Protein 4C41 (pdb70)

Foldseek 3Di:
DDQLQQLQFLVLLLVLLVCVVPVQDKDKFFSLQVLLQLLLLLLLFDDPLNVLSCVLSRDDCVVPPSVRNLQRQQVVQVLQVVFDPLKDKFKAKEKEAEPVDDFDPSSVVSCCRRGVYHYHYDHLVCQQVVQQVVQVVQCVRQVNPRGCLDDSPPDGFRMKMKIKMWMWWWWPQFFDPVQWDWDWFDLDDPDIDIFTKTKDFDFWFWDCDPVFQWIWTWIATPRQKIKIKIGHDPPCVSVVSVPDHPVVVVVSVVGTDTAGETEIDTWFKDKDKDFCQVSSVVSRNHLLCALNTGSPNGHVVFGKGWPTKIKMKIWTQHRTGIIIMMMIMIGMHTSCHYDHNRAWIKMFMARNVSRRGRMIITPSDRD

GO terms:
  GO:0005496 steroid binding (F, IDA)
  GO:0004867 serine-type endopeptidase inhibitor activity (F, TAS)
  GO:0140104 molecular carrier activity (F, EXP)
  GO:0005576 extracellular region (C, TAS)
  GO:0006704 glucocorticoid biosynthetic process (P, TAS)
  GO:0070062 extracellular exosome (C, HDA)
  GO:0005576 extracellular region (C, HDA)

CATH classification: 3.30.497.10 (+1 more: 2.30.39.10)

Organism: Homo sapiens (NCBI:txid9606)

InterPro domains:
  IPR000215 Serpin family [PTHR11461] (39-404)
  IPR023795 Serpin, conserved site [PS00284] (377-387)
  IPR023796 Serpin domain [PF00079] (42-404)
  IPR023796 Serpin domain [SM00093] (48-404)
  IPR036186 Serpin superfamily [SSF56574] (1-404)
  IPR042178 Serpin superfamily, domain 1 [G3DSA:3.30.497.10] (43-355)
  IPR042185 Serpin superfamily, domain 2 [G3DSA:2.30.39.10] (207-404)

Solvent-accessible surface area: 14699 Å² total; per-residue (Å²): 244,46,39,46,16,9,11,8,72,3,0,4,37,0,0,62,55,10,11,75,90,32,90,168,136,37,1,0,0,0,2,5,0,0,1,0,0,0,0,0,4,0,5,0,0,49,40,117,2,58,50,43,1,0,136,16,0,33,21,96,56,107,91,34,50,22,67,100,7,4,74,14,0,27,102,13,24,86,98,6,74,78,34,71,148,61,13,82,30,43,11,4,3,0,0,0,28,8,74,90,17,142,22,76,83,77,5,26,56,36,0,116,111,31,0,61,5,73,58,43,90,12,85,11,168,61,19,69,81,1,5,55,62,0,22,70,31,0,104,107,52,0,101,36,54,1,57,98,14,8,65,54,177,16,62,73,0,29,1,0,1,0,0,14,0,8,0,106,2,72,11,78,57,71,9,93,112,106,36,37,96,85,31,83,0,86,23,68,116,102,53,78,38,146,0,44,0,0,26,16,82,28,73,0,37,21,30,108,7,105,129,24,37,0,38,0,0,32,1,57,4,42,11,84,2,5,0,0,0,0,18,7,54,160,82,92,27,105,71,0,5,68,41,1,43,101,98,8,8,73,67,0,46,90,28,23,84,86,25,99,1,31,0,26,0,0,52,0,66,12,68,7,108,30,86,0,13,114,3,0,81,100,31,37,0,29,21,2,32,57,117,64,1,51,4,39,75,2,4,135,138,21,90,0,59,0,43,65,0,12,1,47,0,28,4,31,0,44,19,85,2,0,45,0,0,0,0,0,0,0,2,0,28,105,122,126,65,108,2,76,0,25,33,23,0,0,0,0,0,0,20,92,76,21,67,5,4,2,0,0,0,4,0,26,44,0,106

B-factor: mean 21.94, std 9.97, range [7.77, 73.12]

Secondary structure (DSSP, 8-state):
--HHHHHHHHHHHHHHHHHHH-TTS-EEE-HHHHHHHHHHHHTT--HHHHHHHHHHTT--TTTS-HHHHHHHHHHHHHHHHT--TTSEEEEEEEEEEETT----HHHHHHHHHHH--EEEEE-TTSHHHHHHHHHHHHHHHTTTSS--SS-TTSPP-SEEEEEEEEEEEEBSSPPPGGG-EEEEEEEETTEEEEEEEEEEEEEEEEEE-SSSSEEEEEEEETTTEEEEEEEEPTT-HHHHHHH--HHHHHHHHHH-EEEEEEEEEE-EEEEEEEETHHHHHHTT--GGGSTT---TTT-SSS-EEEEEEEEEEEEEE-SSEEEEEEEEEEEEEE--EEEE--S-EEEEEEETTTTEEEEEEEES---

Radius of gyration: 20.8 Å; Cα contacts (8 Å, |Δi|>4): 870; chains: 1; bounding box: 50×38×59 Å

Structure (mmCIF, N/CA/C/O backbone):
data_4C41
#
_entry.id   4C41
#
_cell.length_a   42.130
_cell.length_b   73.390
_cell.length_c   126.690
_cell.angle_alpha   90.00
_cell.angle_beta   90.00
_cell.angle_gamma   90.00
#
_symmetry.space_group_name_H-M   'P 21 21 21'
#
loop_
_entity.id
_entity.type
_entity.pdbx_description
1 polymer 'CORTICOSTEROID-BINDING GLOBULIN'
2 water water
#
loop_
_atom_site.group_PDB
_atom_site.id
_atom_site.type_symbol
_atom_site.label_atom_id
_atom_site.label_alt_id
_atom_site.label_comp_id
_atom_site.label_asym_id
_atom_site.label_entity_id
_atom_site.label_seq_id
_atom_site.pdbx_PDB_ins_code
_atom_site.Cartn_x
_atom_site.Cartn_y
_atom_site.Cartn_z
_atom_site.occupancy
_atom_site.B_iso_or_equiv
_atom_site.auth_seq_id
_atom_site.auth_comp_id
_atom_site.auth_asym_id
_atom_site.auth_atom_id
_atom_site.pdbx_PDB_model_num
ATOM 1 N N . ARG A 1 5 ? 32.947 -10.047 -19.822 1.00 47.63 15 ARG A N 1
ATOM 2 C CA . ARG A 1 5 ? 32.036 -9.763 -18.721 1.00 43.64 15 ARG A CA 1
ATOM 3 C C . ARG A 1 5 ? 31.774 -8.264 -18.614 1.00 38.06 15 ARG A C 1
ATOM 4 O O . ARG A 1 5 ? 32.328 -7.471 -19.376 1.00 38.61 15 ARG A O 1
ATOM 24 N N . GLY A 1 6 ? 30.933 -7.887 -17.654 1.00 24.75 16 GLY A N 1
ATOM 25 C CA . GLY A 1 6 ? 30.553 -6.500 -17.455 1.00 25.02 16 GLY A CA 1
ATOM 26 C C . GLY A 1 6 ? 29.183 -6.205 -18.037 1.00 22.47 16 GLY A C 1
ATOM 27 O O . GLY A 1 6 ? 28.670 -6.977 -18.850 1.00 20.72 16 GLY A O 1
ATOM 31 N N . LEU A 1 7 ? 28.594 -5.087 -17.621 1.00 16.56 17 LEU A N 1
ATOM 32 C CA . LEU A 1 7 ? 27.245 -4.719 -18.040 1.00 16.17 17 LEU A CA 1
ATOM 33 C C . LEU A 1 7 ? 27.108 -4.612 -19.555 1.00 14.96 17 LEU A C 1
ATOM 34 O O . LEU A 1 7 ? 26.144 -5.115 -20.131 1.00 14.03 17 LEU A O 1
ATOM 50 N N . ALA A 1 8 ? 28.063 -3.937 -20.189 1.00 16.62 18 ALA A N 1
ATOM 51 C CA . ALA A 1 8 ? 27.993 -3.668 -21.622 1.00 16.97 18 ALA A CA 1
ATOM 52 C C . ALA A 1 8 ? 27.847 -4.958 -22.427 1.00 14.02 18 ALA A C 1
ATOM 53 O O . ALA A 1 8 ? 26.973 -5.069 -23.287 1.00 13.95 18 ALA A O 1
ATOM 60 N N . SER A 1 9 ? 28.703 -5.931 -22.133 1.00 15.80 19 SER A N 1
ATOM 61 C CA . SER A 1 9 ? 28.693 -7.206 -22.837 1.00 17.12 19 SER A CA 1
ATOM 62 C C . SER A 1 9 ? 27.401 -7.978 -22.591 1.00 16.23 19 SER A C 1
ATOM 63 O O . SER A 1 9 ? 26.853 -8.599 -23.506 1.00 15.80 19 SER A O 1
ATOM 71 N N . ALA A 1 10 ? 26.926 -7.945 -21.350 1.00 12.14 20 ALA A N 1
ATOM 72 C CA . ALA A 1 10 ? 25.695 -8.638 -20.983 1.00 11.72 20 ALA A CA 1
ATOM 73 C C . ALA A 1 10 ? 24.504 -8.065 -21.744 1.00 11.20 20 ALA A C 1
ATOM 74 O O . ALA A 1 10 ? 23.674 -8.809 -22.260 1.00 10.92 20 ALA A O 1
ATOM 81 N N . ASN A 1 11 ? 24.422 -6.739 -21.812 1.00 11.78 21 ASN A N 1
ATOM 82 C CA . ASN A 1 11 ? 23.319 -6.084 -22.506 1.00 11.84 21 ASN A CA 1
ATOM 83 C C . ASN A 1 11 ? 23.342 -6.339 -24.011 1.00 10.93 21 ASN A C 1
ATOM 84 O O . ASN A 1 11 ? 22.290 -6.441 -24.642 1.00 10.56 21 ASN A O 1
ATOM 95 N N . VAL A 1 12 ? 24.539 -6.435 -24.580 1.00 10.69 22 VAL A N 1
ATOM 96 C CA . VAL A 1 12 ? 24.691 -6.780 -25.988 1.00 12.95 22 VAL A CA 1
ATOM 97 C C . VAL A 1 12 ? 24.243 -8.222 -26.225 1.00 12.36 22 VAL A C 1
ATOM 98 O O . VAL A 1 12 ? 23.570 -8.505 -27.213 1.00 11.03 22 VAL A O 1
ATOM 111 N N . ASP A 1 13 ? 24.621 -9.124 -25.321 1.00 13.67 23 ASP A N 1
ATOM 112 C CA . ASP A 1 13 ? 24.202 -10.524 -25.406 1.00 13.19 23 ASP A CA 1
ATOM 113 C C . ASP A 1 13 ? 22.680 -10.616 -25.464 1.00 12.98 23 ASP A C 1
ATOM 114 O O . ASP A 1 13 ? 22.121 -11.339 -26.289 1.00 14.26 23 ASP A O 1
ATOM 123 N N . PHE A 1 14 ? 22.015 -9.876 -24.585 1.00 10.83 24 PHE A N 1
ATOM 124 C CA . PHE A 1 14 ? 20.557 -9.903 -24.519 1.00 11.71 24 PHE A CA 1
ATOM 125 C C . PHE A 1 14 ? 19.940 -9.301 -25.777 1.00 12.40 24 PHE A C 1
ATOM 126 O O . PHE A 1 14 ? 18.980 -9.841 -26.329 1.00 14.10 24 PHE A O 1
ATOM 143 N N . ALA A 1 15 ? 20.507 -8.186 -26.225 1.00 9.04 25 ALA A N 1
ATOM 144 C CA . ALA A 1 15 ? 20.008 -7.480 -27.401 1.00 8.78 25 ALA A CA 1
ATOM 145 C C . ALA A 1 15 ? 19.985 -8.389 -28.628 1.00 9.05 25 ALA A C 1
ATOM 146 O O . ALA A 1 15 ? 18.978 -8.479 -29.331 1.00 8.98 25 ALA A O 1
ATOM 153 N N . PHE A 1 16 ? 21.102 -9.060 -28.879 1.00 9.77 26 PHE A N 1
ATOM 154 C CA . PHE A 1 16 ? 21.220 -9.932 -30.041 1.00 10.13 26 PHE A CA 1
ATOM 155 C C . PHE A 1 16 ? 20.361 -11.188 -29.891 1.00 10.61 26 PHE A C 1
ATOM 156 O O . PHE A 1 16 ? 19.801 -11.675 -30.870 1.00 10.73 26 PHE A O 1
ATOM 173 N N . SER A 1 17 ? 20.247 -11.711 -28.674 1.00 10.83 27 SER A N 1
ATOM 174 C CA . SER A 1 17 ? 19.395 -12.873 -28.444 1.00 13.26 27 SER A CA 1
ATOM 175 C C . SER A 1 17 ? 17.934 -12.536 -28.742 1.00 11.80 27 SER A C 1
ATOM 176 O O . SER A 1 17 ? 17.242 -13.278 -29.436 1.00 12.08 27 SER A O 1
ATOM 184 N N . LEU A 1 18 ? 17.475 -11.410 -28.210 1.00 12.31 28 LEU A N 1
ATOM 185 C CA . LEU A 1 18 ? 16.104 -10.964 -28.430 1.00 13.30 28 LEU A CA 1
ATOM 186 C C . LEU A 1 18 ? 15.842 -10.747 -29.915 1.00 13.33 28 LEU A C 1
ATOM 187 O O . LEU A 1 18 ? 14.819 -11.174 -30.451 1.00 13.05 28 LEU A O 1
ATOM 203 N N . TYR A 1 19 ? 16.785 -10.073 -30.562 1.00 9.79 29 TYR A N 1
ATOM 204 C CA . TYR A 1 19 ? 16.723 -9.786 -31.990 1.00 9.68 29 TYR A CA 1
ATOM 205 C C . TYR A 1 19 ? 16.582 -11.071 -32.810 1.00 10.34 29 TYR A C 1
ATOM 206 O O . TYR A 1 19 ? 15.686 -11.183 -33.647 1.00 10.99 29 TYR A O 1
ATOM 224 N N . LYS A 1 20 ? 17.456 -12.041 -32.545 1.00 10.73 30 LYS A N 1
ATOM 225 C CA . LYS A 1 20 ? 17.428 -13.327 -33.237 1.00 11.56 30 LYS A CA 1
ATOM 226 C C . LYS A 1 20 ? 16.085 -14.034 -33.079 1.00 12.27 30 LYS A C 1
ATOM 227 O O . LYS A 1 20 ? 15.565 -14.617 -34.031 1.00 13.04 30 LYS A O 1
ATOM 246 N N . HIS A 1 21 ? 15.534 -13.989 -31.871 1.00 12.15 31 HIS A N 1
ATOM 247 C CA . HIS A 1 21 ? 14.265 -14.647 -31.589 1.00 13.41 31 HIS A CA 1
ATOM 248 C C . HIS A 1 21 ? 13.108 -13.975 -32.320 1.00 13.86 31 HIS A C 1
ATOM 249 O O . HIS A 1 21 ? 12.242 -14.653 -32.872 1.00 12.99 31 HIS A O 1
ATOM 263 N N . LEU A 1 22 ? 13.095 -12.645 -32.319 1.00 13.21 32 LEU A N 1
ATOM 264 C CA . LEU A 1 22 ? 12.025 -11.891 -32.967 1.00 13.52 32 LEU A CA 1
ATOM 265 C C . LEU A 1 22 ? 12.062 -12.063 -34.479 1.00 13.77 32 LEU A C 1
ATOM 266 O O . LEU A 1 22 ? 11.018 -12.149 -35.128 1.00 14.36 32 LEU A O 1
ATOM 282 N N . VAL A 1 23 ? 13.266 -12.106 -35.039 1.00 11.64 33 VAL A N 1
ATOM 283 C CA . VAL A 1 23 ? 13.430 -12.335 -36.469 1.00 12.31 33 VAL A CA 1
ATOM 284 C C . VAL A 1 23 ? 12.875 -13.708 -36.842 1.00 12.99 33 VAL A C 1
ATOM 285 O O . VAL A 1 23 ? 12.225 -13.868 -37.877 1.00 13.68 33 VAL A O 1
ATOM 298 N N . ALA A 1 24 ? 13.120 -14.693 -35.984 1.00 17.93 34 ALA A N 1
ATOM 299 C CA . ALA A 1 24 ? 12.681 -16.058 -36.247 1.00 20.51 34 ALA A CA 1
ATOM 300 C C . ALA A 1 24 ? 11.155 -16.163 -36.229 1.00 19.93 34 ALA A C 1
ATOM 301 O O . ALA A 1 24 ? 10.575 -16.974 -36.948 1.00 20.56 34 ALA A O 1
ATOM 308 N N . LEU A 1 25 ? 10.513 -15.330 -35.413 1.00 16.98 35 LEU A N 1
ATOM 309 C CA . LEU A 1 25 ? 9.060 -15.361 -35.261 1.00 19.53 35 LEU A CA 1
ATOM 310 C C . LEU A 1 25 ? 8.321 -14.656 -36.399 1.00 20.25 35 LEU A C 1
ATOM 311 O O . LEU A 1 25 ? 7.180 -15.001 -36.703 1.00 20.30 35 LEU A O 1
ATOM 327 N N . SER A 1 26 ? 8.970 -13.672 -37.018 1.00 19.88 36 SER A N 1
ATOM 328 C CA . SER A 1 26 ? 8.356 -12.882 -38.087 1.00 21.90 36 SER A CA 1
ATOM 329 C C . SER A 1 26 ? 9.282 -12.773 -39.300 1.00 20.92 36 SER A C 1
ATOM 330 O O . SER A 1 26 ? 9.873 -11.721 -39.540 1.00 19.09 36 SER A O 1
ATOM 338 N N . PRO A 1 27 ? 9.402 -13.863 -40.076 1.00 30.43 37 PRO A N 1
ATOM 339 C CA . PRO A 1 27 ? 10.429 -13.976 -41.123 1.00 33.73 37 PRO A CA 1
ATOM 340 C C . PRO A 1 27 ? 10.356 -12.943 -42.254 1.00 31.52 37 PRO A C 1
ATOM 341 O O . PRO A 1 27 ? 11.362 -12.757 -42.941 1.00 30.58 37 PRO A O 1
ATOM 352 N N . LYS A 1 28 ? 9.210 -12.294 -42.445 1.00 24.83 38 LYS A N 1
ATOM 353 C CA . LYS A 1 28 ? 9.024 -11.392 -43.583 1.00 26.67 38 LYS A CA 1
ATOM 354 C C . LYS A 1 28 ? 8.782 -9.938 -43.182 1.00 25.64 38 LYS A C 1
ATOM 355 O O . LYS A 1 28 ? 8.685 -9.068 -44.046 1.00 25.35 38 LYS A O 1
ATOM 374 N N . LYS A 1 29 ? 8.692 -9.672 -41.882 1.00 19.38 39 LYS A N 1
ATOM 375 C CA . LYS A 1 29 ? 8.399 -8.325 -41.398 1.00 21.05 39 LYS A CA 1
ATOM 376 C C . LYS A 1 29 ? 9.655 -7.525 -41.073 1.00 19.30 39 LYS A C 1
ATOM 377 O O . LYS A 1 29 ? 10.690 -8.088 -40.715 1.00 15.97 39 LYS A O 1
ATOM 396 N N . ASN A 1 30 ? 9.553 -6.204 -41.195 1.00 15.38 40 ASN A N 1
ATOM 397 C CA . ASN A 1 30 ? 10.548 -5.323 -40.600 1.00 15.45 40 ASN A CA 1
ATOM 398 C C . ASN A 1 30 ? 10.575 -5.569 -39.101 1.00 14.73 40 ASN A C 1
ATOM 399 O O . ASN A 1 30 ? 9.524 -5.720 -38.475 1.00 14.98 40 ASN A O 1
ATOM 410 N N . ILE A 1 31 ? 11.777 -5.623 -38.539 1.00 13.48 41 ILE A N 1
ATOM 411 C CA . ILE A 1 31 ? 11.960 -5.675 -37.098 1.00 11.96 41 ILE A CA 1
ATOM 412 C C . ILE A 1 31 ? 12.592 -4.365 -36.668 1.00 11.69 41 ILE A C 1
ATOM 413 O O . ILE A 1 31 ? 13.547 -3.905 -37.290 1.00 12.60 41 ILE A O 1
ATOM 429 N N . PHE A 1 32 ? 12.045 -3.747 -35.627 1.00 12.04 42 PHE A N 1
ATOM 430 C CA . PHE A 1 32 ? 12.709 -2.607 -35.014 1.00 11.42 42 PHE A CA 1
ATOM 431 C C . PHE A 1 32 ? 12.417 -2.545 -33.525 1.00 10.39 42 PHE A C 1
ATOM 432 O O . PHE A 1 32 ? 11.264 -2.436 -33.106 1.00 10.95 42 PHE A O 1
ATOM 449 N N . ILE A 1 33 ? 13.484 -2.608 -32.734 1.00 10.37 43 ILE A N 1
ATOM 450 C CA . ILE A 1 33 ? 13.383 -2.632 -31.284 1.00 10.67 43 ILE A CA 1
ATOM 451 C C . ILE A 1 33 ? 14.439 -1.735 -30.653 1.00 10.51 43 ILE A C 1
ATOM 452 O O . ILE A 1 33 ? 15.419 -1.362 -31.300 1.00 10.24 43 ILE A O 1
ATOM 468 N N . SER A 1 34 ? 14.216 -1.386 -29.392 1.00 10.91 44 SER A N 1
ATOM 469 C CA . SER A 1 34 ? 15.208 -0.707 -28.573 1.00 9.79 44 SER A CA 1
ATOM 470 C C . SER A 1 34 ? 15.637 -1.640 -27.447 1.00 8.93 44 SER A C 1
ATOM 471 O O . SER A 1 34 ? 14.955 -1.730 -26.428 1.00 8.92 44 SER A O 1
ATOM 479 N N . PRO A 1 35 ? 16.753 -2.360 -27.636 1.00 9.41 45 PRO A N 1
ATOM 480 C CA . PRO A 1 35 ? 17.178 -3.307 -26.599 1.00 9.39 45 PRO A CA 1
ATOM 481 C C . PRO A 1 35 ? 17.426 -2.642 -25.245 1.00 8.97 45 PRO A C 1
ATOM 482 O O . PRO A 1 35 ? 17.033 -3.197 -24.223 1.00 9.94 45 PRO A O 1
ATOM 493 N N . VAL A 1 36 ? 18.060 -1.473 -25.238 1.00 9.28 46 VAL A N 1
ATOM 494 C CA . VAL A 1 36 ? 18.403 -0.818 -23.979 1.00 9.80 46 VAL A CA 1
ATOM 495 C C . VAL A 1 36 ? 17.141 -0.439 -23.200 1.00 10.27 46 VAL A C 1
ATOM 496 O O . VAL A 1 36 ? 17.122 -0.496 -21.971 1.00 9.96 46 VAL A O 1
ATOM 509 N N . SER A 1 37 ? 16.089 -0.061 -23.919 1.00 9.47 47 SER A N 1
ATOM 510 C CA . SER A 1 37 ? 14.803 0.247 -23.295 1.00 8.96 47 SER A CA 1
ATOM 511 C C . SER A 1 37 ? 14.221 -0.979 -22.591 1.00 8.85 47 SER A C 1
ATOM 512 O O . SER A 1 37 ? 13.751 -0.904 -21.455 1.00 8.29 47 SER A O 1
ATOM 520 N N . ILE A 1 38 ? 14.251 -2.107 -23.286 1.00 9.54 48 ILE A N 1
ATOM 521 C CA . ILE A 1 38 ? 13.715 -3.353 -22.752 1.00 9.70 48 ILE A CA 1
ATOM 522 C C . ILE A 1 38 ? 14.552 -3.833 -21.570 1.00 9.50 48 ILE A C 1
ATOM 523 O O . ILE A 1 38 ? 14.009 -4.219 -20.536 1.00 10.47 48 ILE A O 1
ATOM 539 N N . SER A 1 39 ? 15.872 -3.798 -21.722 1.00 8.02 49 SER A N 1
ATOM 540 C CA . SER A 1 39 ? 16.772 -4.197 -20.645 1.00 8.65 49 SER A CA 1
ATOM 541 C C . SER A 1 39 ? 16.592 -3.325 -19.404 1.00 8.91 49 SER A C 1
ATOM 542 O O . SER A 1 39 ? 16.545 -3.833 -18.285 1.00 8.88 49 SER A O 1
ATOM 550 N N . MET A 1 40 ? 16.494 -2.015 -19.599 1.00 11.34 50 MET A N 1
ATOM 551 C CA . MET A 1 40 ? 16.381 -1.104 -18.466 1.00 11.87 50 MET A CA 1
ATOM 552 C C . MET A 1 40 ? 15.049 -1.285 -17.747 1.00 10.96 50 MET A C 1
ATOM 553 O O . MET A 1 40 ? 14.995 -1.260 -16.521 1.00 11.78 50 MET A O 1
ATOM 567 N N . ALA A 1 41 ? 13.976 -1.467 -18.510 1.00 10.14 51 ALA A N 1
ATOM 568 C CA . ALA A 1 41 ? 12.659 -1.657 -17.919 1.00 11.59 51 ALA A CA 1
ATOM 569 C C . ALA A 1 41 ? 12.610 -2.927 -17.066 1.00 11.91 51 ALA A C 1
ATOM 570 O O . ALA A 1 41 ? 12.106 -2.912 -15.942 1.00 12.15 51 ALA A O 1
ATOM 577 N N . LEU A 1 42 ? 13.136 -4.023 -17.603 1.00 10.12 52 LEU A N 1
ATOM 578 C CA . LEU A 1 42 ? 13.091 -5.308 -16.911 1.00 10.87 52 LEU A CA 1
ATOM 579 C C . LEU A 1 42 ? 14.079 -5.361 -15.747 1.00 11.71 52 LEU A C 1
ATOM 580 O O . LEU A 1 42 ? 13.828 -6.032 -14.745 1.00 11.22 52 LEU A O 1
ATOM 596 N N . ALA A 1 43 ? 15.199 -4.658 -15.882 1.00 10.33 53 ALA A N 1
ATOM 597 C CA . ALA A 1 43 ? 16.162 -4.545 -14.791 1.00 10.58 53 ALA A CA 1
ATOM 598 C C . ALA A 1 43 ? 15.533 -3.816 -13.607 1.00 10.35 53 ALA A C 1
ATOM 599 O O . ALA A 1 43 ? 15.680 -4.226 -12.455 1.00 10.91 53 ALA A O 1
ATOM 606 N N . MET A 1 44 ? 14.831 -2.729 -13.902 1.00 13.69 54 MET A N 1
ATOM 607 C CA . MET A 1 44 ? 14.106 -1.986 -12.884 1.00 13.95 54 MET A CA 1
ATOM 608 C C . MET A 1 44 ? 13.034 -2.866 -12.251 1.00 13.33 54 MET A C 1
ATOM 609 O O . MET A 1 44 ? 12.852 -2.864 -11.036 1.00 13.06 54 MET A O 1
ATOM 623 N N . LEU A 1 45 ? 12.333 -3.624 -13.088 1.00 11.27 55 LEU A N 1
ATOM 624 C CA . LEU A 1 45 ? 11.307 -4.548 -12.614 1.00 12.80 55 LEU A CA 1
ATOM 625 C C . LEU A 1 45 ? 11.884 -5.560 -11.627 1.00 12.59 55 LEU A C 1
ATOM 626 O O . LEU A 1 45 ? 11.235 -5.918 -10.643 1.00 11.71 55 LEU A O 1
ATOM 642 N N . SER A 1 46 ? 13.109 -6.007 -11.887 1.00 11.14 56 SER A N 1
ATOM 643 C CA . SER A 1 46 ? 13.724 -7.050 -11.071 1.00 11.56 56 SER A CA 1
ATOM 644 C C . SER A 1 46 ? 13.938 -6.593 -9.630 1.00 12.70 56 SER A C 1
ATOM 645 O O . SER A 1 46 ? 14.056 -7.423 -8.730 1.00 14.08 56 SER A O 1
ATOM 653 N N . LEU A 1 47 ? 13.987 -5.279 -9.413 1.00 11.95 57 LEU A N 1
ATOM 654 C CA . LEU A 1 47 ? 14.125 -4.731 -8.062 1.00 12.53 57 LEU A CA 1
ATOM 655 C C . LEU A 1 47 ? 12.982 -5.160 -7.148 1.00 12.64 57 LEU A C 1
ATOM 656 O O . LEU A 1 47 ? 13.127 -5.184 -5.923 1.00 13.20 57 LEU A O 1
ATOM 672 N N . GLY A 1 48 ? 11.840 -5.478 -7.748 1.00 12.09 58 GLY A N 1
ATOM 673 C CA . GLY A 1 48 ? 10.661 -5.859 -6.994 1.00 13.30 58 GLY A CA 1
ATOM 674 C C . GLY A 1 48 ? 10.521 -7.358 -6.822 1.00 14.29 58 GLY A C 1
ATOM 675 O O . GLY A 1 48 ? 9.660 -7.819 -6.073 1.00 13.67 58 GLY A O 1
ATOM 679 N N . THR A 1 49 ? 11.371 -8.119 -7.508 1.00 13.24 59 THR A N 1
ATOM 680 C CA . THR A 1 49 ? 11.265 -9.575 -7.508 1.00 14.47 59 THR A CA 1
ATOM 681 C C . THR A 1 49 ? 12.163 -10.232 -6.463 1.00 15.23 59 THR A C 1
ATOM 682 O O . THR A 1 49 ? 13.125 -9.630 -5.985 1.00 15.31 59 THR A O 1
ATOM 693 N N A CYS A 1 50 ? 11.848 -11.480 -6.126 0.53 19.99 60 CYS A N 1
ATOM 694 N N B CYS A 1 50 ? 11.824 -11.468 -6.108 0.47 19.94 60 CYS A N 1
ATOM 695 C CA A CYS A 1 50 ? 12.654 -12.262 -5.198 0.53 21.58 60 CYS A CA 1
ATOM 696 C CA B CYS A 1 50 ? 12.649 -12.282 -5.221 0.47 21.15 60 CYS A CA 1
ATOM 697 C C A CYS A 1 50 ? 12.641 -13.728 -5.608 0.53 20.49 60 CYS A C 1
ATOM 698 C C B CYS A 1 50 ? 12.737 -13.708 -5.718 0.47 20.20 60 CYS A C 1
ATOM 699 O O A CYS A 1 50 ? 11.829 -14.142 -6.435 0.53 19.27 60 CYS A O 1
ATOM 700 O O B CYS A 1 50 ? 12.080 -14.079 -6.691 0.47 19.40 60 CYS A O 1
ATOM 715 N N . GLY A 1 51 ? 13.553 -14.501 -5.030 1.00 19.16 61 GLY A N 1
ATOM 716 C CA . GLY A 1 51 ? 13.642 -15.926 -5.283 1.00 20.49 61 GLY A CA 1
ATOM 717 C C . GLY A 1 51 ? 13.864 -16.318 -6.730 1.00 19.56 61 GLY A C 1
ATOM 718 O O . GLY A 1 51 ? 14.652 -15.701 -7.446 1.00 19.16 61 GLY A O 1
ATOM 723 N N . HIS A 1 52 ? 13.151 -17.357 -7.151 1.00 23.33 62 HIS A N 1
ATOM 724 C CA . HIS A 1 52 ? 13.281 -17.909 -8.494 1.00 22.55 62 HIS A CA 1
ATOM 725 C C . HIS A 1 52 ? 12.885 -16.905 -9.577 1.00 20.98 62 HIS A C 1
ATOM 726 O O . HIS A 1 52 ? 13.508 -16.850 -10.637 1.00 20.87 62 HIS A O 1
ATOM 740 N N . THR A 1 53 ? 11.848 -16.116 -9.312 1.00 15.70 63 THR A N 1
ATOM 741 C CA . THR A 1 53 ? 11.407 -15.094 -10.256 1.00 16.78 63 THR A CA 1
ATOM 742 C C . THR A 1 53 ? 12.561 -14.149 -10.568 1.00 16.38 63 THR A C 1
ATOM 743 O O . THR A 1 53 ? 12.841 -13.844 -11.728 1.00 14.07 63 THR A O 1
ATOM 754 N N . ARG A 1 54 ? 13.231 -13.706 -9.511 1.00 15.32 64 ARG A N 1
ATOM 755 C CA . ARG A 1 54 ? 14.352 -12.782 -9.619 1.00 14.87 64 ARG A CA 1
ATOM 756 C C . ARG A 1 54 ? 15.552 -13.421 -10.312 1.00 15.15 64 ARG A C 1
ATOM 757 O O . ARG A 1 54 ? 16.154 -12.826 -11.205 1.00 15.43 64 ARG A O 1
ATOM 778 N N . ALA A 1 55 ? 15.899 -14.632 -9.887 1.00 14.58 65 ALA A N 1
ATOM 779 C CA . ALA A 1 55 ? 17.051 -15.336 -10.436 1.00 14.90 65 ALA A CA 1
ATOM 780 C C . ALA A 1 55 ? 16.877 -15.567 -11.930 1.00 14.41 65 ALA A C 1
ATOM 781 O O . ALA A 1 55 ? 17.795 -15.339 -12.716 1.00 14.12 65 ALA A O 1
ATOM 788 N N . GLN A 1 56 ? 15.686 -16.010 -12.313 1.00 17.86 66 GLN A N 1
ATOM 789 C CA . GLN A 1 56 ? 15.391 -16.315 -13.704 1.00 19.01 66 GLN A CA 1
ATOM 790 C C . GLN A 1 56 ? 15.433 -15.056 -14.569 1.00 17.90 66 GLN A C 1
ATOM 791 O O . GLN A 1 56 ? 15.990 -15.062 -15.665 1.00 17.62 66 GLN A O 1
ATOM 805 N N . LEU A 1 57 ? 14.845 -13.976 -14.064 1.00 14.54 67 LEU A N 1
ATOM 806 C CA . LEU A 1 57 ? 14.779 -12.720 -14.802 1.00 13.70 67 LEU A CA 1
ATOM 807 C C . LEU A 1 57 ? 16.168 -12.145 -15.079 1.00 14.10 67 LEU A C 1
ATOM 808 O O . LEU A 1 57 ? 16.471 -11.752 -16.206 1.00 13.65 67 LEU A O 1
ATOM 824 N N . LEU A 1 58 ? 17.006 -12.100 -14.049 1.00 12.54 68 LEU A N 1
ATOM 825 C CA . LEU A 1 58 ? 18.344 -11.534 -14.182 1.00 12.37 68 LEU A CA 1
ATOM 826 C C . LEU A 1 58 ? 19.234 -12.400 -15.075 1.00 12.35 68 LEU A C 1
ATOM 827 O O . LEU A 1 58 ? 20.046 -11.884 -15.845 1.00 12.33 68 LEU A O 1
ATOM 843 N N . GLN A 1 59 ? 19.090 -13.717 -14.964 1.00 12.72 69 GLN A N 1
ATOM 844 C CA . GLN A 1 59 ? 19.806 -14.626 -15.850 1.00 13.10 69 GLN A CA 1
ATOM 845 C C . GLN A 1 59 ? 19.369 -14.410 -17.296 1.00 12.48 69 GLN A C 1
ATOM 846 O O . GLN A 1 59 ? 20.191 -14.434 -18.212 1.00 12.46 69 GLN A O 1
ATOM 860 N N . GLY A 1 60 ? 18.069 -14.210 -17.492 1.00 13.19 70 GLY A N 1
ATOM 861 C CA . GLY A 1 60 ? 17.520 -14.003 -18.819 1.00 13.69 70 GLY A CA 1
ATOM 862 C C . GLY A 1 60 ? 18.023 -12.723 -19.457 1.00 13.70 70 GLY A C 1
ATOM 863 O O . GLY A 1 60 ? 18.218 -12.656 -20.672 1.00 14.38 70 GLY A O 1
ATOM 867 N N . LEU A 1 61 ? 18.235 -11.701 -18.635 1.00 11.14 71 LEU A N 1
ATOM 868 C CA . LEU A 1 61 ? 18.737 -10.419 -19.116 1.00 10.86 71 LEU A CA 1
ATOM 869 C C . LEU A 1 61 ? 20.227 -10.478 -19.449 1.00 11.39 71 LEU A C 1
ATOM 870 O O . LEU A 1 61 ? 20.788 -9.513 -19.970 1.00 10.51 71 LEU A O 1
ATOM 886 N N . GLY A 1 62 ? 20.864 -11.605 -19.132 1.00 13.56 72 GLY A N 1
ATOM 887 C CA . GLY A 1 62 ? 22.239 -11.855 -19.532 1.00 14.04 72 GLY A CA 1
ATOM 888 C C . GLY A 1 62 ? 23.266 -11.724 -18.421 1.00 14.93 72 GLY A C 1
ATOM 889 O O . GLY A 1 62 ? 24.472 -11.718 -18.682 1.00 16.09 72 GLY A O 1
ATOM 893 N N . PHE A 1 63 ? 22.798 -11.642 -17.180 1.00 15.00 73 PHE A N 1
ATOM 894 C CA . PHE A 1 63 ? 23.689 -11.438 -16.042 1.00 17.25 73 PHE A CA 1
ATOM 895 C C . PHE A 1 63 ? 23.966 -12.730 -15.286 1.00 22.74 73 PHE A C 1
ATOM 896 O O . PHE A 1 63 ? 23.133 -13.635 -15.250 1.00 20.40 73 PHE A O 1
ATOM 913 N N . ASN A 1 64 ? 25.158 -12.804 -14.703 1.00 33.48 74 ASN A N 1
ATOM 914 C CA . ASN A 1 64 ? 25.547 -13.918 -13.848 1.00 37.21 74 ASN A CA 1
ATOM 915 C C . ASN A 1 64 ? 25.630 -13.434 -12.403 1.00 37.38 74 ASN A C 1
ATOM 916 O O . ASN A 1 64 ? 26.460 -12.585 -12.078 1.00 41.16 74 ASN A O 1
ATOM 927 N N . LEU A 1 65 ? 24.766 -13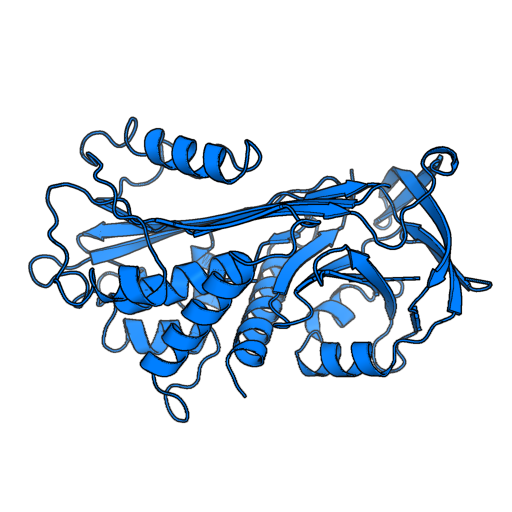.962 -11.540 1.00 32.29 75 LEU A N 1
ATOM 928 C CA . LEU A 1 65 ? 24.662 -13.450 -10.175 1.00 32.94 75 LEU A CA 1
ATOM 929 C C . LEU A 1 65 ? 25.739 -14.044 -9.272 1.00 40.20 75 LEU A C 1
ATOM 930 O O . LEU A 1 65 ? 26.075 -13.473 -8.234 1.00 44.15 75 LEU A O 1
ATOM 946 N N . THR A 1 66 ? 26.267 -15.198 -9.660 1.00 48.36 76 THR A N 1
ATOM 947 C CA . THR A 1 66 ? 27.612 -15.564 -9.249 1.00 50.82 76 THR A CA 1
ATOM 948 C C . THR A 1 66 ? 28.520 -14.718 -10.132 1.00 55.72 76 THR A C 1
ATOM 949 O O . THR A 1 66 ? 28.239 -14.566 -11.318 1.00 59.68 76 THR A O 1
ATOM 960 N N . GLU A 1 67 ? 29.574 -14.154 -9.542 1.00 52.07 77 GLU A N 1
ATOM 961 C CA . GLU A 1 67 ? 30.539 -13.282 -10.234 1.00 51.95 77 GLU A CA 1
ATOM 962 C C . GLU A 1 67 ? 30.171 -11.795 -10.144 1.00 50.23 77 GLU A C 1
ATOM 963 O O . GLU A 1 67 ? 31.059 -10.942 -10.118 1.00 54.05 77 GLU A O 1
ATOM 967 N N . ARG A 1 68 ? 28.877 -11.484 -10.099 1.00 47.22 78 ARG A N 1
ATOM 968 C CA . ARG A 1 68 ? 28.424 -10.097 -9.952 1.00 45.11 78 ARG A CA 1
ATOM 969 C C . ARG A 1 68 ? 27.178 -10.006 -9.070 1.00 41.31 78 ARG A C 1
ATOM 970 O O . ARG A 1 68 ? 26.303 -10.866 -9.130 1.00 43.44 78 ARG A O 1
ATOM 974 N N . SER A 1 69 ? 27.102 -8.955 -8.258 1.00 30.14 79 SER A N 1
ATOM 975 C CA . SER A 1 69 ? 25.975 -8.765 -7.350 1.00 31.18 79 SER A CA 1
ATOM 976 C C . SER A 1 69 ? 24.862 -7.984 -8.034 1.00 31.43 79 SER A C 1
ATOM 977 O O . SER A 1 69 ? 25.088 -7.316 -9.044 1.00 27.10 79 SER A O 1
ATOM 985 N N . GLU A 1 70 ? 23.659 -8.057 -7.474 1.00 26.44 80 GLU A N 1
ATOM 986 C CA . GLU A 1 70 ? 22.526 -7.336 -8.037 1.00 22.87 80 GLU A CA 1
ATOM 987 C C . GLU A 1 70 ? 22.760 -5.831 -7.946 1.00 17.93 80 GLU A C 1
ATOM 988 O O . GLU A 1 70 ? 22.394 -5.084 -8.850 1.00 16.24 80 GLU A O 1
ATOM 1000 N N . THR A 1 71 ? 23.373 -5.395 -6.849 1.00 21.38 81 THR A N 1
ATOM 1001 C CA . THR A 1 71 ? 23.691 -3.985 -6.654 1.00 23.98 81 THR A CA 1
ATOM 1002 C C . THR A 1 71 ? 24.533 -3.451 -7.811 1.00 21.24 81 THR A C 1
ATOM 1003 O O . THR A 1 71 ? 24.257 -2.375 -8.342 1.00 18.93 81 THR A O 1
ATOM 1014 N N . GLU A 1 72 ? 25.555 -4.208 -8.196 1.00 22.85 82 GLU A N 1
ATOM 1015 C CA . GLU A 1 72 ? 26.426 -3.815 -9.301 1.00 24.60 82 GLU A CA 1
ATOM 1016 C C . GLU A 1 72 ? 25.663 -3.700 -10.619 1.00 21.17 82 GLU A C 1
ATOM 1017 O O . GLU A 1 72 ? 25.974 -2.847 -11.452 1.00 19.83 82 GLU A O 1
ATOM 1029 N N . ILE A 1 73 ? 24.671 -4.563 -10.811 1.00 14.99 83 ILE A N 1
ATOM 1030 C CA . ILE A 1 73 ? 23.837 -4.505 -12.006 1.00 14.64 83 ILE A CA 1
ATOM 1031 C C . ILE A 1 73 ? 23.058 -3.190 -12.046 1.00 14.42 83 ILE A C 1
ATOM 1032 O O . ILE A 1 73 ? 23.009 -2.516 -13.076 1.00 13.43 83 ILE A O 1
ATOM 1048 N N . HIS A 1 74 ? 22.464 -2.821 -10.917 1.00 13.87 84 HIS A N 1
ATOM 1049 C CA . HIS A 1 74 ? 21.633 -1.624 -10.860 1.00 13.37 84 HIS A CA 1
ATOM 1050 C C . HIS A 1 74 ? 22.485 -0.361 -10.938 1.00 13.45 84 HIS A C 1
ATOM 1051 O O . HIS A 1 74 ? 22.077 0.626 -11.550 1.00 13.54 84 HIS A O 1
ATOM 1065 N N . GLN A 1 75 ? 23.669 -0.401 -10.334 1.00 16.77 85 GLN A N 1
ATOM 1066 C CA . GLN A 1 75 ? 24.633 0.688 -10.469 1.00 17.71 85 GLN A CA 1
ATOM 1067 C C . GLN A 1 75 ? 24.982 0.904 -11.936 1.00 17.69 85 GLN A C 1
ATOM 1068 O O . GLN A 1 75 ? 25.151 2.038 -12.390 1.00 18.01 85 GLN A O 1
ATOM 1082 N N . GLY A 1 76 ? 25.096 -0.198 -12.667 1.00 16.84 86 GLY A N 1
ATOM 1083 C CA . GLY A 1 76 ? 25.391 -0.151 -14.087 1.00 17.96 86 GLY A CA 1
ATOM 1084 C C . GLY A 1 76 ? 24.342 0.621 -14.866 1.00 16.49 86 GLY A C 1
ATOM 1085 O O . GLY A 1 76 ? 24.666 1.520 -15.642 1.00 15.58 86 GLY A O 1
ATOM 1089 N N . PHE A 1 77 ? 23.076 0.277 -14.653 1.00 14.02 87 PHE A N 1
ATOM 1090 C CA . PHE A 1 77 ? 21.986 0.935 -15.361 1.00 14.12 87 PHE A CA 1
ATOM 1091 C C . PHE A 1 77 ? 21.810 2.384 -14.909 1.00 13.62 87 PHE A C 1
ATOM 1092 O O . PHE A 1 77 ? 21.380 3.234 -15.691 1.00 13.14 87 PHE A O 1
ATOM 1109 N N . GLN A 1 78 ? 22.150 2.664 -13.656 1.00 14.80 88 GLN A N 1
ATOM 1110 C CA . GLN A 1 78 ? 22.130 4.032 -13.149 1.00 15.76 88 GLN A CA 1
ATOM 1111 C C . GLN A 1 78 ? 23.082 4.912 -13.952 1.00 16.03 88 GLN A C 1
ATOM 1112 O O . GLN A 1 78 ? 22.696 5.971 -14.452 1.00 15.07 88 GLN A O 1
ATOM 1126 N N . HIS A 1 79 ? 24.328 4.468 -14.071 1.00 16.68 89 HIS A N 1
ATOM 1127 C CA . HIS A 1 79 ? 25.348 5.234 -14.776 1.00 17.82 89 HIS A CA 1
ATOM 1128 C C . HIS A 1 79 ? 25.011 5.351 -16.254 1.00 17.72 89 HIS A C 1
ATOM 1129 O O . HIS A 1 79 ? 25.329 6.349 -16.897 1.00 17.81 89 HIS A O 1
ATOM 1143 N N . LEU A 1 80 ? 24.359 4.326 -16.786 1.00 15.27 90 LEU A N 1
ATOM 1144 C CA . LEU A 1 80 ? 23.923 4.341 -18.175 1.00 15.99 90 LEU A CA 1
ATOM 1145 C C . LEU A 1 80 ? 22.867 5.426 -18.371 1.00 14.94 90 LEU A C 1
ATOM 1146 O O . LEU A 1 80 ? 22.971 6.262 -19.273 1.00 16.87 90 LEU A O 1
ATOM 1162 N N . HIS A 1 81 ? 21.855 5.412 -17.513 1.00 15.28 91 HIS A N 1
ATOM 1163 C CA . HIS A 1 81 ? 20.796 6.412 -17.559 1.00 16.84 91 HIS A CA 1
ATOM 1164 C C . HIS A 1 81 ? 21.361 7.821 -17.379 1.00 16.96 91 HIS A C 1
ATOM 1165 O O . HIS A 1 81 ? 20.938 8.762 -18.051 1.00 17.29 91 HIS A O 1
ATOM 1179 N N . GLN A 1 82 ? 22.323 7.957 -16.472 1.00 18.80 92 GLN A N 1
ATOM 1180 C CA . GLN A 1 82 ? 22.924 9.255 -16.180 1.00 21.54 92 GLN A CA 1
ATOM 1181 C C . GLN A 1 82 ? 23.689 9.805 -17.381 1.00 21.59 92 GLN A C 1
ATOM 1182 O O . GLN A 1 82 ? 23.682 11.011 -17.631 1.00 18.49 92 GLN A O 1
ATOM 1196 N N . LEU A 1 83 ? 24.344 8.921 -18.125 1.00 18.65 93 LEU A N 1
ATOM 1197 C CA . LEU A 1 83 ? 25.127 9.343 -19.281 1.00 19.59 93 LEU A CA 1
ATOM 1198 C C . LEU A 1 83 ? 24.218 9.735 -20.447 1.00 16.82 93 LEU A C 1
ATOM 1199 O O . LEU A 1 83 ? 24.523 10.672 -21.185 1.00 16.79 93 LEU A O 1
ATOM 1215 N N . PHE A 1 84 ? 23.102 9.030 -20.606 1.00 17.75 94 PHE A N 1
ATOM 1216 C CA . PHE A 1 84 ? 22.122 9.383 -21.631 1.00 21.65 94 PHE A CA 1
ATOM 1217 C C . PHE A 1 84 ? 21.523 10.752 -21.324 1.00 30.51 94 PHE A C 1
ATOM 1218 O O . PHE A 1 84 ? 21.202 11.520 -22.232 1.00 33.88 94 PHE A O 1
ATOM 1235 N N . ALA A 1 85 ? 21.377 11.051 -20.038 1.00 35.93 95 ALA A N 1
ATOM 1236 C CA . ALA A 1 85 ? 20.841 12.336 -19.607 1.00 38.98 95 ALA A CA 1
ATOM 1237 C C . ALA A 1 85 ? 21.819 13.460 -19.930 1.00 42.32 95 ALA A C 1
ATOM 1238 O O . ALA A 1 85 ? 21.410 14.568 -20.277 1.00 49.98 95 ALA A O 1
ATOM 1245 N N . LYS A 1 86 ? 23.111 13.162 -19.824 1.00 31.73 96 LYS A N 1
ATOM 1246 C CA . LYS A 1 86 ? 24.160 14.150 -20.056 1.00 27.68 96 LYS A CA 1
ATOM 1247 C C . LYS A 1 86 ? 24.744 14.041 -21.460 1.00 21.34 96 LYS A C 1
ATOM 1248 O O . LYS A 1 86 ? 25.960 14.108 -21.641 1.00 28.78 96 LYS A O 1
ATOM 1252 N N A SER A 1 87 ? 23.876 13.870 -22.452 0.65 19.36 97 SER A N 1
ATOM 1253 N N B SER A 1 87 ? 23.874 13.878 -22.451 0.35 19.47 97 SER A N 1
ATOM 1254 C CA A SER A 1 87 ? 24.312 13.790 -23.842 0.65 19.78 97 SER A CA 1
ATOM 1255 C CA B SER A 1 87 ? 24.308 13.792 -23.840 0.35 19.76 97 SER A CA 1
ATOM 1256 C C A SER A 1 87 ? 24.837 15.138 -24.321 0.65 20.38 97 SER A C 1
ATOM 1257 C C B SER A 1 87 ? 24.846 15.138 -24.313 0.35 20.43 97 SER A C 1
ATOM 1258 O O A SER A 1 87 ? 24.437 16.185 -23.810 0.65 20.69 97 SER A O 1
ATOM 1259 O O B SER A 1 87 ? 24.462 16.185 -23.790 0.35 21.18 97 SER A O 1
ATOM 1274 N N . ASP A 1 88 ? 25.742 15.106 -25.295 1.00 18.41 98 ASP A N 1
ATOM 1275 C CA . ASP A 1 88 ? 26.267 16.331 -25.891 1.00 20.30 98 ASP A CA 1
ATOM 1276 C C . ASP A 1 88 ? 25.119 17.138 -26.491 1.00 18.77 98 ASP A C 1
ATOM 1277 O O . ASP A 1 88 ? 24.139 16.573 -26.978 1.00 18.21 98 ASP A O 1
ATOM 1287 N N . THR A 1 89 ? 25.243 18.459 -26.453 1.00 18.16 99 THR A N 1
ATOM 1288 C CA . THR A 1 89 ? 24.146 19.336 -26.842 1.00 18.51 99 THR A CA 1
ATOM 1289 C C . THR A 1 89 ? 23.817 19.247 -28.332 1.00 18.42 99 THR A C 1
ATOM 1290 O O . THR A 1 89 ? 22.752 19.691 -28.758 1.00 18.54 99 THR A O 1
ATOM 1301 N N . CYS A 1 90 ? 24.722 18.671 -29.119 1.00 20.77 100 CYS A N 1
ATOM 1302 C CA . CYS A 1 90 ? 24.470 18.458 -30.545 1.00 20.90 100 CYS A CA 1
ATOM 1303 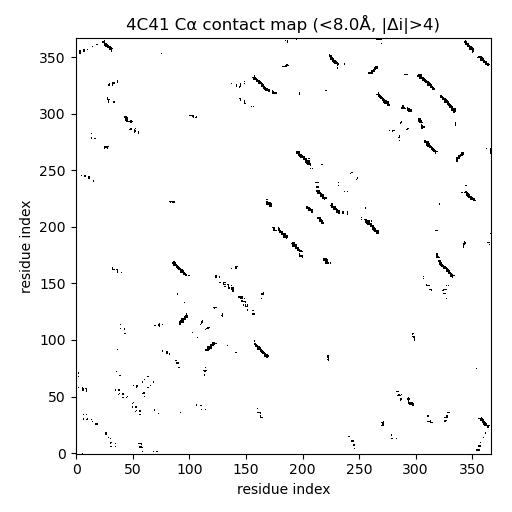C C . CYS A 1 90 ? 23.571 17.238 -30.767 1.00 19.95 100 CYS A C 1
ATOM 1304 O O . CYS A 1 90 ? 23.197 16.925 -31.898 1.00 19.86 100 CYS A O 1
ATOM 1311 N N . LEU A 1 91 ? 23.234 16.556 -29.676 1.00 17.86 101 LEU A N 1
ATOM 1312 C CA . LEU A 1 91 ? 22.312 15.427 -29.703 1.00 17.22 101 LEU A CA 1
ATOM 1313 C C . LEU A 1 91 ? 21.168 15.687 -28.733 1.00 17.80 101 LEU A C 1
ATOM 1314 O O . LEU A 1 91 ? 21.397 15.925 -27.547 1.00 17.08 101 LEU A O 1
ATOM 1330 N N . GLU A 1 92 ? 19.940 15.666 -29.243 1.00 20.44 102 GLU A N 1
ATOM 1331 C CA . GLU A 1 92 ? 18.760 15.793 -28.397 1.00 22.46 102 GLU A CA 1
ATOM 1332 C C . GLU A 1 92 ? 18.305 14.394 -28.020 1.00 21.74 102 GLU A C 1
ATOM 1333 O O . GLU A 1 92 ? 17.897 13.625 -28.885 1.00 18.06 102 GLU A O 1
ATOM 1345 N N . MET A 1 93 ? 18.390 14.064 -26.735 1.00 17.07 103 MET A N 1
ATOM 1346 C CA . MET A 1 93 ? 18.099 12.712 -26.281 1.00 16.16 103 MET A CA 1
ATOM 1347 C C . MET A 1 93 ? 17.357 12.715 -24.953 1.00 16.58 103 MET A C 1
ATOM 1348 O O . MET A 1 93 ? 17.686 13.471 -24.038 1.00 17.27 103 MET A O 1
ATOM 1362 N N . THR A 1 94 ? 16.345 11.862 -24.872 1.00 17.36 104 THR A N 1
ATOM 1363 C CA . THR A 1 94 ? 15.566 11.682 -23.660 1.00 18.64 104 THR A CA 1
ATOM 1364 C C . THR A 1 94 ? 15.543 10.194 -23.352 1.00 15.32 104 THR A C 1
ATOM 1365 O O . THR A 1 94 ? 15.379 9.373 -24.251 1.00 14.35 104 THR A O 1
ATOM 1376 N N . MET A 1 95 ? 15.734 9.852 -22.085 1.00 14.67 105 MET A N 1
ATOM 1377 C CA . MET A 1 95 ? 15.755 8.461 -21.663 1.00 14.69 105 MET A CA 1
ATOM 1378 C C . MET A 1 95 ? 15.428 8.411 -20.180 1.00 15.31 105 MET A C 1
ATOM 1379 O O . MET A 1 95 ? 16.176 8.931 -19.353 1.00 15.78 105 MET A O 1
ATOM 1393 N N . GLY A 1 96 ? 14.294 7.810 -19.843 1.00 12.43 106 GLY A N 1
ATOM 1394 C CA . GLY A 1 96 ? 13.852 7.797 -18.464 1.00 13.19 106 GLY A CA 1
ATOM 1395 C C . GLY A 1 96 ? 12.848 6.720 -18.134 1.00 10.65 106 GLY A C 1
ATOM 1396 O O . GLY A 1 96 ? 12.420 5.946 -18.993 1.00 9.99 106 GLY A O 1
ATOM 1400 N N . ASN A 1 97 ? 12.471 6.695 -16.863 1.00 12.83 107 ASN A N 1
ATOM 1401 C CA . ASN A 1 97 ? 11.613 5.663 -16.322 1.00 13.44 107 ASN A CA 1
ATOM 1402 C C . ASN A 1 97 ? 10.491 6.258 -15.486 1.00 13.64 107 ASN A C 1
ATOM 1403 O O . ASN A 1 97 ? 10.639 7.336 -14.906 1.00 13.93 107 ASN A O 1
ATOM 1414 N N . ALA A 1 98 ? 9.366 5.557 -15.437 1.00 10.73 108 ALA A N 1
ATOM 1415 C CA . ALA A 1 98 ? 8.239 5.984 -14.623 1.00 11.36 108 ALA A CA 1
ATOM 1416 C C . ALA A 1 98 ? 7.473 4.778 -14.106 1.00 11.39 108 ALA A C 1
ATOM 1417 O O . ALA A 1 98 ? 7.454 3.718 -14.737 1.00 11.02 108 ALA A O 1
ATOM 1424 N N A LEU A 1 99 ? 6.827 4.966 -12.960 0.43 13.90 109 LEU A N 1
ATOM 1425 N N B LEU A 1 99 ? 6.868 4.938 -12.935 0.57 13.88 109 LEU A N 1
ATOM 1426 C CA A LEU A 1 99 ? 6.033 3.927 -12.320 0.43 14.75 109 LEU A CA 1
ATOM 1427 C CA B LEU A 1 99 ? 6.020 3.911 -12.352 0.57 14.47 109 LEU A CA 1
ATOM 1428 C C A LEU A 1 99 ? 4.651 4.474 -11.982 0.43 15.09 109 LEU A C 1
ATOM 1429 C C B LEU A 1 99 ? 4.661 4.522 -12.058 0.57 15.08 109 LEU A C 1
ATOM 1430 O O A LEU A 1 99 ? 4.528 5.413 -11.196 0.43 15.69 109 LEU A O 1
ATOM 1431 O O B LEU A 1 99 ? 4.566 5.549 -11.386 0.57 15.42 109 LEU A O 1
ATOM 1462 N N . PHE A 1 100 ? 3.616 3.892 -12.583 1.00 14.09 110 PHE A N 1
ATOM 1463 C CA . PHE A 1 100 ? 2.247 4.323 -12.334 1.00 15.07 110 PHE A CA 1
ATOM 1464 C C . PHE A 1 100 ? 1.626 3.399 -11.294 1.00 15.50 110 PHE A C 1
ATOM 1465 O O . PHE A 1 100 ? 1.623 2.181 -11.461 1.00 15.35 110 PHE A O 1
ATOM 1483 N N . LEU A 1 101 ? 1.110 3.988 -10.223 1.00 18.59 111 LEU A N 1
ATOM 1484 C CA . LEU A 1 101 ? 0.691 3.230 -9.051 1.00 19.82 111 LEU A CA 1
ATOM 1485 C C . LEU A 1 101 ? -0.769 3.496 -8.705 1.00 20.95 111 LEU A C 1
ATOM 1486 O O . LEU A 1 101 ? -1.180 4.647 -8.563 1.00 21.95 111 LEU A O 1
ATOM 1502 N N . ASP A 1 102 ? -1.552 2.430 -8.579 1.00 22.89 112 ASP A N 1
ATOM 1503 C CA . ASP A 1 102 ? -2.920 2.555 -8.094 1.00 27.17 112 ASP A CA 1
ATOM 1504 C C . ASP A 1 102 ? -2.901 2.871 -6.603 1.00 24.20 112 ASP A C 1
ATOM 1505 O O . ASP A 1 102 ? -1.992 2.452 -5.885 1.00 23.75 112 ASP A O 1
ATOM 1514 N N . GLY A 1 103 ? -3.908 3.600 -6.137 1.00 19.95 113 GLY A N 1
ATOM 1515 C CA . GLY A 1 103 ? -3.966 4.014 -4.747 1.00 22.53 113 GLY A CA 1
ATOM 1516 C C . GLY A 1 103 ? -4.089 2.855 -3.776 1.00 24.18 113 GLY A C 1
ATOM 1517 O O . GLY A 1 103 ? -3.793 3.002 -2.590 1.00 22.62 113 GLY A O 1
ATOM 1521 N N . SER A 1 104 ? -4.518 1.699 -4.276 1.00 28.94 114 SER A N 1
ATOM 1522 C CA . SER A 1 104 ? -4.762 0.541 -3.419 1.00 30.01 114 SER A CA 1
ATOM 1523 C C . SER A 1 104 ? -3.465 -0.140 -2.979 1.00 24.42 114 SER A C 1
ATOM 1524 O O . SER A 1 104 ? -3.466 -0.936 -2.039 1.00 24.56 114 SER A O 1
ATOM 1532 N N . LEU A 1 105 ? -2.366 0.178 -3.659 1.00 21.52 115 LEU A N 1
ATOM 1533 C CA . LEU A 1 105 ? -1.059 -0.393 -3.341 1.00 23.37 115 LEU A CA 1
ATOM 1534 C C . LEU A 1 105 ? -0.187 0.591 -2.573 1.00 24.03 115 LEU A C 1
ATOM 1535 O O . LEU A 1 105 ? -0.276 1.802 -2.774 1.00 26.58 115 LEU A O 1
ATOM 1551 N N . GLU A 1 106 ? 0.656 0.059 -1.695 1.00 22.64 116 GLU A N 1
ATOM 1552 C CA . GLU A 1 106 ? 1.705 0.847 -1.065 1.00 23.98 116 GLU A CA 1
ATOM 1553 C C . GLU A 1 106 ? 3.043 0.158 -1.285 1.00 21.04 116 GLU A C 1
ATOM 1554 O O . GLU A 1 106 ? 3.239 -0.987 -0.877 1.00 21.36 116 GLU A O 1
ATOM 1566 N N . LEU A 1 107 ? 3.957 0.857 -1.946 1.00 16.44 117 LEU A N 1
ATOM 1567 C CA . LEU A 1 107 ? 5.287 0.327 -2.198 1.00 16.19 117 LEU A CA 1
ATOM 1568 C C . LEU A 1 107 ? 6.084 0.251 -0.901 1.00 16.29 117 LEU A C 1
ATOM 1569 O O . LEU A 1 107 ? 6.062 1.188 -0.100 1.00 16.64 117 LEU A O 1
ATOM 1585 N N . LEU A 1 108 ? 6.777 -0.863 -0.691 1.00 15.74 118 LEU A N 1
ATOM 1586 C CA . LEU A 1 108 ? 7.746 -0.952 0.396 1.00 16.13 118 LEU A CA 1
ATOM 1587 C C . LEU A 1 108 ? 8.814 0.117 0.176 1.00 15.81 118 LEU A C 1
ATOM 1588 O O . LEU A 1 108 ? 9.233 0.352 -0.958 1.00 15.31 118 LEU A O 1
ATOM 1604 N N . GLU A 1 109 ? 9.244 0.760 1.257 1.00 15.77 119 GLU A N 1
ATOM 1605 C CA . GLU A 1 109 ? 10.128 1.921 1.167 1.00 15.83 119 GLU A CA 1
ATOM 1606 C C . GLU A 1 109 ? 11.451 1.602 0.475 1.00 15.27 119 GLU A C 1
ATOM 1607 O O . GLU A 1 109 ? 12.027 2.456 -0.204 1.00 16.41 119 GLU A O 1
ATOM 1611 N N A SER A 1 110 ? 11.930 0.373 0.647 0.48 18.19 120 SER A N 1
ATOM 1612 N N B SER A 1 110 ? 11.928 0.374 0.652 0.52 18.19 120 SER A N 1
ATOM 1613 C CA A SER A 1 110 ? 13.191 -0.044 0.042 0.48 17.94 120 SER A CA 1
ATOM 1614 C CA B SER A 1 110 ? 13.183 -0.056 0.047 0.52 17.94 120 SER A CA 1
ATOM 1615 C C A SER A 1 110 ? 13.075 -0.077 -1.480 0.48 17.61 120 SER A C 1
ATOM 1616 C C B SER A 1 110 ? 13.077 -0.089 -1.475 0.52 17.61 120 SER A C 1
ATOM 1617 O O A SER A 1 110 ? 13.997 0.323 -2.191 0.48 17.91 120 SER A O 1
ATOM 1618 O O B SER A 1 110 ? 14.007 0.300 -2.181 0.52 17.91 120 SER A O 1
ATOM 1633 N N . PHE A 1 111 ? 11.936 -0.553 -1.973 1.00 13.38 121 PHE A N 1
ATOM 1634 C CA . PHE A 1 111 ? 11.695 -0.622 -3.411 1.00 14.70 121 PHE A CA 1
ATOM 1635 C C . PHE A 1 111 ? 11.554 0.770 -4.025 1.00 13.25 121 PHE A C 1
ATOM 1636 O O . PHE A 1 111 ? 12.125 1.049 -5.076 1.00 12.27 121 PHE A O 1
ATOM 1654 N N A SER A 1 112 ? 10.785 1.632 -3.366 0.52 17.57 122 SER A N 1
ATOM 1655 N N B SER A 1 112 ? 10.795 1.642 -3.368 0.48 17.57 122 SER A N 1
ATOM 1656 C CA A SER A 1 112 ? 10.608 3.003 -3.830 0.52 17.69 122 SER A CA 1
ATOM 1657 C CA B SER A 1 112 ? 10.613 3.002 -3.863 0.48 17.51 122 SER A CA 1
ATOM 1658 C C A SER A 1 112 ? 11.945 3.734 -3.839 0.52 16.22 122 SER A C 1
ATOM 1659 C C B SER A 1 112 ? 11.934 3.768 -3.823 0.48 16.24 122 SER A C 1
ATOM 1660 O O A SER A 1 112 ? 12.257 4.473 -4.772 0.52 15.01 122 SER A O 1
ATOM 1661 O O B SER A 1 112 ? 12.223 4.567 -4.714 0.48 15.60 122 SER A O 1
ATOM 1676 N N . ALA A 1 113 ? 12.733 3.518 -2.791 1.00 13.98 123 ALA A N 1
ATOM 1677 C CA . ALA A 1 113 ? 14.055 4.120 -2.691 1.00 14.21 123 ALA A CA 1
ATOM 1678 C C . ALA A 1 113 ? 14.963 3.640 -3.820 1.00 13.85 123 ALA A C 1
ATOM 1679 O O . ALA A 1 113 ? 15.676 4.433 -4.428 1.00 13.64 123 ALA A O 1
ATOM 1687 N N . ASP A 1 114 ? 14.931 2.339 -4.096 1.00 17.26 124 ASP A N 1
ATOM 1688 C CA . ASP A 1 114 ? 15.799 1.748 -5.113 1.00 16.96 124 ASP A CA 1
ATOM 1689 C C . ASP A 1 114 ? 15.476 2.237 -6.524 1.00 15.83 124 ASP A C 1
ATOM 1690 O O . ASP A 1 114 ? 16.379 2.579 -7.287 1.00 15.69 124 ASP A O 1
ATOM 1699 N N . ILE A 1 115 ? 14.197 2.269 -6.880 1.00 13.67 125 ILE A N 1
ATOM 1700 C CA . ILE A 1 115 ? 13.823 2.670 -8.232 1.00 13.82 125 ILE A CA 1
ATOM 1701 C C . ILE A 1 115 ? 14.116 4.151 -8.451 1.00 13.22 125 ILE A C 1
ATOM 1702 O O . ILE A 1 115 ? 14.388 4.578 -9.570 1.00 12.80 125 ILE A O 1
ATOM 1718 N N . LYS A 1 116 ? 14.069 4.932 -7.379 1.00 15.70 126 LYS A N 1
ATOM 1719 C CA . LYS A 1 116 ? 14.390 6.349 -7.472 1.00 17.13 126 LYS A CA 1
ATOM 1720 C C . LYS A 1 116 ? 15.896 6.551 -7.541 1.00 16.65 126 LYS A C 1
ATOM 1721 O O . LYS A 1 116 ? 16.386 7.368 -8.322 1.00 16.15 126 LYS A O 1
ATOM 1740 N N . HIS A 1 117 ? 16.632 5.790 -6.740 1.00 15.98 127 HIS A N 1
ATOM 1741 C CA . HIS A 1 117 ? 18.076 5.959 -6.666 1.00 16.81 127 HIS A CA 1
ATOM 1742 C C . HIS A 1 117 ? 18.770 5.480 -7.934 1.00 16.18 127 HIS A C 1
ATOM 1743 O O . HIS A 1 117 ? 19.635 6.168 -8.472 1.00 17.99 127 HIS A O 1
ATOM 1757 N N . TYR A 1 118 ? 18.386 4.301 -8.412 1.00 14.86 128 TYR A N 1
ATOM 1758 C CA . TYR A 1 118 ? 19.097 3.664 -9.514 1.00 14.74 128 TYR A CA 1
ATOM 1759 C C . TYR A 1 118 ? 18.531 4.025 -10.883 1.00 14.83 128 TYR A C 1
ATOM 1760 O O . TYR A 1 118 ? 19.279 4.113 -11.853 1.00 17.34 128 TYR A O 1
ATOM 1778 N N . TYR A 1 119 ? 17.222 4.239 -10.966 1.00 13.32 129 TYR A N 1
ATOM 1779 C CA . TYR A 1 119 ? 16.575 4.460 -12.258 1.00 13.41 129 TYR A CA 1
ATOM 1780 C C . TYR A 1 119 ? 15.910 5.828 -12.370 1.00 13.62 129 TYR A C 1
ATOM 1781 O O . TYR A 1 119 ? 15.323 6.147 -13.404 1.00 13.58 129 TYR A O 1
ATOM 1799 N N . GLU A 1 120 ? 16.026 6.641 -11.321 1.00 13.51 130 GLU A N 1
ATOM 1800 C CA . GLU A 1 120 ? 15.465 7.993 -11.324 1.00 13.97 130 GLU A CA 1
ATOM 1801 C C . GLU A 1 120 ? 14.001 7.972 -11.754 1.00 13.69 130 GLU A C 1
ATOM 1802 O O . GLU A 1 120 ? 13.511 8.901 -12.403 1.00 13.42 130 GLU A O 1
ATOM 1806 N N . SER A 1 121 ? 13.313 6.897 -11.393 1.00 16.67 131 SER A N 1
ATOM 1807 C CA . SER A 1 121 ? 11.945 6.683 -11.832 1.00 16.95 131 SER A CA 1
ATOM 1808 C C . SER A 1 121 ? 10.977 7.682 -11.207 1.00 17.70 131 SER A C 1
ATOM 1809 O O . SER A 1 121 ? 11.012 7.927 -9.999 1.00 16.87 131 SER A O 1
ATOM 1817 N N . GLU A 1 122 ? 10.123 8.268 -12.039 1.00 19.25 132 GLU A N 1
ATOM 1818 C CA . GLU A 1 122 ? 8.981 9.013 -11.537 1.00 22.69 132 GLU A CA 1
ATOM 1819 C C . GLU A 1 122 ? 8.003 8.025 -10.923 1.00 25.14 132 GLU A C 1
ATOM 1820 O O . GLU A 1 122 ? 7.898 6.885 -11.381 1.00 24.32 132 GLU A O 1
ATOM 1832 N N . VAL A 1 123 ? 7.294 8.459 -9.887 1.00 24.66 133 VAL A N 1
ATOM 1833 C CA . VAL A 1 123 ? 6.241 7.652 -9.288 1.00 28.83 133 VAL A CA 1
ATOM 1834 C C . VAL A 1 123 ? 4.941 8.446 -9.344 1.00 30.46 133 VAL A C 1
ATOM 1835 O O . VAL A 1 123 ? 4.747 9.402 -8.591 1.00 32.01 133 VAL A O 1
ATOM 1848 N N . LEU A 1 124 ? 4.062 8.040 -10.255 1.00 25.94 134 LEU A N 1
ATOM 1849 C CA . LEU A 1 124 ? 2.834 8.770 -10.534 1.00 24.56 134 LEU A CA 1
ATOM 1850 C C . LEU A 1 124 ? 1.615 7.980 -10.074 1.00 24.55 134 LEU A C 1
ATOM 1851 O O . LEU A 1 124 ? 1.580 6.753 -10.180 1.00 21.57 134 LEU A O 1
ATOM 1867 N N . ALA A 1 125 ? 0.617 8.693 -9.565 1.00 23.81 135 ALA A N 1
ATOM 1868 C CA . ALA A 1 125 ? -0.624 8.071 -9.128 1.00 25.08 135 ALA A CA 1
ATOM 1869 C C . ALA A 1 125 ? -1.600 7.915 -10.289 1.00 28.53 135 ALA A C 1
ATOM 1870 O O . ALA A 1 125 ? -1.721 8.802 -11.135 1.00 29.82 135 ALA A O 1
ATOM 1877 N N A MET A 1 126 ? -2.283 6.774 -10.315 0.44 33.15 136 MET A N 1
ATOM 1878 N N B MET A 1 126 ? -2.286 6.778 -10.328 0.56 33.08 136 MET A N 1
ATOM 1879 C CA A MET A 1 126 ? -3.329 6.505 -11.293 0.44 33.09 136 MET A CA 1
ATOM 1880 C CA B MET A 1 126 ? -3.350 6.552 -11.297 0.56 32.97 136 MET A CA 1
ATOM 1881 C C A MET A 1 126 ? -4.522 5.886 -10.572 0.44 33.67 136 MET A C 1
ATOM 1882 C C B MET A 1 126 ? -4.515 5.872 -10.590 0.56 33.65 136 MET A C 1
ATOM 1883 O O A MET A 1 126 ? -4.388 5.415 -9.442 0.44 34.07 136 MET A O 1
ATOM 1884 O O B MET A 1 126 ? -4.354 5.345 -9.490 0.56 33.75 136 MET A O 1
ATOM 1911 N N . ASN A 1 127 ? -5.686 5.899 -11.216 1.00 35.38 137 ASN A N 1
ATOM 1912 C CA . ASN A 1 127 ? -6.846 5.172 -10.706 1.00 37.76 137 ASN A CA 1
ATOM 1913 C C . ASN A 1 127 ? -7.172 4.008 -11.637 1.00 38.05 137 ASN A C 1
ATOM 1914 O O . ASN A 1 127 ? -7.849 4.176 -12.651 1.00 38.08 137 ASN A O 1
ATOM 1926 N N . PHE A 1 128 ? -6.678 2.827 -11.279 1.00 35.53 138 PHE A N 1
ATOM 1927 C CA . PHE A 1 128 ? -6.823 1.639 -12.112 1.00 34.89 138 PHE A CA 1
ATOM 1928 C C . PHE A 1 128 ? -8.275 1.181 -12.225 1.00 35.12 138 PHE A C 1
ATOM 1929 O O . PHE A 1 128 ? -8.608 0.381 -13.101 1.00 37.78 138 PHE A O 1
ATOM 1933 N N . GLN A 1 129 ? -9.134 1.680 -11.341 1.00 30.81 139 GLN A N 1
ATOM 1934 C CA . GLN A 1 129 ? -10.551 1.340 -11.386 1.00 31.55 139 GLN A CA 1
ATOM 1935 C C . GLN A 1 129 ? -11.173 1.887 -12.668 1.00 28.06 139 GLN A C 1
ATOM 1936 O O . GLN A 1 129 ? -12.200 1.395 -13.136 1.00 28.05 139 GLN A O 1
ATOM 1950 N N . ASP A 1 130 ? -10.534 2.914 -13.222 1.00 22.71 140 ASP A N 1
ATOM 1951 C CA . ASP A 1 130 ? -10.893 3.455 -14.525 1.00 22.89 140 ASP A CA 1
ATOM 1952 C C . ASP A 1 130 ? -9.737 3.197 -15.482 1.00 23.08 140 ASP A C 1
ATOM 1953 O O . ASP A 1 130 ? -8.870 4.052 -15.663 1.00 21.41 140 ASP A O 1
ATOM 1962 N N . TRP A 1 131 ? -9.715 2.012 -16.084 1.00 21.96 141 TRP A N 1
ATOM 1963 C CA . TRP A 1 131 ? -8.590 1.628 -16.927 1.00 20.59 141 TRP A CA 1
ATOM 1964 C C . TRP A 1 131 ? -8.528 2.474 -18.195 1.00 20.45 141 TRP A C 1
ATOM 1965 O O . TRP A 1 131 ? -7.445 2.745 -18.717 1.00 19.77 141 TRP A O 1
ATOM 1986 N N . ALA A 1 132 ? -9.692 2.884 -18.687 1.00 19.28 142 ALA A N 1
ATOM 1987 C CA . ALA A 1 132 ? -9.758 3.731 -19.870 1.00 19.29 142 ALA A CA 1
ATOM 1988 C C . ALA A 1 132 ? -8.963 5.015 -19.649 1.00 18.83 142 ALA A C 1
ATOM 1989 O O . ALA A 1 132 ? -8.118 5.381 -20.463 1.00 18.09 142 ALA A O 1
ATOM 1996 N N . THR A 1 133 ? -9.230 5.686 -18.535 1.00 19.38 143 THR A N 1
ATOM 1997 C CA . THR A 1 133 ? -8.553 6.938 -18.214 1.00 19.18 143 THR A CA 1
ATOM 1998 C C . THR A 1 133 ? -7.072 6.702 -17.895 1.00 17.95 143 THR A C 1
ATOM 1999 O O . THR A 1 133 ? -6.209 7.479 -18.303 1.00 17.45 143 THR A O 1
ATOM 2010 N N . ALA A 1 134 ? -6.781 5.618 -17.180 1.00 18.33 144 ALA A N 1
ATOM 2011 C CA . ALA A 1 134 ? -5.410 5.310 -16.782 1.00 19.70 144 ALA A CA 1
ATOM 2012 C C . ALA A 1 134 ? -4.535 4.968 -17.984 1.00 16.99 144 ALA A C 1
ATOM 2013 O O . ALA A 1 134 ? -3.394 5.419 -18.082 1.00 16.06 144 ALA A O 1
ATOM 2020 N N A SER A 1 135 ? -5.066 4.165 -18.899 0.68 16.87 145 SER A N 1
ATOM 2021 N N B SER A 1 135 ? -5.074 4.154 -18.886 0.32 16.91 145 SER A N 1
ATOM 2022 C CA A SER A 1 135 ? -4.313 3.786 -20.088 0.68 16.35 145 SER A CA 1
ATOM 2023 C CA B SER A 1 135 ? -4.366 3.777 -20.103 0.32 16.35 145 SER A CA 1
ATOM 2024 C C A SER A 1 135 ? -4.093 4.994 -20.999 0.68 16.57 145 SER A C 1
ATOM 2025 C C B SER A 1 135 ? -4.093 4.998 -20.975 0.32 16.58 145 SER A C 1
ATOM 2026 O O A SER A 1 135 ? -3.051 5.107 -21.644 0.68 16.48 145 SER A O 1
ATOM 2027 O O B SER A 1 135 ? -3.023 5.121 -21.570 0.32 16.07 145 SER A O 1
ATOM 2042 N N . ARG A 1 136 ? -5.067 5.900 -21.042 1.00 15.85 146 ARG A N 1
ATOM 2043 C CA . ARG A 1 136 ? -4.936 7.119 -21.835 1.00 16.02 146 ARG A CA 1
ATOM 2044 C C . ARG A 1 136 ? -3.866 8.021 -21.225 1.00 15.64 146 ARG A C 1
ATOM 2045 O O . ARG A 1 136 ? -3.077 8.647 -21.936 1.00 15.33 146 ARG A O 1
ATOM 2050 N N . GLN A 1 137 ? -3.856 8.065 -19.897 1.00 16.65 147 GLN A N 1
ATOM 2051 C CA . GLN A 1 137 ? -2.889 8.834 -19.122 1.00 16.45 147 GLN A CA 1
ATOM 2052 C C . GLN A 1 137 ? -1.456 8.366 -19.377 1.00 15.83 147 GLN A C 1
ATOM 2053 O O . GLN A 1 137 ? -0.570 9.175 -19.656 1.00 15.58 147 GLN A O 1
ATOM 2067 N N . ILE A 1 138 ? -1.232 7.061 -19.272 1.00 14.00 148 ILE A N 1
ATOM 2068 C CA . ILE A 1 138 ? 0.093 6.495 -19.496 1.00 13.14 148 ILE A CA 1
ATOM 2069 C C . ILE A 1 138 ? 0.520 6.723 -20.944 1.00 12.90 148 ILE A C 1
ATOM 2070 O O . ILE A 1 138 ? 1.663 7.098 -21.202 1.00 12.52 148 ILE A O 1
ATOM 2086 N N . ASN A 1 139 ? -0.402 6.517 -21.884 1.00 14.13 149 ASN A N 1
ATOM 2087 C CA . ASN A 1 139 ? -0.115 6.761 -23.298 1.00 14.05 149 ASN A CA 1
ATOM 2088 C C . ASN A 1 139 ? 0.305 8.203 -23.554 1.00 14.16 149 ASN A C 1
ATOM 2089 O O . ASN A 1 139 ? 1.256 8.454 -24.291 1.00 14.02 149 ASN A O 1
ATOM 2100 N N . SER A 1 140 ? -0.402 9.146 -22.936 1.00 16.28 150 SER A N 1
ATOM 2101 C CA . SER A 1 140 ? -0.100 10.566 -23.100 1.00 16.45 150 SER A CA 1
ATOM 2102 C C . SER A 1 140 ? 1.281 10.891 -22.555 1.00 16.01 150 SER A C 1
ATOM 2103 O O . SER A 1 140 ? 2.026 11.671 -23.147 1.00 16.02 150 SER A O 1
ATOM 2111 N N . TYR A 1 141 ? 1.610 10.290 -21.418 1.00 16.36 151 TYR A N 1
ATOM 2112 C CA . TYR A 1 141 ? 2.913 10.476 -20.795 1.00 15.98 151 TYR A CA 1
ATOM 2113 C C . TYR A 1 141 ? 4.036 10.053 -21.736 1.00 15.64 151 TYR A C 1
ATOM 2114 O O . TYR A 1 141 ? 5.004 10.786 -21.940 1.00 15.53 151 TYR A O 1
ATOM 2132 N N . VAL A 1 142 ? 3.890 8.867 -22.316 1.00 12.34 152 VAL A N 1
ATOM 2133 C CA . VAL A 1 142 ? 4.900 8.316 -23.216 1.00 12.39 152 VAL A CA 1
ATOM 2134 C C . VAL A 1 142 ? 4.957 9.104 -24.524 1.00 13.05 152 VAL A C 1
ATOM 2135 O O . VAL A 1 142 ? 6.038 9.357 -25.057 1.00 12.35 152 VAL A O 1
ATOM 2148 N N . LYS A 1 143 ? 3.793 9.495 -25.033 1.00 14.63 153 LYS A N 1
ATOM 2149 C CA . LYS A 1 143 ? 3.732 10.274 -26.260 1.00 14.95 153 LYS A CA 1
ATOM 2150 C C . LYS A 1 143 ? 4.493 11.585 -26.089 1.00 15.15 153 LYS A C 1
ATOM 2151 O O . LYS A 1 143 ? 5.237 12.001 -26.972 1.00 15.87 153 LYS A O 1
ATOM 2170 N N . ASN A 1 144 ? 4.308 12.229 -24.943 1.00 16.24 154 ASN A N 1
ATOM 2171 C CA . ASN A 1 144 ? 4.986 13.488 -24.670 1.00 16.62 154 ASN A CA 1
ATOM 2172 C C . ASN A 1 144 ? 6.502 13.325 -24.552 1.00 16.12 154 ASN A C 1
ATOM 2173 O O . ASN A 1 144 ? 7.264 14.148 -25.061 1.00 16.19 154 ASN A O 1
ATOM 2184 N N . LYS A 1 145 ? 6.936 12.264 -23.877 1.00 16.56 155 LYS A N 1
ATOM 2185 C CA . LYS A 1 145 ? 8.361 12.014 -23.683 1.00 18.53 155 LYS A CA 1
ATOM 2186 C C . LYS A 1 145 ? 9.064 11.674 -24.994 1.00 17.50 155 LYS A C 1
ATOM 2187 O O . LYS A 1 145 ? 10.256 11.946 -25.154 1.00 17.10 155 LYS A O 1
ATOM 2206 N N . THR A 1 146 ? 8.326 11.079 -25.926 1.00 14.33 156 THR A N 1
ATOM 2207 C CA . THR A 1 146 ? 8.882 10.690 -27.219 1.00 14.85 156 THR A CA 1
ATOM 2208 C C . THR A 1 146 ? 8.510 11.696 -28.305 1.00 15.52 156 THR A C 1
ATOM 2209 O O . THR A 1 146 ? 8.635 11.412 -29.497 1.00 14.41 156 THR A O 1
ATOM 2220 N N . GLN A 1 147 ? 8.055 12.871 -27.875 1.00 18.44 157 GLN A N 1
ATOM 2221 C CA . GLN A 1 147 ? 7.681 13.955 -28.779 1.00 21.03 157 GLN A CA 1
ATOM 2222 C C . GLN A 1 147 ? 6.756 13.476 -29.900 1.00 19.44 157 GLN A C 1
ATOM 2223 O 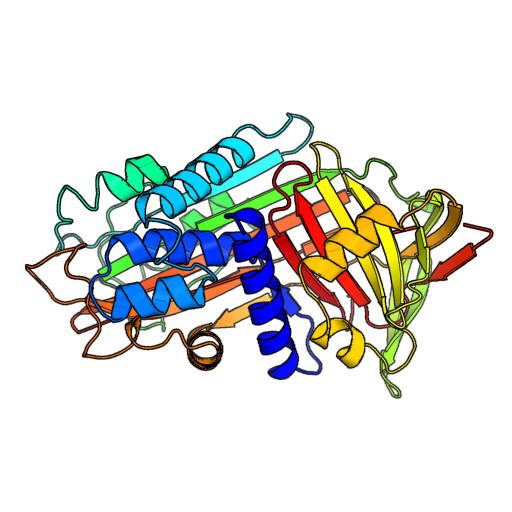O . GLN A 1 147 ? 6.961 13.787 -31.075 1.00 17.93 157 GLN A O 1
ATOM 2237 N N . GLY A 1 148 ? 5.744 12.702 -29.515 1.00 17.79 158 GLY A N 1
ATOM 2238 C CA . GLY A 1 148 ? 4.679 12.301 -30.418 1.00 19.07 158 GLY A CA 1
ATOM 2239 C C . GLY A 1 148 ? 4.933 11.048 -31.239 1.00 16.80 158 GLY A C 1
ATOM 2240 O O . GLY A 1 148 ? 4.059 10.607 -31.985 1.00 17.46 158 GLY A O 1
ATOM 2244 N N A LYS A 1 149 ? 6.124 10.478 -31.096 0.49 16.13 159 LYS A N 1
ATOM 2245 N N B LYS A 1 149 ? 6.116 10.460 -31.100 0.51 16.16 159 LYS A N 1
ATOM 2246 C CA A LYS A 1 149 ? 6.540 9.351 -31.924 0.49 16.43 159 LYS A CA 1
ATOM 2247 C CA B LYS A 1 149 ? 6.510 9.340 -31.955 0.51 16.43 159 LYS A CA 1
ATOM 2248 C C A LYS A 1 149 ? 5.910 8.030 -31.476 0.49 15.66 159 LYS A C 1
ATOM 2249 C C B LYS A 1 149 ? 5.967 7.990 -31.480 0.51 15.63 159 LYS A C 1
ATOM 2250 O O A LYS A 1 149 ? 5.478 7.231 -32.309 0.49 16.60 159 LYS A O 1
ATOM 2251 O O B LYS A 1 149 ? 5.650 7.127 -32.301 0.51 16.36 159 LYS A O 1
ATOM 2288 N N . ILE A 1 150 ? 5.861 7.805 -30.166 1.00 14.63 160 ILE A N 1
ATOM 2289 C CA . ILE A 1 150 ? 5.265 6.586 -29.613 1.00 14.55 160 ILE A CA 1
ATOM 2290 C C . ILE A 1 150 ? 3.853 6.868 -29.103 1.00 14.73 160 ILE A C 1
ATOM 2291 O O . ILE A 1 150 ? 3.674 7.494 -28.057 1.00 14.70 160 ILE A O 1
ATOM 2308 N N . VAL A 1 151 ? 2.856 6.398 -29.848 1.00 17.13 161 VAL A N 1
ATOM 2309 C CA . VAL A 1 151 ? 1.454 6.593 -29.486 1.00 18.75 161 VAL A CA 1
ATOM 2310 C C . VAL A 1 151 ? 0.764 5.261 -29.249 1.00 18.31 161 VAL A C 1
ATOM 2311 O O . VAL A 1 151 ? 1.158 4.238 -29.813 1.00 21.33 161 VAL A O 1
ATOM 2324 N N . ASP A 1 152 ? -0.273 5.288 -28.418 1.00 15.45 162 ASP A N 1
ATOM 2325 C CA . ASP A 1 152 ? -1.105 4.117 -28.176 1.00 16.90 162 ASP A CA 1
ATOM 2326 C C . ASP A 1 152 ? -0.286 2.918 -27.714 1.00 14.98 162 ASP A C 1
ATOM 2327 O O . ASP A 1 152 ? -0.468 1.814 -28.218 1.00 14.83 162 ASP A O 1
ATOM 2336 N N . LEU A 1 153 ? 0.621 3.137 -26.766 1.00 17.15 163 LEU A N 1
ATOM 2337 C CA . LEU A 1 153 ? 1.423 2.044 -26.225 1.00 16.05 163 LEU A CA 1
ATOM 2338 C C . LEU A 1 153 ? 0.509 0.986 -25.607 1.00 16.07 163 LEU A C 1
ATOM 2339 O O . LEU A 1 153 ? 0.726 -0.215 -25.782 1.00 15.83 163 LEU A O 1
ATOM 2355 N N . PHE A 1 154 ? -0.513 1.448 -24.892 1.00 15.83 164 PHE A N 1
ATOM 2356 C CA . PHE A 1 154 ? -1.526 0.568 -24.312 1.00 16.84 164 PHE A CA 1
ATOM 2357 C C . PHE A 1 154 ? -2.886 0.808 -24.955 1.00 19.17 164 PHE A C 1
ATOM 2358 O O . PHE A 1 154 ? -3.134 1.872 -25.524 1.00 17.95 164 PHE A O 1
ATOM 2375 N N . SER A 1 155 ? -3.763 -0.187 -24.853 1.00 26.52 165 SER A N 1
ATOM 2376 C CA . SER A 1 155 ? -5.132 -0.069 -25.342 1.00 32.59 165 SER A CA 1
ATOM 2377 C C . SER A 1 155 ? -6.108 -0.260 -24.189 1.00 25.64 165 SER A C 1
ATOM 2378 O O . SER A 1 155 ? -5.782 -0.890 -23.182 1.00 24.03 165 SER A O 1
ATOM 2386 N N . GLY A 1 156 ? -7.307 0.290 -24.341 1.00 25.59 166 GLY A N 1
ATOM 2387 C CA . GLY A 1 156 ? -8.344 0.145 -23.339 1.00 27.89 166 GLY A CA 1
ATOM 2388 C C . GLY A 1 156 ? -8.865 -1.275 -23.234 1.00 27.86 166 GLY A C 1
ATOM 2389 O O . GLY A 1 156 ? -9.644 -1.581 -22.332 1.00 28.59 166 GLY A O 1
ATOM 2393 N N . LEU A 1 157 ? -8.439 -2.141 -24.152 1.00 24.47 167 LEU A N 1
ATOM 2394 C CA . LEU A 1 157 ? -8.868 -3.537 -24.151 1.00 26.23 167 LEU A CA 1
ATOM 2395 C C . LEU A 1 157 ? -7.861 -4.446 -23.455 1.00 22.95 167 LEU A C 1
ATOM 2396 O O . LEU A 1 157 ? -8.126 -5.632 -23.245 1.00 26.15 167 LEU A O 1
ATOM 2412 N N . ASP A 1 158 ? -6.703 -3.899 -23.104 1.00 23.06 168 ASP A N 1
ATOM 2413 C CA . ASP A 1 158 ? -5.714 -4.662 -22.356 1.00 24.85 168 ASP A CA 1
ATOM 2414 C C . ASP A 1 158 ? -6.262 -4.986 -20.970 1.00 24.23 168 ASP A C 1
ATOM 2415 O O . ASP A 1 158 ? -7.135 -4.280 -20.463 1.00 23.60 168 ASP A O 1
ATOM 2419 N N . SER A 1 159 ? -5.762 -6.061 -20.367 1.00 22.71 169 SER A N 1
ATOM 2420 C CA . SER A 1 159 ? -6.142 -6.398 -19.002 1.00 27.03 169 SER A CA 1
ATOM 2421 C C . SER A 1 159 ? -5.718 -5.251 -18.083 1.00 23.23 169 SER A C 1
ATOM 2422 O O . SER A 1 159 ? -4.558 -4.836 -18.116 1.00 21.34 169 SER A O 1
ATOM 2430 N N . PRO A 1 160 ? -6.654 -4.714 -17.277 1.00 23.14 170 PRO A N 1
ATOM 2431 C CA . PRO A 1 160 ? -6.291 -3.584 -16.412 1.00 21.25 170 PRO A CA 1
ATOM 2432 C C . PRO A 1 160 ? -5.173 -3.912 -15.429 1.00 19.91 170 PRO A C 1
ATOM 2433 O O . PRO A 1 160 ? -5.115 -5.026 -14.913 1.00 21.79 170 PRO A O 1
ATOM 2444 N N . ALA A 1 161 ? -4.301 -2.941 -15.184 1.00 19.83 171 ALA A N 1
ATOM 2445 C CA . ALA A 1 161 ? -3.190 -3.102 -14.258 1.00 23.45 171 ALA A CA 1
ATOM 2446 C C . ALA A 1 161 ? -3.393 -2.226 -13.027 1.00 24.49 171 ALA A C 1
ATOM 2447 O O . ALA A 1 161 ? -4.071 -1.202 -13.097 1.00 23.27 171 ALA A O 1
ATOM 2454 N N . ILE A 1 162 ? -2.815 -2.633 -11.899 1.00 17.68 172 ILE A N 1
ATOM 2455 C CA . ILE A 1 162 ? -2.799 -1.789 -10.707 1.00 19.72 172 ILE A CA 1
ATOM 2456 C C . ILE A 1 162 ? -1.407 -1.180 -10.534 1.00 16.52 172 ILE A C 1
ATOM 2457 O O . ILE A 1 162 ? -1.201 -0.310 -9.688 1.00 16.56 172 ILE A O 1
ATOM 2473 N N . LEU A 1 163 ? -0.464 -1.631 -11.359 1.00 14.78 173 LEU A N 1
ATOM 2474 C CA . LEU A 1 163 ? 0.886 -1.077 -11.384 1.00 14.09 173 LEU A CA 1
ATOM 2475 C C . LEU A 1 163 ? 1.450 -1.183 -12.801 1.00 13.54 173 LEU A C 1
ATOM 2476 O O . LEU A 1 163 ? 1.414 -2.256 -13.408 1.00 13.18 173 LEU A O 1
ATOM 2492 N N . VAL A 1 164 ? 1.953 -0.066 -13.328 1.00 13.10 174 VAL A N 1
ATOM 2493 C CA . VAL A 1 164 ? 2.587 -0.053 -14.645 1.00 12.92 174 VAL A CA 1
ATOM 2494 C C . VAL A 1 164 ? 3.961 0.607 -14.602 1.00 11.88 174 VAL A C 1
ATOM 2495 O O . VAL A 1 164 ? 4.115 1.732 -14.132 1.00 11.60 174 VAL A O 1
ATOM 2508 N N . LEU A 1 165 ? 4.950 -0.117 -15.109 1.00 11.90 175 LEU A N 1
ATOM 2509 C CA . LEU A 1 165 ? 6.317 0.377 -15.233 1.00 12.10 175 LEU A CA 1
ATOM 2510 C C . LEU A 1 165 ? 6.589 0.699 -16.696 1.00 11.39 175 LEU A C 1
ATOM 2511 O O . LEU A 1 165 ? 6.271 -0.099 -17.577 1.00 11.08 175 LEU A O 1
ATOM 2527 N N A VAL A 1 166 ? 7.194 1.860 -16.938 0.84 11.23 176 VAL A N 1
ATOM 2528 N N B VAL A 1 166 ? 7.148 1.876 -16.961 0.16 11.19 176 VAL A N 1
ATOM 2529 C CA A VAL A 1 166 ? 7.478 2.326 -18.292 0.84 11.68 176 VAL A CA 1
ATOM 2530 C CA B VAL A 1 166 ? 7.493 2.250 -18.329 0.16 10.69 176 VAL A CA 1
ATOM 2531 C C A VAL A 1 166 ? 8.918 2.821 -18.430 0.84 9.87 176 VAL A C 1
ATOM 2532 C C B VAL A 1 166 ? 8.904 2.807 -18.437 0.16 9.95 176 VAL A C 1
ATOM 2533 O O A VAL A 1 166 ? 9.435 3.504 -17.547 0.84 9.26 176 VAL A O 1
ATOM 2534 O O B VAL A 1 166 ? 9.387 3.508 -17.547 0.16 9.59 176 VAL A O 1
ATOM 2559 N N . ASN A 1 167 ? 9.556 2.464 -19.542 1.00 11.77 177 ASN A N 1
ATOM 2560 C CA . ASN A 1 167 ? 10.798 3.096 -19.951 1.00 10.02 177 ASN A CA 1
ATOM 2561 C C . ASN A 1 167 ? 10.563 3.729 -21.307 1.00 9.65 177 ASN A C 1
ATOM 2562 O O . ASN A 1 167 ? 9.884 3.146 -22.151 1.00 10.49 177 ASN A O 1
ATOM 2574 N N . TYR A 1 168 ? 11.110 4.920 -21.509 1.00 10.42 178 TYR A N 1
ATOM 2575 C CA . TYR A 1 168 ? 11.036 5.580 -22.802 1.00 10.62 178 TYR A CA 1
ATOM 2576 C C . TYR A 1 168 ? 12.430 6.006 -23.239 1.00 10.49 178 TYR A C 1
ATOM 2577 O O . TYR A 1 168 ? 13.318 6.230 -22.414 1.00 10.45 178 TYR A O 1
ATOM 2595 N N . ILE A 1 169 ? 12.613 6.105 -24.547 1.00 10.04 179 ILE A N 1
ATOM 2596 C CA . ILE A 1 169 ? 13.857 6.586 -25.112 1.00 9.55 179 ILE A CA 1
ATOM 2597 C C . ILE A 1 169 ? 13.530 7.329 -26.401 1.00 10.59 179 ILE A C 1
ATOM 2598 O O . ILE A 1 169 ? 12.651 6.925 -27.161 1.00 11.14 179 ILE A O 1
ATOM 2614 N N . PHE A 1 170 ? 14.227 8.433 -26.623 1.00 10.06 180 PHE A N 1
ATOM 2615 C CA . PHE A 1 170 ? 14.022 9.253 -27.806 1.00 10.70 180 PHE A CA 1
ATOM 2616 C C . PHE A 1 170 ? 15.323 9.957 -28.131 1.00 11.02 180 PHE A C 1
ATOM 2617 O O . PHE A 1 170 ? 16.016 10.403 -27.225 1.00 11.53 180 PHE A O 1
ATOM 2634 N N . PHE A 1 171 ? 15.670 10.054 -29.409 1.00 10.49 181 PHE A N 1
ATOM 2635 C CA . PHE A 1 171 ? 16.700 11.010 -29.789 1.00 10.85 181 PHE A CA 1
ATOM 2636 C C . PHE A 1 171 ? 16.617 11.440 -31.246 1.00 11.69 181 PHE A C 1
ATOM 2637 O O . PHE A 1 171 ? 16.080 10.733 -32.103 1.00 11.75 181 PHE A O 1
ATOM 2654 N N . LYS A 1 172 ? 17.135 12.640 -31.489 1.00 13.99 182 LYS A N 1
ATOM 2655 C CA . LYS A 1 172 ? 17.290 13.188 -32.827 1.00 14.92 182 LYS A CA 1
ATOM 2656 C C . LYS A 1 172 ? 18.754 13.556 -33.017 1.00 16.03 182 LYS A C 1
ATOM 2657 O O . LYS A 1 172 ? 19.257 14.467 -32.359 1.00 17.85 182 LYS A O 1
ATOM 2676 N N . GLY A 1 173 ? 19.437 12.835 -33.902 1.00 12.72 183 GLY A N 1
ATOM 2677 C CA . GLY A 1 173 ?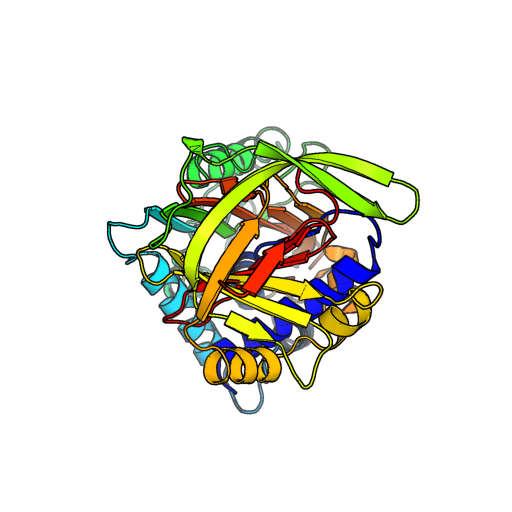 20.848 13.061 -34.155 1.00 12.90 183 GLY A CA 1
ATOM 2678 C C . GLY A 1 173 ? 21.108 13.401 -35.608 1.00 13.94 183 GLY A C 1
ATOM 2679 O O . GLY A 1 173 ? 20.294 13.090 -36.479 1.00 15.15 183 GLY A O 1
ATOM 2683 N N . THR A 1 174 ? 22.244 14.042 -35.867 1.00 14.62 184 THR A N 1
ATOM 2684 C CA . THR A 1 174 ? 22.632 14.419 -37.221 1.00 15.77 184 THR A CA 1
ATOM 2685 C C . THR A 1 174 ? 23.893 13.666 -37.628 1.00 15.43 184 THR A C 1
ATOM 2686 O O . THR A 1 174 ? 24.810 13.495 -36.822 1.00 14.88 184 THR A O 1
ATOM 2697 N N . TRP A 1 175 ? 23.929 13.206 -38.875 1.00 13.27 185 TRP A N 1
ATOM 2698 C CA . TRP A 1 175 ? 25.098 12.503 -39.392 1.00 11.88 185 TRP A CA 1
ATOM 2699 C C . TRP A 1 175 ? 26.310 13.415 -39.372 1.00 12.89 185 TRP A C 1
ATOM 2700 O O . TRP A 1 175 ? 26.206 14.597 -39.691 1.00 13.20 185 TRP A O 1
ATOM 2721 N N . THR A 1 176 ? 27.461 12.863 -39.011 1.00 15.88 186 THR A N 1
ATOM 2722 C CA . THR A 1 176 ? 28.715 13.582 -39.164 1.00 18.02 186 THR A CA 1
ATOM 2723 C C . THR A 1 176 ? 29.083 13.613 -40.651 1.00 14.88 186 THR A C 1
ATOM 2724 O O . THR A 1 176 ? 29.838 14.476 -41.095 1.00 15.81 186 THR A O 1
ATOM 2735 N N . GLN A 1 177 ? 28.530 12.665 -41.407 1.00 13.56 187 GLN A N 1
ATOM 2736 C CA . GLN A 1 177 ? 28.692 12.604 -42.858 1.00 12.98 187 GLN A CA 1
ATOM 2737 C C . GLN A 1 177 ? 27.329 12.502 -43.531 1.00 12.34 187 GLN A C 1
ATOM 2738 O O . GLN A 1 177 ? 26.928 11.418 -43.961 1.00 11.54 187 GLN A O 1
ATOM 2752 N N . PRO A 1 178 ? 26.602 13.624 -43.617 1.00 13.41 188 PRO A N 1
ATOM 2753 C CA . PRO A 1 178 ? 25.261 13.562 -44.209 1.00 14.12 188 PRO A CA 1
ATOM 2754 C C . PRO A 1 178 ? 25.263 13.295 -45.716 1.00 12.96 188 PRO A C 1
ATOM 2755 O O . PRO A 1 178 ? 26.259 13.527 -46.401 1.00 13.88 188 PRO A O 1
ATOM 2766 N N . PHE A 1 179 ? 24.134 12.804 -46.213 1.00 13.18 189 PHE A N 1
ATOM 2767 C CA . PHE A 1 179 ? 23.931 12.598 -47.644 1.00 13.79 189 PHE A CA 1
ATOM 2768 C C . PHE A 1 179 ? 23.444 13.886 -48.298 1.00 15.35 189 PHE A C 1
ATOM 2769 O O . PHE A 1 179 ? 22.733 14.670 -47.674 1.00 14.54 189 PHE A O 1
ATOM 2786 N N . ASP A 1 180 ? 23.824 14.106 -49.553 1.00 17.72 190 ASP A N 1
ATOM 2787 C CA . ASP A 1 180 ? 23.305 15.245 -50.307 1.00 20.29 190 ASP A CA 1
ATOM 2788 C C . ASP A 1 180 ? 21.848 15.012 -50.699 1.00 15.32 190 ASP A C 1
ATOM 2789 O O . ASP A 1 180 ? 21.534 14.048 -51.401 1.00 14.60 190 ASP A O 1
ATOM 2798 N N . LEU A 1 181 ? 20.964 15.896 -50.239 1.00 18.72 191 LEU A N 1
ATOM 2799 C CA . LEU A 1 181 ? 19.555 15.855 -50.626 1.00 20.55 191 LEU A CA 1
ATOM 2800 C C . LEU A 1 181 ? 19.410 15.804 -52.143 1.00 19.77 191 LEU A C 1
ATOM 2801 O O . LEU A 1 181 ? 18.592 15.057 -52.677 1.00 20.18 191 LEU A O 1
ATOM 2817 N N . ALA A 1 182 ? 20.225 16.597 -52.828 1.00 16.95 192 ALA A N 1
ATOM 2818 C CA . ALA A 1 182 ? 20.158 16.711 -54.283 1.00 17.75 192 ALA A CA 1
ATOM 2819 C C . ALA A 1 182 ? 20.519 15.410 -54.994 1.00 17.61 192 ALA A C 1
ATOM 2820 O O . ALA A 1 182 ? 20.195 15.235 -56.166 1.00 17.89 192 ALA A O 1
ATOM 2827 N N . SER A 1 183 ? 21.191 14.503 -54.290 1.00 19.51 193 SER A N 1
ATOM 2828 C CA . SER A 1 183 ? 21.678 13.271 -54.908 1.00 21.32 193 SER A CA 1
ATOM 2829 C C . SER A 1 183 ? 20.761 12.074 -54.662 1.00 22.56 193 SER A C 1
ATOM 2830 O O . SER A 1 183 ? 21.028 10.974 -55.149 1.00 21.58 193 SER A O 1
ATOM 2838 N N . THR A 1 184 ? 19.683 12.280 -53.913 1.00 12.59 194 THR A N 1
ATOM 2839 C CA . THR A 1 184 ? 18.734 11.201 -53.665 1.00 12.18 194 THR A CA 1
ATOM 2840 C C . THR A 1 184 ? 17.920 10.944 -54.927 1.00 13.27 194 THR A C 1
ATOM 2841 O O . THR A 1 184 ? 17.519 11.879 -55.617 1.00 14.31 194 THR A O 1
ATOM 2852 N N . ARG A 1 185 ? 17.693 9.670 -55.229 1.00 14.48 195 ARG A N 1
ATOM 2853 C CA . ARG A 1 185 ? 16.921 9.296 -56.405 1.00 15.59 195 ARG A CA 1
ATOM 2854 C C . ARG A 1 185 ? 16.217 7.968 -56.187 1.00 15.48 195 ARG A C 1
ATOM 2855 O O . ARG A 1 185 ? 16.613 7.175 -55.332 1.00 15.31 195 ARG A O 1
ATOM 2876 N N . GLU A 1 186 ? 15.175 7.726 -56.972 1.00 15.40 196 GLU A N 1
ATOM 2877 C CA . GLU A 1 186 ? 14.431 6.482 -56.875 1.00 15.60 196 GLU A CA 1
ATOM 2878 C C . GLU A 1 186 ? 15.227 5.330 -57.486 1.00 15.68 196 GLU A C 1
ATOM 2879 O O . GLU A 1 186 ? 15.782 5.456 -58.576 1.00 16.50 196 GLU A O 1
ATOM 2891 N N . GLU A 1 187 ? 15.290 4.217 -56.760 1.00 17.21 197 GLU A N 1
ATOM 2892 C CA . GLU A 1 187 ? 15.936 3.002 -57.249 1.00 17.06 197 GLU A CA 1
ATOM 2893 C C . GLU A 1 187 ? 15.096 1.784 -56.898 1.00 17.17 197 GLU A C 1
ATOM 2894 O O . GLU A 1 187 ? 14.176 1.863 -56.084 1.00 17.04 197 GLU A O 1
ATOM 2906 N N . ASN A 1 188 ? 15.421 0.657 -57.518 1.00 16.23 198 ASN A N 1
ATOM 2907 C CA . ASN A 1 188 ? 14.796 -0.612 -57.176 1.00 16.64 198 ASN A CA 1
ATOM 2908 C C . ASN A 1 188 ? 15.310 -1.145 -55.850 1.00 15.36 198 ASN A C 1
ATOM 2909 O O . ASN A 1 188 ? 16.509 -1.096 -55.574 1.00 14.51 198 ASN A O 1
ATOM 2920 N N . PHE A 1 189 ? 14.390 -1.648 -55.033 1.00 15.45 199 PHE A N 1
ATOM 2921 C CA . PHE A 1 189 ? 14.741 -2.360 -53.815 1.00 14.65 199 PHE A CA 1
ATOM 2922 C C . PHE A 1 189 ? 14.133 -3.750 -53.886 1.00 15.78 199 PHE A C 1
ATOM 2923 O O . PHE A 1 189 ? 12.927 -3.903 -54.076 1.00 16.86 199 PHE A O 1
ATOM 2940 N N . TYR A 1 190 ? 14.981 -4.760 -53.738 1.00 16.84 200 TYR A N 1
ATOM 2941 C CA . TYR A 1 190 ? 14.564 -6.141 -53.922 1.00 17.83 200 TYR A CA 1
ATOM 2942 C C . TYR A 1 190 ? 14.233 -6.791 -52.587 1.00 17.63 200 TYR A C 1
ATOM 2943 O O . TYR A 1 190 ? 15.108 -7.321 -51.907 1.00 17.17 200 TYR A O 1
ATOM 2961 N N . VAL A 1 191 ? 12.955 -6.733 -52.226 1.00 20.10 201 VAL A N 1
ATOM 2962 C CA . VAL A 1 191 ? 12.463 -7.293 -50.973 1.00 22.57 201 VAL A CA 1
ATOM 2963 C C . VAL A 1 191 ? 12.698 -8.800 -50.937 1.00 23.13 201 VAL A C 1
ATOM 2964 O O . VAL A 1 191 ? 13.240 -9.331 -49.969 1.00 21.11 201 VAL A O 1
ATOM 2977 N N . ASP A 1 192 ? 12.286 -9.482 -52.000 1.00 24.03 202 ASP A N 1
ATOM 2978 C CA . ASP A 1 192 ? 12.536 -10.910 -52.135 1.00 30.68 202 ASP A CA 1
ATOM 2979 C C . ASP A 1 192 ? 12.591 -11.278 -53.616 1.00 34.02 202 ASP A C 1
ATOM 2980 O O . ASP A 1 192 ? 12.765 -10.408 -54.471 1.00 28.37 202 ASP A O 1
ATOM 2989 N N . GLU A 1 193 ? 12.448 -12.564 -53.917 1.00 41.31 203 GLU A N 1
ATOM 2990 C CA . GLU A 1 193 ? 12.563 -13.049 -55.288 1.00 44.45 203 GLU A CA 1
ATOM 2991 C C . GLU A 1 193 ? 11.450 -12.519 -56.196 1.00 48.15 203 GLU A C 1
ATOM 2992 O O . GLU A 1 193 ? 11.674 -12.275 -57.383 1.00 54.60 203 GLU A O 1
ATOM 2996 N N . THR A 1 194 ? 10.261 -12.334 -55.628 1.00 45.77 204 THR A N 1
ATOM 2997 C CA . THR A 1 194 ? 9.073 -11.977 -56.404 1.00 47.26 204 THR A CA 1
ATOM 2998 C C . THR A 1 194 ? 8.581 -10.550 -56.156 1.00 45.10 204 THR A C 1
ATOM 2999 O O . THR A 1 194 ? 7.530 -10.159 -56.668 1.00 45.41 204 THR A O 1
ATOM 3003 N N . THR A 1 195 ? 9.339 -9.774 -55.383 1.00 35.05 205 THR A N 1
ATOM 3004 C CA . THR A 1 195 ? 8.888 -8.454 -54.950 1.00 31.05 205 THR A CA 1
ATOM 3005 C C . THR A 1 195 ? 9.981 -7.391 -55.074 1.00 25.01 205 THR A C 1
ATOM 3006 O O . THR A 1 195 ? 11.004 -7.444 -54.390 1.00 23.18 205 THR A O 1
ATOM 3017 N N . VAL A 1 196 ? 9.737 -6.426 -55.957 1.00 23.84 206 VAL A N 1
ATOM 3018 C CA . VAL A 1 196 ? 10.618 -5.278 -56.147 1.00 22.97 206 VAL A CA 1
ATOM 3019 C C . VAL A 1 196 ? 9.820 -4.001 -55.923 1.00 23.63 206 VAL A C 1
ATOM 3020 O O . VAL A 1 196 ? 8.736 -3.837 -56.483 1.00 25.09 206 VAL A O 1
ATOM 3033 N N . VAL A 1 197 ? 10.359 -3.103 -55.105 1.00 22.00 207 VAL A N 1
ATOM 3034 C CA . VAL A 1 197 ? 9.683 -1.849 -54.799 1.00 21.58 207 VAL A CA 1
ATOM 3035 C C . VAL A 1 197 ? 10.558 -0.640 -55.104 1.00 22.66 207 VAL A C 1
ATOM 3036 O O . VAL A 1 197 ? 11.788 -0.715 -55.108 1.00 21.88 207 VAL A O 1
ATOM 3049 N N . LYS A 1 198 ? 9.886 0.474 -55.359 1.00 24.92 208 LYS A N 1
ATOM 3050 C CA . LYS A 1 198 ? 10.525 1.743 -55.662 1.00 23.68 208 LYS A CA 1
ATOM 3051 C C . LYS A 1 198 ? 10.816 2.476 -54.353 1.00 20.57 208 LYS A C 1
ATOM 3052 O O . LYS A 1 198 ? 9.913 2.658 -53.536 1.00 21.08 208 LYS A O 1
ATOM 3071 N N . VAL A 1 199 ? 12.070 2.873 -54.143 1.00 15.26 209 VAL A N 1
ATOM 3072 C CA . VAL A 1 199 ? 12.460 3.532 -52.898 1.00 14.11 209 VAL A CA 1
ATOM 3073 C C . VAL A 1 199 ? 13.373 4.729 -53.148 1.00 14.42 209 VAL A C 1
ATOM 3074 O O . VAL A 1 199 ? 14.196 4.703 -54.062 1.00 13.97 209 VAL A O 1
ATOM 3087 N N . PRO A 1 200 ? 13.226 5.792 -52.337 1.00 17.99 210 PRO A N 1
ATOM 3088 C CA . PRO A 1 200 ? 14.208 6.880 -52.413 1.00 17.54 210 PRO A CA 1
ATOM 3089 C C . PRO A 1 200 ? 15.572 6.446 -51.890 1.00 16.35 210 PRO A C 1
ATOM 3090 O O . PRO A 1 200 ? 15.712 6.158 -50.699 1.00 15.59 210 PRO A O 1
ATOM 3101 N N . MET A 1 201 ? 16.559 6.401 -52.780 1.00 15.51 211 MET A N 1
ATOM 3102 C CA . MET A 1 201 ? 17.902 5.955 -52.430 1.00 14.33 211 MET A CA 1
ATOM 3103 C C . MET A 1 201 ? 18.841 7.140 -52.256 1.00 14.89 211 MET A C 1
ATOM 3104 O O . MET A 1 201 ? 19.066 7.901 -53.195 1.00 15.22 211 MET A O 1
ATOM 3118 N N . MET A 1 202 ? 19.386 7.290 -51.053 1.00 13.88 212 MET A N 1
ATOM 3119 C CA . MET A 1 202 ? 20.367 8.331 -50.779 1.00 13.19 212 MET A CA 1
ATOM 3120 C C . MET A 1 202 ? 21.722 7.902 -51.327 1.00 13.03 212 MET A C 1
ATOM 3121 O O . MET A 1 202 ? 22.008 6.707 -51.407 1.00 11.84 212 MET A O 1
ATOM 3135 N N . LEU A 1 203 ? 22.550 8.871 -51.704 1.00 18.05 213 LEU A N 1
ATOM 3136 C CA . LEU A 1 203 ? 23.898 8.585 -52.182 1.00 17.23 213 LEU A CA 1
ATOM 3137 C C . LEU A 1 203 ? 24.901 9.603 -51.658 1.00 16.65 213 LEU A C 1
ATOM 3138 O O . LEU A 1 203 ? 24.630 10.808 -51.633 1.00 17.27 213 LEU A O 1
ATOM 3154 N N . GLN A 1 204 ? 26.060 9.108 -51.239 1.00 12.60 214 GLN A N 1
ATOM 3155 C CA . GLN A 1 204 ? 27.224 9.961 -51.051 1.00 13.12 214 GLN A CA 1
ATOM 3156 C C . GLN A 1 204 ? 28.489 9.210 -51.458 1.00 14.82 214 GLN A C 1
ATOM 3157 O O . GLN A 1 204 ? 28.595 7.993 -51.278 1.00 13.00 214 GLN A O 1
ATOM 3171 N N . SER A 1 205 ? 29.430 9.948 -52.037 1.00 17.94 215 SER A N 1
ATOM 3172 C CA . SER A 1 205 ? 30.733 9.415 -52.402 1.00 17.66 215 SER A CA 1
ATOM 3173 C C . SER A 1 205 ? 31.759 10.021 -51.461 1.00 19.36 215 SER A C 1
ATOM 3174 O O . SER A 1 205 ? 32.176 11.164 -51.641 1.00 19.78 215 SER A O 1
ATOM 3182 N N . SER A 1 206 ? 32.153 9.254 -50.450 1.00 16.49 216 SER A N 1
ATOM 3183 C CA . SER A 1 206 ? 32.968 9.784 -49.365 1.00 19.31 216 SER A CA 1
ATOM 3184 C C . SER A 1 206 ? 34.000 8.786 -48.865 1.00 18.41 216 SER A C 1
ATOM 3185 O O . SER A 1 206 ? 34.014 7.622 -49.267 1.00 18.23 216 SER A O 1
ATOM 3193 N N . THR A 1 207 ? 34.870 9.270 -47.985 1.00 17.82 217 THR A N 1
ATOM 3194 C CA . THR A 1 207 ? 35.759 8.411 -47.223 1.00 19.33 217 THR A CA 1
ATOM 3195 C C . THR A 1 207 ? 34.956 7.796 -46.088 1.00 17.28 217 THR A C 1
ATOM 3196 O O . THR A 1 207 ? 34.653 8.463 -45.096 1.00 17.09 217 THR A O 1
ATOM 3207 N N . ILE A 1 208 ? 34.617 6.521 -46.249 1.00 14.30 218 ILE A N 1
ATOM 3208 C CA . ILE A 1 208 ? 33.692 5.838 -45.356 1.00 13.44 218 ILE A CA 1
ATOM 3209 C C . ILE A 1 208 ? 34.380 4.684 -44.637 1.00 14.24 218 ILE A C 1
ATOM 3210 O O . ILE A 1 208 ? 35.184 3.960 -45.225 1.00 15.16 218 ILE A O 1
ATOM 3226 N N A SER A 1 209 ? 34.066 4.527 -43.354 0.42 13.96 219 SER A N 1
ATOM 3227 N N B SER A 1 209 ? 34.056 4.520 -43.360 0.58 13.86 219 SER A N 1
ATOM 3228 C CA A SER A 1 209 ? 34.533 3.380 -42.590 0.42 15.50 219 SER A CA 1
ATOM 3229 C CA B SER A 1 209 ? 34.536 3.385 -42.589 0.58 15.51 219 SER A CA 1
ATOM 3230 C C A SER A 1 209 ? 33.845 2.133 -43.126 0.42 14.28 219 SER A C 1
ATOM 3231 C C B SER A 1 209 ? 33.851 2.120 -43.097 0.58 14.27 219 SER A C 1
ATOM 3232 O O A SER A 1 209 ? 32.631 1.987 -42.995 0.42 13.05 219 SER A O 1
ATOM 3233 O O B SER A 1 209 ? 32.646 1.951 -42.919 0.58 13.06 219 SER A O 1
ATOM 3248 N N . TYR A 1 210 ? 34.626 1.242 -43.728 1.00 14.04 220 TYR A N 1
ATOM 3249 C CA . TYR A 1 210 ? 34.080 0.101 -44.457 1.00 14.05 220 TYR A CA 1
ATOM 3250 C C . TYR A 1 210 ? 34.764 -1.209 -44.084 1.00 15.36 220 TYR A C 1
ATOM 3251 O O . TYR A 1 210 ? 35.931 -1.227 -43.697 1.00 15.62 220 TYR A O 1
ATOM 3270 N N . LEU A 1 211 ? 34.021 -2.305 -44.200 1.00 16.29 221 LEU A N 1
ATOM 3271 C CA . LEU A 1 211 ? 34.581 -3.631 -43.991 1.00 16.63 221 LEU A CA 1
ATOM 3272 C C . LEU A 1 211 ? 33.846 -4.688 -44.807 1.00 15.28 221 LEU A C 1
ATOM 3273 O O . LEU A 1 211 ? 32.621 -4.801 -44.742 1.00 14.33 221 LEU A O 1
ATOM 3289 N N . HIS A 1 212 ? 34.605 -5.448 -45.587 1.00 18.69 222 HIS A N 1
ATOM 3290 C CA . HIS A 1 212 ? 34.098 -6.673 -46.182 1.00 19.78 222 HIS A CA 1
ATOM 3291 C C . HIS A 1 212 ? 34.495 -7.813 -45.258 1.00 21.13 222 HIS A C 1
ATOM 3292 O O . HIS A 1 212 ? 35.645 -8.249 -45.251 1.00 21.51 222 HIS A O 1
ATOM 3306 N N . ASP A 1 213 ? 33.537 -8.274 -44.462 1.00 20.00 223 ASP A N 1
ATOM 3307 C CA . ASP A 1 213 ? 33.801 -9.281 -43.445 1.00 21.50 223 ASP A CA 1
ATOM 3308 C C . ASP A 1 213 ? 34.310 -10.577 -44.078 1.00 22.19 223 ASP A C 1
ATOM 3309 O O . ASP A 1 213 ? 33.718 -11.094 -45.025 1.00 22.42 223 ASP A O 1
ATOM 3318 N N . SER A 1 214 ? 35.420 -11.084 -43.550 1.00 23.36 224 SER A N 1
ATOM 3319 C CA . SER A 1 214 ? 36.047 -12.292 -44.074 1.00 27.03 224 SER A CA 1
ATOM 3320 C C . SER A 1 214 ? 35.573 -13.550 -43.350 1.00 27.07 224 SER A C 1
ATOM 3321 O O . SER A 1 214 ? 35.810 -14.665 -43.819 1.00 28.34 224 SER A O 1
ATOM 3325 N N . GLU A 1 215 ? 34.909 -13.371 -42.211 1.00 28.12 225 GLU A N 1
ATOM 3326 C CA . GLU A 1 215 ? 34.447 -14.499 -41.405 1.00 32.18 225 GLU A CA 1
ATOM 3327 C C . GLU A 1 215 ? 32.938 -14.704 -41.532 1.00 32.39 225 GLU A C 1
ATOM 3328 O O . GLU A 1 215 ? 32.443 -15.818 -41.357 1.00 33.71 225 GLU A O 1
ATOM 3340 N N . LEU A 1 216 ? 32.217 -13.627 -41.832 1.00 24.02 226 LEU A N 1
ATOM 3341 C CA . LEU A 1 216 ? 30.788 -13.704 -42.130 1.00 21.47 226 LEU A CA 1
ATOM 3342 C C . LEU A 1 216 ? 30.531 -13.166 -43.534 1.00 22.47 226 LEU A C 1
ATOM 3343 O O . LEU A 1 216 ? 31.211 -12.240 -43.975 1.00 21.31 226 LEU A O 1
ATOM 3359 N N . PRO A 1 217 ? 29.551 -13.743 -44.246 1.00 23.67 227 PRO A N 1
ATOM 3360 C CA . PRO A 1 217 ? 29.275 -13.270 -45.606 1.00 23.24 227 PRO A CA 1
ATOM 3361 C C . PRO A 1 217 ? 28.485 -11.963 -45.608 1.00 20.70 227 PRO A C 1
ATOM 3362 O O . PRO A 1 217 ? 27.276 -11.955 -45.845 1.00 19.85 227 PRO A O 1
ATOM 3373 N N . CYS A 1 218 ? 29.170 -10.860 -45.335 1.00 17.77 228 CYS A N 1
ATOM 3374 C CA . CYS A 1 218 ? 28.518 -9.557 -45.322 1.00 16.23 228 CYS A CA 1
ATOM 3375 C C . CYS A 1 218 ? 29.511 -8.427 -45.516 1.00 16.10 228 CYS A C 1
ATOM 3376 O O . CYS A 1 218 ? 30.715 -8.593 -45.314 1.00 16.81 228 CYS A O 1
ATOM 3384 N N . GLN A 1 219 ? 28.981 -7.284 -45.935 1.00 16.05 229 GLN A N 1
ATOM 3385 C CA . GLN A 1 219 ? 29.714 -6.030 -45.949 1.00 16.16 229 GLN A CA 1
ATOM 3386 C C . GLN A 1 219 ? 29.028 -5.091 -44.984 1.00 15.97 229 GLN A C 1
ATOM 3387 O O . GLN A 1 219 ? 27.826 -5.207 -44.751 1.00 14.53 229 GLN A O 1
ATOM 3401 N N . LEU A 1 220 ? 29.781 -4.151 -44.430 1.00 12.67 230 LEU A N 1
ATOM 3402 C CA . LEU A 1 220 ? 29.180 -3.158 -43.564 1.00 12.21 230 LEU A CA 1
ATOM 3403 C C . LEU A 1 220 ? 29.920 -1.842 -43.628 1.00 12.44 230 LEU A C 1
ATOM 3404 O O . LEU A 1 220 ? 31.077 -1.782 -44.045 1.00 11.68 230 LEU A O 1
ATOM 3420 N N . VAL A 1 221 ? 29.224 -0.788 -43.226 1.00 12.26 231 VAL A N 1
ATOM 3421 C CA . VAL A 1 221 ? 29.841 0.506 -43.023 1.00 10.98 231 VAL A CA 1
ATOM 3422 C C . VAL A 1 221 ? 29.416 1.056 -41.671 1.00 11.21 231 VAL A C 1
ATOM 3423 O O . VAL A 1 221 ? 28.367 0.682 -41.141 1.00 11.78 231 VAL A O 1
ATOM 3436 N N . GLN A 1 222 ? 30.245 1.931 -41.115 1.00 13.62 232 GLN A N 1
ATOM 3437 C CA . GLN A 1 222 ? 29.918 2.626 -39.880 1.00 13.83 232 GLN A CA 1
ATOM 3438 C C . GLN A 1 222 ? 29.706 4.100 -40.183 1.00 15.31 232 GLN A C 1
ATOM 3439 O O . GLN A 1 222 ? 30.577 4.755 -40.759 1.00 14.55 232 GLN A O 1
ATOM 3453 N N . MET A 1 223 ? 28.538 4.604 -39.801 1.00 16.01 233 MET A N 1
ATOM 3454 C CA . MET A 1 223 ? 28.210 6.014 -39.957 1.00 14.33 233 MET A CA 1
ATOM 3455 C C . MET A 1 223 ? 27.922 6.608 -38.586 1.00 16.22 233 MET A C 1
ATOM 3456 O O . MET A 1 223 ? 27.083 6.102 -37.840 1.00 18.76 233 MET A O 1
ATOM 3470 N N . ASN A 1 224 ? 28.628 7.684 -38.260 1.00 12.02 234 ASN A N 1
ATOM 3471 C CA . ASN A 1 224 ? 28.511 8.313 -36.953 1.00 12.79 234 ASN A CA 1
ATOM 3472 C C . ASN A 1 224 ? 27.505 9.459 -36.956 1.00 12.92 234 ASN A C 1
ATOM 3473 O O . ASN A 1 224 ? 27.287 10.099 -37.984 1.00 12.33 234 ASN A O 1
ATOM 3484 N N . TYR A 1 225 ? 26.875 9.697 -35.810 1.00 12.95 235 TYR A N 1
ATOM 3485 C CA . TYR A 1 225 ? 26.117 10.926 -35.613 1.00 13.97 235 TYR A CA 1
ATOM 3486 C C . TYR A 1 225 ? 26.672 11.641 -34.388 1.00 13.96 235 TYR A C 1
ATOM 3487 O O . TYR A 1 225 ? 27.222 11.012 -33.483 1.00 13.93 235 TYR A O 1
ATOM 3505 N N A CYS A 1 226 ? 26.547 12.966 -34.384 0.45 13.65 236 CYS A N 1
ATOM 3506 N N B CYS A 1 226 ? 26.531 12.960 -34.373 0.55 13.64 236 CYS A N 1
ATOM 3507 C CA A CYS A 1 226 ? 27.131 13.794 -33.332 0.45 14.59 236 CYS A CA 1
ATOM 3508 C CA B CYS A 1 226 ? 27.135 13.786 -33.337 0.55 14.58 236 CYS A CA 1
ATOM 3509 C C A CYS A 1 226 ? 26.578 13.403 -31.968 0.45 15.06 236 CYS A C 1
ATOM 3510 C C B CYS A 1 226 ? 26.560 13.470 -31.959 0.55 15.09 236 CYS A C 1
ATOM 3511 O O A CYS A 1 226 ? 25.416 13.018 -31.844 0.45 14.75 236 CYS A O 1
ATOM 3512 O O B CYS A 1 226 ? 25.368 13.199 -31.819 0.55 14.84 236 CYS A O 1
ATOM 3526 N N . GLY A 1 227 ? 27.425 13.500 -30.949 1.00 16.08 237 GLY A N 1
ATOM 3527 C CA . GLY A 1 227 ? 27.056 13.107 -29.602 1.00 17.13 237 GLY A CA 1
ATOM 3528 C C . GLY A 1 227 ? 27.422 11.656 -29.351 1.00 16.82 237 GLY A C 1
ATOM 3529 O O . GLY A 1 227 ? 26.761 10.968 -28.574 1.00 17.26 237 GLY A O 1
ATOM 3534 N N . ASN A 1 228 ? 28.472 11.199 -30.032 1.00 17.62 238 ASN A N 1
ATOM 3535 C CA . ASN A 1 228 ? 29.065 9.878 -29.812 1.00 18.09 238 ASN A CA 1
ATOM 3536 C C . ASN A 1 228 ? 28.176 8.722 -30.261 1.00 16.92 238 ASN A C 1
ATOM 3537 O O . ASN A 1 228 ? 28.229 7.629 -29.695 1.00 17.28 238 ASN A O 1
ATOM 3548 N N . GLY A 1 229 ? 27.368 8.970 -31.286 1.00 15.11 239 GLY A N 1
ATOM 3549 C CA . GLY A 1 229 ? 26.531 7.941 -31.871 1.00 15.55 239 GLY A CA 1
ATOM 3550 C C . GLY A 1 229 ? 27.217 7.212 -33.009 1.00 15.62 239 GLY A C 1
ATOM 3551 O O . GLY A 1 229 ? 27.926 7.824 -33.806 1.00 15.06 239 GLY A O 1
ATOM 3555 N N . THR A 1 230 ? 27.010 5.900 -33.083 1.00 16.81 240 THR A N 1
ATOM 3556 C CA . THR A 1 230 ? 27.525 5.104 -34.192 1.00 17.23 240 THR A CA 1
ATOM 3557 C C . THR A 1 230 ? 26.426 4.207 -34.729 1.00 14.60 240 THR A C 1
ATOM 3558 O O . THR A 1 230 ? 25.664 3.615 -33.962 1.00 14.80 240 THR A O 1
ATOM 3569 N N . VAL A 1 231 ? 26.345 4.124 -36.052 1.00 11.52 241 VAL A N 1
ATOM 3570 C CA . VAL A 1 231 ? 25.374 3.270 -36.713 1.00 10.49 241 VAL A CA 1
ATOM 3571 C C . VAL A 1 231 ? 26.085 2.314 -37.661 1.00 10.40 241 VAL A C 1
ATOM 3572 O O . VAL A 1 231 ? 26.812 2.739 -38.561 1.00 10.61 241 VAL A O 1
ATOM 3585 N N . PHE A 1 232 ? 25.887 1.022 -37.430 1.00 9.99 242 PHE A N 1
ATOM 3586 C CA . PHE A 1 232 ? 26.346 -0.008 -38.349 1.00 10.36 242 PHE A CA 1
ATOM 3587 C C . PHE A 1 232 ? 25.255 -0.302 -39.372 1.00 9.30 242 PHE A C 1
ATOM 3588 O O . PHE A 1 232 ? 24.122 -0.609 -39.001 1.00 9.15 242 PHE A O 1
ATOM 3605 N N . PHE A 1 233 ? 25.599 -0.192 -40.651 1.00 10.82 243 PHE A N 1
ATOM 3606 C CA . PHE A 1 233 ? 24.754 -0.679 -41.735 1.00 10.52 243 PHE A CA 1
ATOM 3607 C C . PHE A 1 233 ? 25.382 -1.951 -42.283 1.00 11.35 243 PHE A C 1
ATOM 3608 O O . PHE A 1 233 ? 26.488 -1.906 -42.808 1.00 11.58 243 PHE A O 1
ATOM 3625 N N . ILE A 1 234 ? 24.689 -3.078 -42.151 1.00 11.04 244 ILE A N 1
ATOM 3626 C CA . ILE A 1 234 ? 25.243 -4.368 -42.554 1.00 12.12 244 ILE A CA 1
ATOM 3627 C C . ILE A 1 234 ? 24.438 -4.974 -43.693 1.00 13.88 244 ILE A C 1
ATOM 3628 O O . ILE A 1 234 ? 23.230 -5.178 -43.570 1.00 11.92 244 ILE A O 1
ATOM 3644 N N . LEU A 1 235 ? 25.126 -5.267 -44.793 1.00 12.54 245 LEU A N 1
ATOM 3645 C CA . LEU A 1 235 ? 24.508 -5.872 -45.967 1.00 11.99 245 LEU A CA 1
ATOM 3646 C C . LEU A 1 235 ? 24.948 -7.322 -46.116 1.00 12.80 245 LEU A C 1
ATOM 3647 O O . LEU A 1 235 ? 26.059 -7.585 -46.578 1.00 13.08 245 LEU A O 1
ATOM 3663 N N . PRO A 1 236 ? 24.088 -8.271 -45.717 1.00 14.48 246 PRO A N 1
ATOM 3664 C CA . PRO A 1 236 ? 24.422 -9.681 -45.945 1.00 15.22 246 PRO A CA 1
ATOM 3665 C C . PRO A 1 236 ? 24.538 -10.008 -47.430 1.00 16.00 246 PRO A C 1
ATOM 3666 O O . PRO A 1 236 ? 23.833 -9.407 -48.241 1.00 16.25 246 PRO A O 1
ATOM 3677 N N . ASP A 1 237 ? 25.419 -10.939 -47.782 1.00 19.03 247 ASP A N 1
ATOM 3678 C CA . ASP A 1 237 ? 25.494 -11.416 -49.155 1.00 21.92 247 ASP A CA 1
ATOM 3679 C C . ASP A 1 237 ? 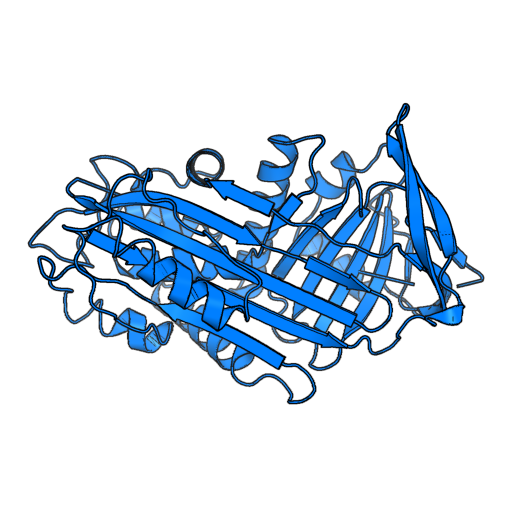24.162 -12.074 -49.497 1.00 23.13 247 ASP A C 1
ATOM 3680 O O . ASP A 1 237 ? 23.405 -12.452 -48.603 1.00 21.73 247 ASP A O 1
ATOM 3689 N N . LYS A 1 238 ? 23.867 -12.197 -50.787 1.00 26.14 248 LYS A N 1
ATOM 3690 C CA . LYS A 1 238 ? 22.572 -12.713 -51.228 1.00 30.54 248 LYS A CA 1
ATOM 3691 C C . LYS A 1 238 ? 22.271 -14.091 -50.639 1.00 27.83 248 LYS A C 1
ATOM 3692 O O . LYS A 1 238 ? 23.058 -15.024 -50.782 1.00 28.86 248 LYS A O 1
ATOM 3711 N N . GLY A 1 239 ? 21.130 -14.198 -49.964 1.00 28.35 249 GLY A N 1
ATOM 3712 C CA . GLY A 1 239 ? 20.689 -15.453 -49.382 1.00 28.78 249 GLY A CA 1
ATOM 3713 C C . GLY A 1 239 ? 21.289 -15.751 -48.018 1.00 26.70 249 GLY A C 1
ATOM 3714 O O . GLY A 1 239 ? 21.049 -16.822 -47.459 1.00 26.76 249 GLY A O 1
ATOM 3718 N N . LYS A 1 240 ? 22.050 -14.806 -47.471 1.00 22.72 250 LYS A N 1
ATOM 3719 C CA . LYS A 1 240 ? 22.817 -15.055 -46.251 1.00 20.65 250 LYS A CA 1
ATOM 3720 C C . LYS A 1 240 ? 22.355 -14.218 -45.058 1.00 18.52 250 LYS A C 1
ATOM 3721 O O . LYS A 1 240 ? 23.022 -14.194 -44.023 1.00 17.02 250 LYS A O 1
ATOM 3740 N N . MET A 1 241 ? 21.215 -13.547 -45.200 1.00 18.13 251 MET A N 1
ATOM 3741 C CA . MET A 1 241 ? 20.648 -12.740 -44.120 1.00 17.15 251 MET A CA 1
ATOM 3742 C C . MET A 1 241 ? 20.563 -13.519 -42.808 1.00 16.04 251 MET A C 1
ATOM 3743 O O . MET A 1 241 ? 21.017 -13.051 -41.762 1.00 14.30 251 MET A O 1
ATOM 3757 N N . ASN A 1 242 ? 19.978 -14.708 -42.865 1.00 19.71 252 ASN A N 1
ATOM 3758 C CA . ASN A 1 242 ? 19.754 -15.488 -41.658 1.00 20.53 252 ASN A CA 1
ATOM 3759 C C . ASN A 1 242 ? 21.061 -16.001 -41.056 1.00 18.34 252 ASN A C 1
ATOM 3760 O O . ASN A 1 242 ? 21.191 -16.095 -39.836 1.00 17.39 252 ASN A O 1
ATOM 3771 N N . THR A 1 243 ? 22.034 -16.309 -41.908 1.00 18.59 253 THR A N 1
ATOM 3772 C CA . THR A 1 243 ? 23.339 -16.763 -41.436 1.00 19.02 253 THR A CA 1
ATOM 3773 C C . THR A 1 243 ? 24.025 -15.671 -40.618 1.00 15.97 253 THR A C 1
ATOM 3774 O O . THR A 1 243 ? 24.571 -15.930 -39.547 1.00 15.41 253 THR A O 1
ATOM 3785 N N . VAL A 1 244 ? 23.993 -14.448 -41.133 1.00 17.03 254 VAL A N 1
ATOM 3786 C CA . VAL A 1 244 ? 24.645 -13.322 -40.476 1.00 15.83 254 VAL A CA 1
ATOM 3787 C C . VAL A 1 244 ? 23.965 -13.009 -39.148 1.00 15.41 254 VAL A C 1
ATOM 3788 O O . VAL A 1 244 ? 24.635 -12.829 -38.129 1.00 13.44 254 VAL A O 1
ATOM 3801 N N . ILE A 1 245 ? 22.636 -12.953 -39.162 1.00 11.61 255 ILE A N 1
ATOM 3802 C CA . ILE A 1 245 ? 21.879 -12.623 -37.959 1.00 11.37 255 ILE A CA 1
ATOM 3803 C C . ILE A 1 245 ? 22.109 -13.658 -36.863 1.00 12.12 255 ILE A C 1
ATOM 3804 O O . ILE A 1 245 ? 22.324 -13.296 -35.710 1.00 11.96 255 ILE A O 1
ATOM 3820 N N . ALA A 1 246 ? 22.072 -14.938 -37.222 1.00 13.42 256 ALA A N 1
ATOM 3821 C CA . ALA A 1 246 ? 22.219 -16.010 -36.241 1.00 14.83 256 ALA A CA 1
ATOM 3822 C C . ALA A 1 246 ? 23.586 -15.966 -35.562 1.00 14.78 256 ALA A C 1
ATOM 3823 O O . ALA A 1 246 ? 23.745 -16.455 -34.442 1.00 15.97 256 ALA A O 1
ATOM 3830 N N . ALA A 1 247 ? 24.562 -15.371 -36.241 1.00 15.99 257 ALA A N 1
ATOM 3831 C CA . ALA A 1 247 ? 25.943 -15.364 -35.769 1.00 17.50 257 ALA A CA 1
ATOM 3832 C C . ALA A 1 247 ? 26.269 -14.148 -34.904 1.00 16.53 257 ALA A C 1
ATOM 3833 O O . ALA A 1 247 ? 27.317 -14.112 -34.257 1.00 18.40 257 ALA A O 1
ATOM 3840 N N . LEU A 1 248 ? 25.383 -13.155 -34.901 1.00 13.03 258 LEU A N 1
ATOM 3841 C CA . LEU A 1 248 ? 25.638 -11.907 -34.188 1.00 13.53 258 LEU A CA 1
ATOM 3842 C C . LEU A 1 248 ? 25.963 -12.144 -32.720 1.00 16.16 258 LEU A C 1
ATOM 3843 O O . LEU A 1 248 ? 25.269 -12.883 -32.020 1.00 18.00 258 LEU A O 1
ATOM 3859 N N . SER A 1 249 ? 27.031 -11.500 -32.268 1.00 15.89 259 SER A N 1
ATOM 3860 C CA . SER A 1 249 ? 27.538 -11.683 -30.919 1.00 14.83 259 SER A CA 1
ATOM 3861 C C . SER A 1 249 ? 28.373 -10.479 -30.519 1.00 15.04 259 SER A C 1
ATOM 3862 O O . SER A 1 249 ? 28.734 -9.654 -31.356 1.00 13.90 259 SER A O 1
ATOM 3870 N N . ARG A 1 250 ? 28.689 -10.388 -29.236 1.00 16.96 260 ARG A N 1
ATOM 3871 C CA . ARG A 1 250 ? 29.563 -9.333 -28.754 1.00 17.88 260 ARG A CA 1
ATOM 3872 C C . ARG A 1 250 ? 30.921 -9.402 -29.455 1.00 18.05 260 ARG A C 1
ATOM 3873 O O . ARG A 1 250 ? 31.509 -8.372 -29.790 1.00 17.83 260 ARG A O 1
ATOM 3894 N N . ASP A 1 251 ? 31.413 -10.616 -29.679 1.00 19.59 261 ASP A N 1
ATOM 3895 C CA . ASP A 1 251 ? 32.693 -10.803 -30.356 1.00 19.82 261 ASP A CA 1
ATOM 3896 C C . ASP A 1 251 ? 32.641 -10.308 -31.803 1.00 19.92 261 ASP A C 1
ATOM 3897 O O . ASP A 1 251 ? 33.638 -9.817 -32.339 1.00 17.97 261 ASP A O 1
ATOM 3906 N N . THR A 1 252 ? 31.477 -10.441 -32.429 1.00 20.84 262 THR A N 1
ATOM 3907 C CA . THR A 1 252 ? 31.284 -9.968 -33.795 1.00 19.73 262 THR A CA 1
ATOM 3908 C C . THR A 1 252 ? 31.485 -8.457 -33.869 1.00 18.69 262 THR A C 1
ATOM 3909 O O . THR A 1 252 ? 32.154 -7.953 -34.773 1.00 16.55 262 THR A O 1
ATOM 3920 N N . ILE A 1 253 ? 30.906 -7.745 -32.907 1.00 19.09 263 ILE A N 1
ATOM 3921 C CA . ILE A 1 253 ? 31.019 -6.292 -32.848 1.00 22.48 263 ILE A CA 1
ATOM 3922 C C . ILE A 1 253 ? 32.467 -5.857 -32.642 1.00 21.79 263 ILE A C 1
ATOM 3923 O O . ILE A 1 253 ? 32.926 -4.906 -33.277 1.00 18.98 263 ILE A O 1
ATOM 3939 N N . ASN A 1 254 ? 33.181 -6.540 -31.752 1.00 20.72 264 ASN A N 1
ATOM 3940 C CA . ASN A 1 254 ? 34.589 -6.231 -31.513 1.00 24.10 264 ASN A CA 1
ATOM 3941 C C . ASN A 1 254 ? 35.424 -6.425 -32.771 1.00 21.37 264 ASN A C 1
ATOM 3942 O O . ASN A 1 254 ? 36.330 -5.643 -33.061 1.00 22.37 264 ASN A O 1
ATOM 3953 N N . ARG A 1 255 ? 35.123 -7.489 -33.503 1.00 18.73 265 ARG A N 1
ATOM 3954 C CA . ARG A 1 255 ? 35.842 -7.809 -34.724 1.00 19.39 265 ARG A CA 1
ATOM 3955 C C . ARG A 1 255 ? 35.589 -6.746 -35.790 1.00 17.86 265 ARG A C 1
ATOM 3956 O O . ARG A 1 255 ? 36.518 -6.301 -36.465 1.00 19.16 265 ARG A O 1
ATOM 3977 N N . TRP A 1 256 ? 34.331 -6.341 -35.929 1.00 18.00 266 TRP A N 1
ATOM 3978 C CA . TRP A 1 256 ? 33.950 -5.310 -36.893 1.00 17.52 266 TRP A CA 1
ATOM 3979 C C . TRP A 1 256 ? 34.628 -3.976 -36.585 1.00 19.18 266 TRP A C 1
ATOM 3980 O O . TRP A 1 256 ? 35.181 -3.333 -37.475 1.00 20.05 266 TRP A O 1
ATOM 4001 N N . SER A 1 257 ? 34.580 -3.563 -35.322 1.00 18.25 267 SER A N 1
ATOM 4002 C CA . SER A 1 257 ? 35.202 -2.310 -34.904 1.00 21.67 267 SER A CA 1
ATOM 4003 C C . SER A 1 257 ? 36.693 -2.280 -35.224 1.00 23.21 267 SER A C 1
ATOM 4004 O O . SER A 1 257 ? 37.223 -1.253 -35.643 1.00 25.47 267 SER A O 1
ATOM 4012 N N . ALA A 1 258 ? 37.360 -3.414 -35.035 1.00 25.62 268 ALA A N 1
ATOM 4013 C CA . ALA A 1 258 ? 38.800 -3.501 -35.247 1.00 27.30 268 ALA A CA 1
ATOM 4014 C C . ALA A 1 258 ? 39.152 -3.608 -36.731 1.00 26.12 268 ALA A C 1
ATOM 4015 O O . ALA A 1 258 ? 40.245 -3.218 -37.145 1.00 28.27 268 ALA A O 1
ATOM 4022 N N . GLY A 1 259 ? 38.222 -4.133 -37.523 1.00 22.18 269 GLY A N 1
ATOM 4023 C CA . GLY A 1 259 ? 38.469 -4.404 -38.929 1.00 22.60 269 GLY A CA 1
ATOM 4024 C C . GLY A 1 259 ? 38.026 -3.292 -39.861 1.00 22.43 269 GLY A C 1
ATOM 4025 O O . GLY A 1 259 ? 38.449 -3.236 -41.016 1.00 23.72 269 GLY A O 1
ATOM 4029 N N . LEU A 1 260 ? 37.165 -2.410 -39.366 1.00 20.76 270 LEU A N 1
ATOM 4030 C CA . LEU A 1 260 ? 36.685 -1.284 -40.158 1.00 20.97 270 LEU A CA 1
ATOM 4031 C C . LEU A 1 260 ? 37.832 -0.336 -40.505 1.00 24.70 270 LEU A C 1
ATOM 4032 O O . LEU A 1 260 ? 38.646 0.006 -39.647 1.00 22.25 270 LEU A O 1
ATOM 4048 N N . THR A 1 261 ? 37.893 0.071 -41.771 1.00 25.00 271 THR A N 1
ATOM 4049 C CA . THR A 1 261 ? 38.952 0.953 -42.256 1.00 27.71 271 THR A CA 1
ATOM 4050 C C . THR A 1 261 ? 38.416 1.967 -43.259 1.00 24.56 271 THR A C 1
ATOM 4051 O O . THR A 1 261 ? 37.483 1.681 -44.010 1.00 20.96 271 THR A O 1
ATOM 4062 N N . SER A 1 262 ? 39.022 3.150 -43.274 1.00 25.05 272 SER A N 1
ATOM 4063 C CA . SER A 1 262 ? 38.596 4.216 -44.172 1.00 26.12 272 SER A CA 1
ATOM 4064 C C . SER A 1 262 ? 38.850 3.830 -45.624 1.00 23.55 272 SER A C 1
ATOM 4065 O O . SER A 1 262 ? 39.945 3.397 -45.981 1.00 24.74 272 SER A O 1
ATOM 4073 N N . SER A 1 263 ? 37.819 3.983 -46.448 1.00 18.20 273 SER A N 1
ATOM 4074 C CA . SER A 1 263 ? 37.890 3.645 -47.862 1.00 23.53 273 SER A CA 1
ATOM 4075 C C . SER A 1 263 ? 37.030 4.610 -48.667 1.00 19.17 273 SER A C 1
ATOM 4076 O O . SER A 1 263 ? 36.102 5.214 -48.131 1.00 16.94 273 SER A O 1
ATOM 4084 N N . GLN A 1 264 ? 37.345 4.760 -49.949 1.00 18.25 274 GLN A N 1
ATOM 4085 C CA . GLN A 1 264 ? 36.480 5.501 -50.858 1.00 22.73 274 GLN A CA 1
ATOM 4086 C C . GLN A 1 264 ? 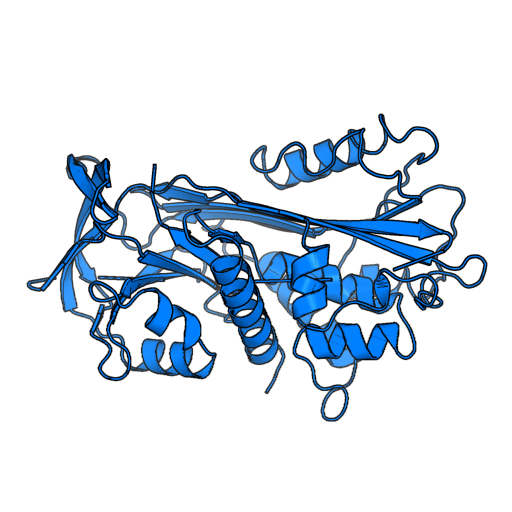35.310 4.615 -51.251 1.00 20.05 274 GLN A C 1
ATOM 4087 O O . GLN A 1 264 ? 35.497 3.536 -51.815 1.00 17.36 274 GLN A O 1
ATOM 4101 N N . VAL A 1 265 ? 34.106 5.078 -50.940 1.00 16.84 275 VAL A N 1
ATOM 4102 C CA . VAL A 1 265 ? 32.901 4.294 -51.160 1.00 15.79 275 VAL A CA 1
ATOM 4103 C C . VAL A 1 265 ? 31.797 5.140 -51.778 1.00 15.89 275 VAL A C 1
ATOM 4104 O O . VAL A 1 265 ? 31.505 6.236 -51.299 1.00 15.25 275 VAL A O 1
ATOM 4117 N N . ASP A 1 266 ? 31.202 4.633 -52.854 1.00 18.00 276 ASP A N 1
ATOM 4118 C CA . ASP A 1 266 ? 29.934 5.161 -53.343 1.00 16.94 276 ASP A CA 1
ATOM 4119 C C . ASP A 1 266 ? 28.834 4.457 -52.568 1.00 15.87 276 ASP A C 1
ATOM 4120 O O . ASP A 1 266 ? 28.473 3.317 -52.875 1.00 16.51 276 ASP A O 1
ATOM 4129 N N . LEU A 1 267 ? 28.317 5.139 -51.554 1.00 12.70 277 LEU A N 1
ATOM 4130 C CA . LEU A 1 267 ? 27.404 4.531 -50.596 1.00 12.78 277 LEU A CA 1
ATOM 4131 C C . LEU A 1 267 ? 25.953 4.868 -50.908 1.00 13.71 277 LEU A C 1
ATOM 4132 O O . LEU A 1 267 ? 25.545 6.030 -50.826 1.00 13.12 277 LEU A O 1
ATOM 4148 N N . TYR A 1 268 ? 25.186 3.842 -51.270 1.00 12.22 278 TYR A N 1
ATOM 4149 C CA . TYR A 1 268 ? 23.756 3.979 -51.511 1.00 11.79 278 TYR A CA 1
ATOM 4150 C C . TYR A 1 268 ? 22.965 3.343 -50.380 1.00 12.10 278 TYR A C 1
ATOM 4151 O O . TYR A 1 268 ? 22.980 2.121 -50.223 1.00 12.05 278 TYR A O 1
ATOM 4169 N N . ILE A 1 269 ? 22.274 4.171 -49.605 1.00 12.21 279 ILE A N 1
ATOM 4170 C CA . ILE A 1 269 ? 21.407 3.694 -48.534 1.00 11.58 279 ILE A CA 1
ATOM 4171 C C . ILE A 1 269 ? 20.038 4.329 -48.715 1.00 12.12 279 ILE A C 1
ATOM 4172 O O . ILE A 1 269 ? 19.936 5.536 -48.922 1.00 11.31 279 ILE A O 1
ATOM 4188 N N . PRO A 1 270 ? 18.974 3.524 -48.636 1.00 11.67 280 PRO A N 1
ATOM 4189 C CA . PRO A 1 270 ? 17.655 4.131 -48.809 1.00 11.54 280 PRO A CA 1
ATOM 4190 C C . PRO A 1 270 ? 17.172 4.879 -47.576 1.00 11.19 280 PRO A C 1
ATOM 4191 O O . PRO A 1 270 ? 17.613 4.588 -46.460 1.00 10.21 280 PRO A O 1
ATOM 4202 N N A LYS A 1 271 ? 16.292 5.848 -47.792 0.22 13.54 281 LYS A N 1
ATOM 4203 N N B LYS A 1 271 ? 16.276 5.839 -47.782 0.10 13.56 281 LYS A N 1
ATOM 4204 N N C LYS A 1 271 ? 16.290 5.854 -47.769 0.68 13.51 281 LYS A N 1
ATOM 4205 C CA A LYS A 1 271 ? 15.496 6.433 -46.723 0.22 13.03 281 LYS A CA 1
ATOM 4206 C CA B LYS A 1 271 ? 15.539 6.432 -46.677 0.10 12.97 281 LYS A CA 1
ATOM 4207 C CA C LYS A 1 271 ? 15.597 6.461 -46.642 0.68 13.08 281 LYS A CA 1
ATOM 4208 C C A LYS A 1 271 ? 14.792 5.309 -45.969 0.22 12.59 281 LYS A C 1
ATOM 4209 C C B LYS A 1 271 ? 14.779 5.329 -45.963 0.10 12.53 281 LYS A C 1
ATOM 4210 C C C LYS A 1 271 ? 14.777 5.369 -45.965 0.68 12.71 281 LYS A C 1
ATOM 4211 O O A LYS A 1 271 ? 14.245 4.407 -46.600 0.22 12.61 281 LYS A O 1
ATOM 4212 O O B LYS A 1 271 ? 14.182 4.468 -46.610 0.10 12.65 281 LYS A O 1
ATOM 4213 O O C LYS A 1 271 ? 14.155 4.549 -46.640 0.68 12.77 281 LYS A O 1
ATOM 4268 N N . VAL A 1 272 ? 14.803 5.352 -44.638 1.00 13.48 282 VAL A N 1
ATOM 4269 C CA . VAL A 1 272 ? 14.134 4.317 -43.846 1.00 13.57 282 VAL A CA 1
ATOM 4270 C C . VAL A 1 272 ? 13.116 4.919 -42.895 1.00 14.04 282 VAL A C 1
ATOM 4271 O O . VAL A 1 272 ? 13.449 5.740 -42.043 1.00 14.03 282 VAL A O 1
ATOM 4286 N N . THR A 1 273 ? 11.868 4.500 -43.065 1.00 14.92 283 THR A N 1
ATOM 4287 C CA . THR A 1 273 ? 10.801 4.811 -42.126 1.00 17.31 283 THR A CA 1
ATOM 4288 C C . THR A 1 273 ? 10.122 3.509 -41.726 1.00 15.51 283 THR A C 1
ATOM 4289 O O . THR A 1 273 ? 9.302 2.977 -42.471 1.00 17.18 283 THR A O 1
ATOM 4300 N N . ILE A 1 274 ? 10.4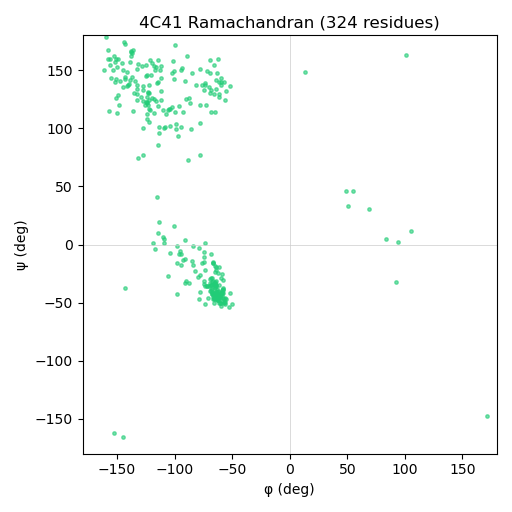80 2.991 -40.555 1.00 14.47 284 ILE A N 1
ATOM 4301 C CA . ILE A 1 274 ? 9.940 1.720 -40.086 1.00 15.03 284 ILE A CA 1
ATOM 4302 C C . ILE A 1 274 ? 9.547 1.792 -38.622 1.00 14.26 284 ILE A C 1
ATOM 4303 O O . ILE A 1 274 ? 9.895 2.736 -37.908 1.00 13.96 284 ILE A O 1
ATOM 4319 N N . SER A 1 275 ? 8.816 0.778 -38.184 1.00 16.06 285 SER A N 1
ATOM 4320 C CA . SER A 1 275 ? 8.379 0.694 -36.803 1.00 19.13 285 SER A CA 1
ATOM 4321 C C . SER A 1 275 ? 8.187 -0.760 -36.397 1.00 18.38 285 SER A C 1
ATOM 4322 O O . SER A 1 275 ? 8.080 -1.648 -37.243 1.00 18.59 285 SER A O 1
ATOM 4330 N N . GLY A 1 276 ? 8.145 -0.985 -35.090 1.00 13.53 286 GLY A N 1
ATOM 4331 C CA . GLY A 1 276 ? 7.904 -2.300 -34.538 1.00 14.08 286 GLY A CA 1
ATOM 4332 C C . GLY A 1 276 ? 6.986 -2.173 -33.344 1.00 14.01 286 GLY A C 1
ATOM 4333 O O . GLY A 1 276 ? 7.123 -1.252 -32.540 1.00 14.82 286 GLY A O 1
ATOM 4337 N N . VAL A 1 277 ? 6.033 -3.089 -33.246 1.00 12.78 287 VAL A N 1
ATOM 4338 C CA . VAL A 1 277 ? 5.146 -3.158 -32.095 1.00 13.41 287 VAL A CA 1
ATOM 4339 C C . VAL A 1 277 ? 5.100 -4.611 -31.646 1.00 13.16 287 VAL A C 1
ATOM 4340 O O . VAL A 1 277 ? 4.899 -5.513 -32.462 1.00 13.87 287 VAL A O 1
ATOM 4353 N N . TYR A 1 278 ? 5.315 -4.834 -30.353 1.00 13.17 288 TYR A N 1
ATOM 4354 C CA . TYR A 1 278 ? 5.466 -6.186 -29.833 1.00 13.57 288 TYR A CA 1
ATOM 4355 C C . TYR A 1 278 ? 4.765 -6.419 -28.508 1.00 13.71 288 TYR A C 1
ATOM 4356 O O . TYR A 1 278 ? 4.731 -5.547 -27.636 1.00 13.81 288 TYR A O 1
ATOM 4374 N N . ASP A 1 279 ? 4.196 -7.614 -28.396 1.00 15.76 289 ASP A N 1
ATOM 4375 C CA . ASP A 1 279 ? 3.770 -8.192 -27.132 1.00 16.46 289 ASP A CA 1
ATOM 4376 C C . ASP A 1 279 ? 4.827 -9.242 -26.789 1.00 15.83 289 ASP A C 1
ATOM 4377 O O . ASP A 1 279 ? 4.831 -10.335 -27.352 1.00 16.31 289 ASP A O 1
ATOM 4386 N N . LEU A 1 280 ? 5.728 -8.899 -25.873 1.00 13.58 290 LEU A N 1
ATOM 4387 C CA . LEU A 1 280 ? 6.978 -9.643 -25.708 1.00 13.67 290 LEU A CA 1
ATOM 4388 C C . LEU A 1 280 ? 6.866 -10.881 -24.823 1.00 14.05 290 LEU A C 1
ATOM 4389 O O . LEU A 1 280 ? 7.850 -11.593 -24.633 1.00 14.47 290 LEU A O 1
ATOM 4405 N N . GLY A 1 281 ? 5.678 -11.141 -24.289 1.00 14.03 291 GLY A N 1
ATOM 4406 C CA . GLY A 1 281 ? 5.480 -12.269 -23.397 1.00 14.83 291 GLY A CA 1
ATOM 4407 C C . GLY A 1 281 ? 5.966 -13.585 -23.976 1.00 16.69 291 GLY A C 1
ATOM 4408 O O . GLY A 1 281 ? 6.759 -14.286 -23.352 1.00 15.37 291 GLY A O 1
ATOM 4412 N N . ASP A 1 282 ? 5.501 -13.919 -25.175 1.00 21.67 292 ASP A N 1
ATOM 4413 C CA . ASP A 1 282 ? 5.836 -15.199 -25.789 1.00 25.42 292 ASP A CA 1
ATOM 4414 C C . ASP A 1 282 ? 7.331 -15.358 -26.075 1.00 21.82 292 ASP A C 1
ATOM 4415 O O . ASP A 1 282 ? 7.905 -16.419 -25.824 1.00 20.98 292 ASP A O 1
ATOM 4424 N N . VAL A 1 283 ? 7.965 -14.315 -26.595 1.00 17.86 293 VAL A N 1
ATOM 4425 C CA . VAL A 1 283 ? 9.369 -14.422 -26.963 1.00 19.13 293 VAL A CA 1
ATOM 4426 C C . VAL A 1 283 ? 10.262 -14.413 -25.720 1.00 18.46 293 VAL A C 1
ATOM 4427 O O . VAL A 1 283 ? 11.296 -15.079 -25.688 1.00 17.36 293 VAL A O 1
ATOM 4440 N N . LEU A 1 284 ? 9.858 -13.672 -24.694 1.00 15.14 294 LEU A N 1
ATOM 4441 C CA . LEU A 1 284 ? 10.604 -13.656 -23.443 1.00 14.73 294 LEU A CA 1
ATOM 4442 C C . LEU A 1 284 ? 10.595 -15.035 -22.792 1.00 15.79 294 LEU A C 1
ATOM 4443 O O . LEU A 1 284 ? 11.582 -15.453 -22.185 1.00 16.72 294 LEU A O 1
ATOM 4459 N N . GLU A 1 285 ? 9.483 -15.748 -22.932 1.00 21.57 295 GLU A N 1
ATOM 4460 C CA . GLU A 1 285 ? 9.371 -17.089 -22.374 1.00 24.42 295 GLU A CA 1
ATOM 4461 C C . GLU A 1 285 ? 10.232 -18.076 -23.160 1.00 24.88 295 GLU A C 1
ATOM 4462 O O . GLU A 1 285 ? 10.819 -18.986 -22.576 1.00 24.26 295 GLU A O 1
ATOM 4474 N N . GLU A 1 286 ? 10.317 -17.888 -24.476 1.00 24.33 296 GLU A N 1
ATOM 4475 C CA . GLU A 1 286 ? 11.249 -18.656 -25.303 1.00 26.57 296 GLU A CA 1
ATOM 4476 C C . GLU A 1 286 ? 12.682 -18.474 -24.815 1.00 24.73 296 GLU A C 1
ATOM 4477 O O . GLU A 1 286 ? 13.511 -19.371 -24.950 1.00 25.32 296 GLU A O 1
ATOM 4489 N N . MET A 1 287 ? 12.963 -17.301 -24.257 1.00 20.25 297 MET A N 1
ATOM 4490 C CA . MET A 1 287 ? 14.304 -16.958 -23.796 1.00 19.43 297 MET A CA 1
ATOM 4491 C C . MET A 1 287 ? 14.524 -17.343 -22.331 1.00 21.51 297 MET A C 1
ATOM 4492 O O . MET A 1 287 ? 15.573 -17.047 -21.757 1.00 21.90 297 MET A O 1
ATOM 4506 N N . GLY A 1 288 ? 13.531 -17.992 -21.729 1.00 19.59 298 GLY A N 1
ATOM 4507 C CA . GLY A 1 288 ? 13.649 -18.476 -20.364 1.00 19.22 298 GLY A CA 1
ATOM 4508 C C . GLY A 1 288 ? 13.113 -17.533 -19.303 1.00 19.16 298 GLY A C 1
ATOM 4509 O O . GLY A 1 288 ? 13.205 -17.831 -18.114 1.00 20.75 298 GLY A O 1
ATOM 4513 N N . ILE A 1 289 ? 12.559 -16.398 -19.724 1.00 16.70 299 ILE A N 1
ATOM 4514 C CA . ILE A 1 289 ? 11.975 -15.424 -18.802 1.00 17.72 299 ILE A CA 1
ATOM 4515 C C . ILE A 1 289 ? 10.460 -15.613 -18.769 1.00 16.60 299 ILE A C 1
ATOM 4516 O O . ILE A 1 289 ? 9.750 -15.125 -19.649 1.00 16.14 299 ILE A O 1
ATOM 4532 N N . ALA A 1 290 ? 9.967 -16.316 -17.749 1.00 15.47 300 ALA A N 1
ATOM 4533 C CA . ALA A 1 290 ? 8.589 -16.801 -17.761 1.00 16.03 300 ALA A CA 1
ATOM 4534 C C . ALA A 1 290 ? 7.888 -16.762 -16.402 1.00 16.00 300 ALA A C 1
ATOM 4535 O O . ALA A 1 290 ? 6.687 -16.499 -16.329 1.00 15.95 300 ALA A O 1
ATOM 4542 N N . ASP A 1 291 ? 8.626 -17.050 -15.336 1.00 17.79 301 ASP A N 1
ATOM 4543 C CA . ASP A 1 291 ? 8.019 -17.218 -14.016 1.00 18.15 301 ASP A CA 1
ATOM 4544 C C . ASP A 1 291 ? 7.283 -15.962 -13.547 1.00 18.06 301 ASP A C 1
ATOM 4545 O O . ASP A 1 291 ? 6.312 -16.048 -12.795 1.00 18.30 301 ASP A O 1
ATOM 4554 N N . LEU A 1 292 ? 7.740 -14.800 -13.999 1.00 16.03 302 LEU A N 1
ATOM 4555 C CA . LEU A 1 292 ? 7.147 -13.536 -13.576 1.00 15.53 302 LEU A CA 1
ATOM 4556 C C . LEU A 1 292 ? 5.708 -13.370 -14.071 1.00 15.54 302 LEU A C 1
ATOM 4557 O O . LEU A 1 292 ? 4.977 -12.516 -13.570 1.00 15.37 302 LEU A O 1
ATOM 4573 N N . PHE A 1 293 ? 5.302 -14.188 -15.043 1.00 19.16 303 PHE A N 1
ATOM 4574 C CA . PHE A 1 293 ? 3.953 -14.110 -15.605 1.00 20.41 303 PHE A CA 1
ATOM 4575 C C . PHE A 1 293 ? 2.979 -15.091 -14.951 1.00 21.36 303 PHE A C 1
ATOM 4576 O O . PHE A 1 293 ? 1.780 -15.067 -15.243 1.00 22.73 303 PHE A O 1
ATOM 4593 N N . THR A 1 294 ? 3.489 -15.948 -14.072 1.00 18.20 304 THR A N 1
ATOM 4594 C CA . THR A 1 294 ? 2.700 -17.065 -13.551 1.00 20.27 304 THR A CA 1
ATOM 4595 C C . THR A 1 294 ? 2.120 -16.782 -12.169 1.00 20.26 304 THR A C 1
ATOM 4596 O O . THR A 1 294 ? 2.458 -15.781 -11.536 1.00 19.37 304 THR A O 1
ATOM 4607 N N . ASN A 1 295 ? 1.250 -17.678 -11.706 1.00 20.82 305 ASN A N 1
ATOM 4608 C CA . ASN A 1 295 ? 0.628 -17.544 -10.391 1.00 26.44 305 ASN A CA 1
ATOM 4609 C C . ASN A 1 295 ? 1.595 -17.852 -9.249 1.00 22.02 305 ASN A C 1
ATOM 4610 O O . ASN A 1 295 ? 1.215 -17.815 -8.078 1.00 23.13 305 ASN A O 1
ATOM 4617 N N . GLN A 1 296 ? 2.838 -18.168 -9.601 1.00 19.33 306 GLN A N 1
ATOM 4618 C CA . GLN A 1 296 ? 3.890 -18.431 -8.622 1.00 19.94 306 GLN A CA 1
ATOM 4619 C C . GLN A 1 296 ? 4.927 -17.308 -8.598 1.00 18.64 306 GLN A C 1
ATOM 4620 O O . GLN A 1 296 ? 5.934 -17.404 -7.897 1.00 18.77 306 GLN A O 1
ATOM 4624 N N . ALA A 1 297 ? 4.678 -16.248 -9.363 1.00 16.09 307 ALA A N 1
ATOM 4625 C CA . ALA A 1 297 ? 5.594 -15.114 -9.417 1.00 15.12 307 ALA A CA 1
ATOM 4626 C C . ALA A 1 297 ? 5.816 -14.515 -8.031 1.00 14.93 307 ALA A C 1
ATOM 4627 O O . ALA A 1 297 ? 4.878 -14.399 -7.239 1.00 15.18 307 ALA A O 1
ATOM 4634 N N . ASN A 1 298 ? 7.060 -14.137 -7.752 1.00 16.70 308 ASN A N 1
ATOM 4635 C CA . ASN A 1 298 ? 7.434 -13.555 -6.465 1.00 17.01 308 ASN A CA 1
ATOM 4636 C C . ASN A 1 298 ? 7.851 -12.092 -6.617 1.00 16.25 308 ASN A C 1
ATOM 4637 O O . ASN A 1 298 ? 8.975 -11.796 -7.022 1.00 16.15 308 ASN A O 1
ATOM 4648 N N . PHE A 1 299 ? 6.933 -11.189 -6.282 1.00 15.16 309 PHE A N 1
ATOM 4649 C CA . PHE A 1 299 ? 7.187 -9.751 -6.318 1.00 15.00 309 PHE A CA 1
ATOM 4650 C C . PHE A 1 299 ? 7.112 -9.174 -4.905 1.00 15.50 309 PHE A C 1
ATOM 4651 O O . PHE A 1 299 ? 6.574 -8.089 -4.693 1.00 15.19 309 PHE A O 1
ATOM 4668 N N . SER A 1 300 ? 7.664 -9.902 -3.941 1.00 16.16 310 SER A N 1
ATOM 4669 C CA . SER A 1 300 ? 7.475 -9.567 -2.536 1.00 19.69 310 SER A CA 1
ATOM 4670 C C . SER A 1 300 ? 8.290 -8.351 -2.094 1.00 17.95 310 SER A C 1
ATOM 4671 O O . SER A 1 300 ? 8.077 -7.835 -0.998 1.00 16.76 310 SER A O 1
ATOM 4679 N N . ARG A 1 301 ? 9.212 -7.886 -2.934 1.00 16.96 311 ARG A N 1
ATOM 4680 C CA . ARG A 1 301 ? 9.982 -6.688 -2.595 1.00 18.06 311 ARG A CA 1
ATOM 4681 C C . ARG A 1 301 ? 9.220 -5.417 -2.974 1.00 16.62 311 ARG A C 1
ATOM 4682 O O . ARG A 1 301 ? 9.537 -4.335 -2.482 1.00 16.78 311 ARG A O 1
ATOM 4703 N N . ILE A 1 302 ? 8.210 -5.544 -3.831 1.00 13.45 312 ILE A N 1
ATOM 4704 C CA . ILE A 1 302 ? 7.317 -4.421 -4.100 1.00 13.41 312 ILE A CA 1
ATOM 4705 C C . ILE A 1 302 ? 6.391 -4.221 -2.902 1.00 14.05 312 ILE A C 1
ATOM 4706 O O . ILE A 1 302 ? 6.259 -3.113 -2.380 1.00 14.48 312 ILE A O 1
ATOM 4722 N N . THR A 1 303 ? 5.755 -5.307 -2.477 1.00 14.95 313 THR A N 1
ATOM 4723 C CA . THR A 1 303 ? 4.848 -5.281 -1.338 1.00 17.23 313 THR A CA 1
ATOM 4724 C C . THR A 1 303 ? 4.627 -6.690 -0.807 1.00 15.33 313 THR A C 1
ATOM 4725 O O . THR A 1 303 ? 4.695 -7.661 -1.563 1.00 14.77 313 THR A O 1
ATOM 4736 N N . GLN A 1 304 ? 4.367 -6.791 0.494 1.00 16.73 314 GLN A N 1
ATOM 4737 C CA . GLN A 1 304 ? 4.023 -8.064 1.124 1.00 16.70 314 GLN A CA 1
ATOM 4738 C C . GLN A 1 304 ? 2.551 -8.089 1.530 1.00 17.03 314 GLN A C 1
ATOM 4739 O O . GLN A 1 304 ? 2.075 -9.074 2.090 1.00 17.52 314 GLN A O 1
ATOM 4753 N N . ASP A 1 305 ? 1.834 -7.005 1.242 1.00 17.78 315 ASP A N 1
ATOM 4754 C CA . ASP A 1 305 ? 0.405 -6.924 1.534 1.00 19.60 315 ASP A CA 1
ATOM 4755 C C . ASP A 1 305 ? -0.424 -7.544 0.414 1.00 21.17 315 ASP A C 1
ATOM 4756 O O . ASP A 1 305 ? -1.617 -7.805 0.577 1.00 20.86 315 ASP A O 1
ATOM 4765 N N . ALA A 1 306 ? 0.216 -7.764 -0.726 1.00 23.10 316 ALA A N 1
ATOM 4766 C CA . ALA A 1 306 ? -0.442 -8.358 -1.876 1.00 25.74 316 ALA A CA 1
ATOM 4767 C C . ALA A 1 306 ? 0.595 -9.073 -2.725 1.00 19.71 316 ALA A C 1
ATOM 4768 O O . ALA A 1 306 ? 1.760 -8.679 -2.745 1.00 18.26 316 ALA A O 1
ATOM 4775 N N . GLN A 1 307 ? 0.170 -10.123 -3.419 1.00 19.20 317 GLN A N 1
ATOM 4776 C CA . GLN A 1 307 ? 1.065 -10.873 -4.289 1.00 19.93 317 GLN A CA 1
ATOM 4777 C C . GLN A 1 307 ? 0.777 -10.525 -5.740 1.00 18.08 317 GLN A C 1
ATOM 4778 O O . GLN A 1 307 ? -0.317 -10.775 -6.245 1.00 18.38 317 GLN A O 1
ATOM 4792 N N . LEU A 1 308 ? 1.769 -9.934 -6.397 1.00 20.90 318 LEU A N 1
ATOM 4793 C CA . LEU A 1 308 ? 1.616 -9.459 -7.763 1.00 19.74 318 LEU A CA 1
ATOM 4794 C C . LEU A 1 308 ? 2.236 -10.418 -8.770 1.00 19.25 318 LEU A C 1
ATOM 4795 O O . LEU A 1 308 ? 3.100 -11.227 -8.431 1.00 20.70 318 LEU A O 1
ATOM 4811 N N . LYS A 1 309 ? 1.773 -10.318 -10.011 1.00 19.09 319 LYS A N 1
ATOM 4812 C CA . LYS A 1 309 ? 2.419 -10.964 -11.142 1.00 20.31 319 LYS A CA 1
ATOM 4813 C C . LYS A 1 309 ? 2.406 -9.984 -12.309 1.00 20.05 319 LYS A C 1
ATOM 4814 O O . LYS A 1 309 ? 1.588 -9.065 -12.344 1.00 19.13 319 LYS A O 1
ATOM 4833 N N . SER A 1 310 ? 3.320 -10.169 -13.253 1.00 21.36 320 SER A N 1
ATOM 4834 C CA . SER A 1 310 ? 3.293 -9.377 -14.472 1.00 20.99 320 SER A CA 1
ATOM 4835 C C . SER A 1 310 ? 2.273 -9.994 -15.421 1.00 18.74 320 SER A C 1
ATOM 4836 O O . SER A 1 310 ? 2.193 -11.215 -15.549 1.00 17.78 320 SER A O 1
ATOM 4844 N N . SER A 1 311 ? 1.483 -9.145 -16.067 1.00 18.32 321 SER A N 1
ATOM 4845 C CA . SER A 1 311 ? 0.481 -9.606 -17.022 1.00 18.79 321 SER A CA 1
ATOM 4846 C C . SER A 1 311 ? 1.004 -9.490 -18.442 1.00 18.73 321 SER A C 1
ATOM 4847 O O . SER A 1 311 ? 0.823 -10.389 -19.261 1.00 19.95 321 SER A O 1
ATOM 4855 N N . LYS A 1 312 ? 1.661 -8.371 -18.727 1.00 13.96 322 LYS A N 1
ATOM 4856 C CA . LYS A 1 312 ? 2.063 -8.057 -20.089 1.00 14.25 322 LYS A CA 1
ATOM 4857 C C . LYS A 1 312 ? 3.329 -7.207 -20.154 1.00 13.47 322 LYS A C 1
ATOM 4858 O O . LYS A 1 312 ? 3.543 -6.330 -19.319 1.00 14.20 322 LYS A O 1
ATOM 4877 N N . VAL A 1 313 ? 4.170 -7.491 -21.146 1.00 12.21 323 VAL A N 1
ATOM 4878 C CA . VAL A 1 313 ? 5.294 -6.628 -21.489 1.00 11.88 323 VAL A CA 1
ATOM 4879 C C . VAL A 1 313 ? 5.141 -6.194 -22.943 1.00 12.07 323 VAL A C 1
ATOM 4880 O O . VAL A 1 313 ? 5.179 -7.026 -23.853 1.00 13.41 323 VAL A O 1
ATOM 4893 N N . VAL A 1 314 ? 4.958 -4.894 -23.153 1.00 11.31 324 VAL A N 1
ATOM 4894 C CA . VAL A 1 314 ? 4.763 -4.350 -24.492 1.00 11.52 324 VAL A CA 1
ATOM 4895 C C . VAL A 1 314 ? 5.941 -3.486 -24.892 1.00 10.92 324 VAL A C 1
ATOM 4896 O O . VAL A 1 314 ? 6.600 -2.877 -24.046 1.00 10.53 324 VAL A O 1
ATOM 4909 N N . HIS A 1 315 ? 6.203 -3.437 -26.191 1.00 10.58 325 HIS A N 1
ATOM 4910 C CA . HIS A 1 315 ? 7.290 -2.631 -26.709 1.00 10.08 325 HIS A CA 1
ATOM 4911 C C . HIS A 1 315 ? 6.914 -2.050 -28.059 1.00 10.45 325 HIS A C 1
ATOM 4912 O O . HIS A 1 315 ? 6.341 -2.735 -28.911 1.00 11.33 325 HIS A O 1
ATOM 4926 N N . LYS A 1 316 ? 7.220 -0.770 -28.227 1.00 10.55 326 LYS A N 1
ATOM 4927 C CA . LYS A 1 316 ? 7.009 -0.071 -29.486 1.00 10.96 326 LYS A CA 1
ATOM 4928 C C . LYS A 1 316 ? 8.257 0.732 -29.806 1.00 10.26 326 LYS A C 1
ATOM 4929 O O . LYS A 1 316 ? 8.864 1.316 -28.910 1.00 9.79 326 LYS A O 1
ATOM 4948 N N . ALA A 1 317 ? 8.638 0.753 -31.077 1.00 9.79 327 ALA A N 1
ATOM 4949 C CA . ALA A 1 317 ? 9.798 1.517 -31.520 1.00 9.23 327 ALA A CA 1
ATOM 4950 C C . ALA A 1 317 ? 9.588 2.021 -32.939 1.00 9.75 327 ALA A C 1
ATOM 4951 O O . ALA A 1 317 ? 8.976 1.341 -33.763 1.00 10.68 327 ALA A O 1
ATOM 4958 N N A VAL A 1 318 ? 10.100 3.217 -33.210 0.62 9.78 328 VAL A N 1
ATOM 4959 N N B VAL A 1 318 ? 10.097 3.220 -33.210 0.38 9.78 328 VAL A N 1
ATOM 4960 C CA A VAL A 1 318 ? 9.957 3.845 -34.517 0.62 10.33 328 VAL A CA 1
ATOM 4961 C CA B VAL A 1 318 ? 9.952 3.861 -34.513 0.38 10.33 328 VAL A CA 1
ATOM 4962 C C A VAL A 1 318 ? 11.278 4.464 -34.966 0.62 9.63 328 VAL A C 1
ATOM 4963 C C B VAL A 1 318 ? 11.284 4.455 -34.964 0.38 9.62 328 VAL A C 1
ATOM 4964 O O A VAL A 1 318 ? 12.029 5.004 -34.156 0.62 9.00 328 VAL A O 1
ATOM 4965 O O B VAL A 1 318 ? 12.049 4.973 -34.151 0.38 8.99 328 VAL A O 1
ATOM 4990 N N . LEU A 1 319 ? 11.551 4.369 -36.265 1.00 10.66 329 LEU A N 1
ATOM 4991 C CA . LEU A 1 319 ? 12.776 4.909 -36.850 1.00 10.85 329 LEU A CA 1
ATOM 4992 C C . LEU A 1 319 ? 12.471 5.787 -38.051 1.00 12.54 329 LEU A C 1
ATOM 4993 O O . LEU A 1 319 ? 11.734 5.382 -38.951 1.00 12.97 329 LEU A O 1
ATOM 5010 N N . GLN A 1 320 ? 13.053 6.982 -38.055 1.00 13.73 330 GLN A N 1
ATOM 5011 C CA . GLN A 1 320 ? 13.071 7.838 -39.233 1.00 13.92 330 GLN A CA 1
ATOM 5012 C C . GLN A 1 320 ? 14.527 8.128 -39.579 1.00 12.98 330 GLN A C 1
ATOM 5013 O O . GLN A 1 320 ? 15.254 8.735 -38.792 1.00 13.65 330 GLN A O 1
ATOM 5017 N N . LEU A 1 321 ? 14.947 7.671 -40.753 1.00 11.71 331 LEU A N 1
ATOM 5018 C CA . LEU A 1 321 ? 16.334 7.781 -41.186 1.00 12.17 331 LEU A CA 1
ATOM 5019 C C . LEU A 1 321 ? 16.381 8.427 -42.566 1.00 12.94 331 LEU A C 1
ATOM 5020 O O . LEU A 1 321 ? 15.766 7.932 -43.509 1.00 13.35 331 LEU A O 1
ATOM 5036 N N . ASN A 1 322 ? 17.109 9.535 -42.678 1.00 12.40 332 ASN A N 1
ATOM 5037 C CA . ASN A 1 322 ? 17.152 10.294 -43.922 1.00 12.77 332 ASN A CA 1
ATOM 5038 C C . ASN A 1 322 ? 18.527 10.913 -44.174 1.00 11.35 332 ASN A C 1
ATOM 5039 O O . ASN A 1 322 ? 19.510 10.538 -43.533 1.00 10.85 332 ASN A O 1
ATOM 5050 N N . GLU A 1 323 ? 18.591 11.861 -45.106 1.00 13.83 333 GLU A N 1
ATOM 5051 C CA . GLU A 1 323 ? 19.866 12.429 -45.530 1.00 12.72 333 GLU A CA 1
ATOM 5052 C C . GLU A 1 323 ? 20.577 13.187 -44.412 1.00 11.84 333 GLU A C 1
ATOM 5053 O O . GLU A 1 323 ? 21.807 13.223 -44.370 1.00 11.34 333 GLU A O 1
ATOM 5065 N N . GLU A 1 324 ? 19.808 13.785 -43.506 1.00 13.77 334 GLU A N 1
ATOM 5066 C CA . GLU A 1 324 ? 20.380 14.651 -42.476 1.00 13.61 334 GLU A CA 1
ATOM 5067 C C . GLU A 1 324 ? 20.765 13.901 -41.203 1.00 14.34 334 GLU A C 1
ATOM 5068 O O . GLU A 1 324 ? 21.716 14.289 -40.520 1.00 13.27 334 GLU A O 1
ATOM 5080 N N . GLY A 1 325 ? 20.036 12.840 -40.871 1.00 12.56 335 GLY A N 1
ATOM 5081 C CA . GLY A 1 325 ? 20.325 12.107 -39.653 1.00 12.03 335 GLY A CA 1
ATOM 5082 C C . GLY A 1 325 ? 19.313 11.047 -39.272 1.00 12.64 335 GLY A C 1
ATOM 5083 O O . GLY A 1 325 ? 18.689 10.418 -40.132 1.00 12.61 335 GLY A O 1
ATOM 5087 N N . VAL A 1 326 ? 19.161 10.859 -37.965 1.00 13.45 336 VAL A N 1
ATOM 5088 C CA . VAL A 1 326 ? 18.343 9.792 -37.410 1.00 14.93 336 VAL A CA 1
ATOM 5089 C C . VAL A 1 326 ? 17.433 10.320 -36.312 1.00 15.68 336 VAL A C 1
ATOM 5090 O O . VAL A 1 326 ? 17.897 10.939 -35.352 1.00 16.08 336 VAL A O 1
ATOM 5103 N N . ASP A 1 327 ? 16.136 10.083 -36.473 1.00 15.43 337 ASP A N 1
ATOM 5104 C CA . ASP A 1 327 ? 15.151 10.386 -35.444 1.00 15.73 337 ASP A CA 1
ATOM 5105 C C . ASP A 1 327 ? 14.500 9.076 -35.046 1.00 16.42 337 ASP A C 1
ATOM 5106 O O . ASP A 1 327 ? 13.987 8.345 -35.895 1.00 16.72 337 ASP A O 1
ATOM 5115 N N . THR A 1 328 ? 14.528 8.774 -33.756 1.00 13.44 338 THR A N 1
ATOM 5116 C CA . THR A 1 328 ? 14.088 7.474 -33.284 1.00 15.38 338 THR A CA 1
ATOM 5117 C C . THR A 1 328 ? 13.522 7.565 -31.876 1.00 12.24 338 THR A C 1
ATOM 5118 O O . THR A 1 328 ? 13.891 8.443 -31.096 1.00 12.57 338 THR A O 1
ATOM 5129 N N . ALA A 1 329 ? 12.611 6.653 -31.563 1.00 8.69 339 ALA A N 1
ATOM 5130 C CA . ALA A 1 329 ? 12.029 6.584 -30.235 1.00 9.36 339 ALA A CA 1
ATOM 5131 C C . ALA A 1 329 ? 11.610 5.155 -29.926 1.00 8.77 339 ALA A C 1
ATOM 5132 O O . ALA A 1 329 ? 11.390 4.346 -30.827 1.00 8.54 339 ALA A O 1
ATOM 5139 N N . GLY A 1 330 ? 11.510 4.847 -28.643 1.00 11.23 340 GLY A N 1
ATOM 5140 C CA . GLY A 1 330 ? 11.039 3.548 -28.216 1.00 10.68 340 GLY A CA 1
ATOM 5141 C C . GLY A 1 330 ? 10.472 3.626 -26.821 1.00 11.18 340 GLY A C 1
ATOM 5142 O O . GLY A 1 330 ? 10.761 4.558 -26.073 1.00 12.58 340 GLY A O 1
ATOM 5146 N N . SER A 1 331 ? 9.649 2.650 -26.471 1.00 10.32 341 SER A N 1
ATOM 5147 C CA . SER A 1 331 ? 9.128 2.567 -25.119 1.00 10.81 341 SER A CA 1
ATOM 5148 C C . SER A 1 331 ? 8.749 1.137 -24.781 1.00 10.54 341 SER A C 1
ATOM 5149 O O . SER A 1 331 ? 8.259 0.391 -25.630 1.00 10.36 341 SER A O 1
ATOM 5157 N N . THR A 1 332 ? 8.995 0.777 -23.527 1.00 9.77 342 THR A N 1
ATOM 5158 C CA . THR A 1 332 ? 8.678 -0.538 -22.998 1.00 9.70 342 THR A CA 1
ATOM 5159 C C . THR A 1 332 ? 7.754 -0.362 -21.807 1.00 10.23 342 THR A C 1
ATOM 5160 O O . THR A 1 332 ? 8.039 0.437 -20.925 1.00 10.91 342 THR A O 1
ATOM 5171 N N . GLY A 1 333 ? 6.652 -1.105 -21.791 1.00 10.20 343 GLY A N 1
ATOM 5172 C CA . GLY A 1 333 ? 5.692 -1.040 -20.705 1.00 10.80 343 GLY A CA 1
ATOM 5173 C C . GLY A 1 333 ? 5.498 -2.407 -20.081 1.00 10.66 343 GLY A C 1
ATOM 5174 O O . GLY A 1 333 ? 5.411 -3.409 -20.786 1.00 10.36 343 GLY A O 1
ATOM 5178 N N . VAL A 1 334 ? 5.450 -2.443 -18.754 1.00 11.16 344 VAL A N 1
ATOM 5179 C CA . VAL A 1 334 ? 5.193 -3.672 -18.015 1.00 11.20 344 VAL A CA 1
ATOM 5180 C C . VAL A 1 334 ? 4.001 -3.463 -17.093 1.00 11.80 344 VAL A C 1
ATOM 5181 O O . VAL A 1 334 ? 4.008 -2.558 -16.263 1.00 12.62 344 VAL A O 1
ATOM 5194 N N . THR A 1 335 ? 2.982 -4.301 -17.251 1.00 13.66 345 THR A N 1
ATOM 5195 C CA . THR A 1 335 ? 1.800 -4.248 -16.399 1.00 14.28 345 THR A CA 1
ATOM 5196 C C . THR A 1 335 ? 1.875 -5.334 -15.334 1.00 14.34 345 THR A C 1
ATOM 5197 O O . THR A 1 335 ? 2.351 -6.440 -15.598 1.00 14.18 345 THR A O 1
ATOM 5208 N N . LEU A 1 336 ? 1.417 -5.003 -14.130 1.00 13.61 346 LEU A N 1
ATOM 5209 C CA . LEU A 1 336 ? 1.340 -5.966 -13.039 1.00 14.17 346 LEU A CA 1
ATOM 5210 C C . LEU A 1 336 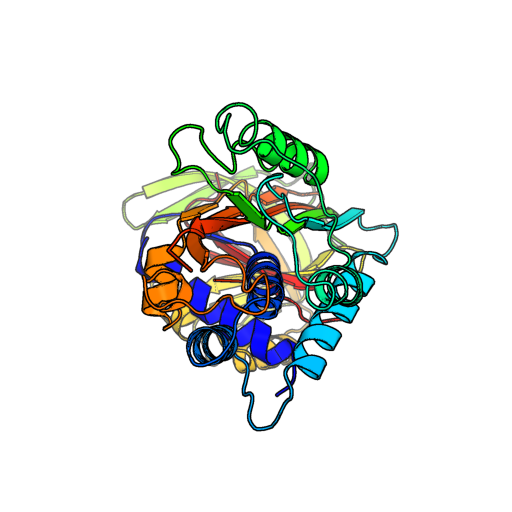? -0.084 -6.053 -12.501 1.00 14.05 346 LEU A C 1
ATOM 5211 O O . LEU A 1 336 ? -0.808 -5.056 -12.467 1.00 14.92 346 LEU A O 1
ATOM 5227 N N . ASN A 1 337 ? -0.468 -7.254 -12.077 1.00 15.32 347 ASN A N 1
ATOM 5228 C CA . ASN A 1 337 ? -1.795 -7.511 -11.528 1.00 16.87 347 ASN A CA 1
ATOM 5229 C C . ASN A 1 337 ? -1.704 -8.404 -10.301 1.00 15.48 347 ASN A C 1
ATOM 5230 O O . ASN A 1 337 ? -0.672 -9.029 -10.058 1.00 15.65 347 ASN A O 1
ATOM 5241 N N . LEU A 1 338 ? -2.787 -8.465 -9.532 1.00 20.50 348 LEU A N 1
ATOM 5242 C CA . LEU A 1 338 ? -2.856 -9.382 -8.403 1.00 21.61 348 LEU A CA 1
ATOM 5243 C C . LEU A 1 338 ? -2.794 -10.810 -8.927 1.00 23.82 348 LEU A C 1
ATOM 5244 O O . LEU A 1 338 ? -3.358 -11.123 -9.978 1.00 21.75 348 LEU A O 1
ATOM 5260 N N . ARG A 1 339 ? -2.097 -11.667 -8.192 1.00 45.35 349 ARG A N 1
ATOM 5261 C CA . ARG A 1 339 ? -1.859 -13.038 -8.618 1.00 45.51 349 ARG A CA 1
ATOM 5262 C C . ARG A 1 339 ? -3.158 -13.833 -8.692 1.00 43.99 349 ARG A C 1
ATOM 5263 O O . ARG A 1 339 ? -4.006 -13.734 -7.804 1.00 46.28 349 ARG A O 1
ATOM 5284 N N . PRO A 1 342 ? 36.423 3.638 -56.653 1.00 32.22 352 PRO A N 1
ATOM 5285 C CA . PRO A 1 342 ? 35.710 3.514 -55.378 1.00 32.43 352 PRO A CA 1
ATOM 5286 C C . PRO A 1 342 ? 34.877 2.244 -55.271 1.00 29.37 352 PRO A C 1
ATOM 5287 O O . PRO A 1 342 ? 34.371 1.749 -56.277 1.00 28.45 352 PRO A O 1
ATOM 5298 N N . ILE A 1 343 ? 34.745 1.730 -54.054 1.00 25.93 353 ILE A N 1
ATOM 5299 C CA . ILE A 1 343 ? 33.845 0.621 -53.774 1.00 27.74 353 ILE A CA 1
ATOM 5300 C C . ILE A 1 343 ? 32.401 1.092 -53.905 1.00 25.45 353 ILE A C 1
ATOM 5301 O O . ILE A 1 343 ? 32.029 2.121 -53.345 1.00 21.78 353 ILE A O 1
ATOM 5317 N N . ILE A 1 344 ? 31.591 0.346 -54.651 1.00 16.53 354 ILE A N 1
ATOM 5318 C CA . ILE A 1 344 ? 30.157 0.605 -54.697 1.00 14.85 354 ILE A CA 1
ATOM 5319 C C . ILE A 1 344 ? 29.451 -0.320 -53.715 1.00 13.82 354 ILE A C 1
ATOM 5320 O O . ILE A 1 344 ? 29.533 -1.544 -53.830 1.00 14.10 354 ILE A O 1
ATOM 5336 N N . LEU A 1 345 ? 28.768 0.279 -52.744 1.00 13.71 355 LEU A N 1
ATOM 5337 C CA . LEU A 1 345 ? 27.988 -0.461 -51.763 1.00 13.22 355 LEU A CA 1
ATOM 5338 C C . LEU A 1 345 ? 26.553 0.040 -51.792 1.00 13.55 355 LEU A C 1
ATOM 5339 O O . LEU A 1 345 ? 26.263 1.152 -51.346 1.00 14.33 355 LEU A O 1
ATOM 5355 N N . ARG A 1 346 ? 25.665 -0.789 -52.332 1.00 15.28 356 ARG A N 1
ATOM 5356 C CA . ARG A 1 346 ? 24.264 -0.427 -52.497 1.00 14.65 356 ARG A CA 1
ATOM 5357 C C . ARG A 1 346 ? 23.365 -1.297 -51.625 1.00 12.71 356 ARG A C 1
ATOM 5358 O O . ARG A 1 346 ? 23.322 -2.518 -51.776 1.00 13.40 356 ARG A O 1
ATOM 5379 N N . PHE A 1 347 ? 22.651 -0.649 -50.712 1.00 10.80 357 PHE A N 1
ATOM 5380 C CA . PHE A 1 347 ? 21.704 -1.332 -49.845 1.00 10.76 357 PHE A CA 1
ATOM 5381 C C . PHE A 1 347 ? 20.329 -1.405 -50.512 1.00 12.55 357 PHE A C 1
ATOM 5382 O O . PHE A 1 347 ? 19.397 -0.701 -50.121 1.00 12.17 357 PHE A O 1
ATOM 5399 N N . ASN A 1 348 ? 20.217 -2.267 -51.521 1.00 13.06 358 ASN A N 1
ATOM 5400 C CA . ASN A 1 348 ? 18.975 -2.436 -52.270 1.00 13.56 358 ASN A CA 1
ATOM 5401 C C . ASN A 1 348 ? 18.370 -3.817 -52.038 1.00 13.77 358 ASN A C 1
ATOM 5402 O O . ASN A 1 348 ? 17.547 -4.295 -52.820 1.00 14.51 358 ASN A O 1
ATOM 5413 N N . GLN A 1 349 ? 18.805 -4.452 -50.954 1.00 13.66 359 GLN A N 1
ATOM 5414 C CA . GLN A 1 349 ? 18.280 -5.739 -50.517 1.00 14.02 359 GLN A CA 1
ATOM 5415 C C . GLN A 1 349 ? 18.130 -5.661 -49.003 1.00 13.28 359 GLN A C 1
ATOM 5416 O O . GLN A 1 349 ? 18.664 -4.737 -48.390 1.00 13.64 359 GLN A O 1
ATOM 5430 N N . PRO A 1 350 ? 17.401 -6.611 -48.393 1.00 13.38 360 PRO A N 1
ATOM 5431 C CA . PRO A 1 350 ? 17.224 -6.554 -46.936 1.00 14.42 360 PRO A CA 1
ATOM 5432 C C . PRO A 1 350 ? 18.542 -6.427 -46.170 1.00 12.53 360 PRO A C 1
ATOM 5433 O O . PRO A 1 350 ? 19.514 -7.110 -46.493 1.00 11.65 360 PRO A O 1
ATOM 5444 N N . PHE A 1 351 ? 18.568 -5.551 -45.170 1.00 10.98 361 PHE A N 1
ATOM 5445 C CA . PHE A 1 351 ? 19.798 -5.278 -44.443 1.00 10.87 361 PHE A CA 1
ATOM 5446 C C . PHE A 1 351 ? 19.553 -5.032 -42.960 1.00 9.87 361 PHE A C 1
ATOM 5447 O O . PHE A 1 351 ? 18.411 -4.984 -42.504 1.00 10.68 361 PHE A O 1
ATOM 5464 N N . ILE A 1 352 ? 20.649 -4.886 -42.222 1.00 10.82 362 ILE A N 1
ATOM 5465 C CA . ILE A 1 352 ? 20.629 -4.750 -40.772 1.00 10.13 362 ILE A CA 1
ATOM 5466 C C . ILE A 1 352 ? 21.129 -3.370 -40.381 1.00 8.79 362 ILE A C 1
ATOM 5467 O O . ILE A 1 352 ? 22.081 -2.862 -40.978 1.00 8.64 362 ILE A O 1
ATOM 5483 N N . ILE A 1 353 ? 20.479 -2.769 -39.388 1.00 9.26 363 ILE A N 1
ATOM 5484 C CA . ILE A 1 353 ? 20.948 -1.522 -38.793 1.00 9.36 363 ILE A CA 1
ATOM 5485 C C . ILE A 1 353 ? 21.149 -1.720 -37.292 1.00 9.13 363 ILE A C 1
ATOM 5486 O O . ILE A 1 353 ? 20.279 -2.259 -36.608 1.00 9.53 363 ILE A O 1
ATOM 5502 N N . MET A 1 354 ? 22.312 -1.303 -36.800 1.00 8.86 364 MET A N 1
ATOM 5503 C CA . MET A 1 354 ? 22.605 -1.314 -35.371 1.00 9.22 364 MET A CA 1
ATOM 5504 C C . MET A 1 354 ? 22.974 0.087 -34.914 1.00 10.37 364 MET A C 1
ATOM 5505 O O . MET A 1 354 ? 23.942 0.663 -35.403 1.00 11.93 364 MET A O 1
ATOM 5519 N N . ILE A 1 355 ? 22.202 0.624 -33.974 1.00 8.96 365 ILE A N 1
ATOM 5520 C CA . ILE A 1 355 ? 22.475 1.941 -33.409 1.00 9.99 365 ILE A CA 1
ATOM 5521 C C . ILE A 1 355 ? 23.082 1.786 -32.020 1.00 11.65 365 ILE A C 1
ATOM 5522 O O . ILE A 1 355 ? 22.442 1.256 -31.107 1.00 12.14 365 ILE A O 1
ATOM 5538 N N . PHE A 1 356 ? 24.323 2.243 -31.879 1.00 10.71 366 PHE A N 1
ATOM 5539 C CA . PHE A 1 356 ? 25.049 2.167 -30.615 1.00 12.41 366 PHE A CA 1
ATOM 5540 C C . PHE A 1 356 ? 25.392 3.550 -30.077 1.00 11.91 366 PHE A C 1
ATOM 5541 O O . PHE A 1 356 ? 25.572 4.494 -30.842 1.00 11.60 366 PHE A O 1
ATOM 5558 N N . ASP A 1 357 ? 25.478 3.657 -28.755 1.00 14.39 367 ASP A N 1
ATOM 5559 C CA . ASP A 1 357 ? 26.226 4.736 -28.123 1.00 16.36 367 ASP A CA 1
ATOM 5560 C C . ASP A 1 357 ? 27.674 4.269 -28.023 1.00 16.30 367 ASP A C 1
ATOM 5561 O O . ASP A 1 357 ? 27.947 3.230 -27.430 1.00 17.12 367 ASP A O 1
ATOM 5570 N N . HIS A 1 358 ? 28.599 5.021 -28.611 1.00 18.72 368 HIS A N 1
ATOM 5571 C CA . HIS A 1 358 ? 29.985 4.568 -28.708 1.00 20.62 368 HIS A CA 1
ATOM 5572 C C . HIS A 1 358 ? 30.691 4.516 -27.356 1.00 21.23 368 HIS A C 1
ATOM 5573 O O . HIS A 1 358 ? 31.532 3.648 -27.126 1.00 24.62 368 HIS A O 1
ATOM 5587 N N . PHE A 1 359 ? 30.358 5.448 -26.470 1.00 22.61 369 PHE A N 1
ATOM 5588 C CA . PHE A 1 359 ? 30.998 5.514 -25.160 1.00 28.70 369 PHE A CA 1
ATOM 5589 C C . PHE A 1 359 ? 30.681 4.279 -24.320 1.00 24.36 369 PHE A C 1
ATOM 5590 O O . PHE A 1 359 ? 31.578 3.673 -23.733 1.00 24.05 369 PHE A O 1
ATOM 5594 N N . THR A 1 360 ? 29.404 3.908 -24.276 1.00 18.32 370 THR A N 1
ATOM 5595 C CA . THR A 1 360 ? 28.942 2.806 -23.433 1.00 17.76 370 THR A CA 1
ATOM 5596 C C . THR A 1 360 ? 28.805 1.492 -24.195 1.00 16.66 370 THR A C 1
ATOM 5597 O O . THR A 1 360 ? 28.701 0.425 -23.590 1.00 16.74 370 THR A O 1
ATOM 5608 N N . TRP A 1 361 ? 28.800 1.580 -25.522 1.00 16.13 371 TRP A N 1
ATOM 5609 C CA . TRP A 1 361 ? 28.505 0.439 -26.390 1.00 16.14 371 TRP A CA 1
ATOM 5610 C C . TRP A 1 361 ? 27.132 -0.157 -26.074 1.00 15.63 371 TRP A C 1
ATOM 5611 O O . TRP A 1 361 ? 26.900 -1.356 -26.251 1.00 14.60 371 TRP A O 1
ATOM 5632 N N A SER A 1 362 ? 26.223 0.696 -25.610 0.63 12.95 372 SER A N 1
ATOM 5633 N N B SER A 1 362 ? 26.224 0.691 -25.606 0.37 13.16 372 SER A N 1
ATOM 5634 C CA A SER A 1 362 ? 24.838 0.304 -25.384 0.63 12.70 372 SER A CA 1
ATOM 5635 C CA B SER A 1 362 ? 24.843 0.284 -25.398 0.37 12.59 372 SER A CA 1
ATOM 5636 C C A SER A 1 362 ? 24.120 0.130 -26.718 0.63 11.60 372 SER A C 1
ATOM 5637 C C B SER A 1 362 ? 24.141 0.115 -26.734 0.37 11.59 372 SER A C 1
ATOM 5638 O O A SER A 1 362 ? 24.191 1.005 -27.581 0.63 11.45 372 SER A O 1
ATOM 5639 O O B SER A 1 362 ? 24.239 0.976 -27.607 0.37 11.19 372 SER A O 1
ATOM 5654 N N . SER A 1 363 ? 23.441 -1.001 -26.890 1.00 12.71 373 SER A N 1
ATOM 5655 C CA . SER A 1 363 ? 22.630 -1.230 -28.079 1.00 11.37 373 SER A CA 1
ATOM 5656 C C . SER A 1 363 ? 21.337 -0.444 -27.930 1.00 12.40 373 SER A C 1
ATOM 5657 O O . SER A 1 363 ? 20.424 -0.862 -27.218 1.00 11.14 373 SER A O 1
ATOM 5666 N N . LEU A 1 364 ? 21.271 0.705 -28.592 1.00 10.40 374 LEU A N 1
ATOM 5667 C CA . LEU A 1 364 ? 20.122 1.591 -28.464 1.00 9.66 374 LEU A CA 1
ATOM 5668 C C . LEU A 1 364 ? 18.959 1.084 -29.309 1.00 9.13 374 LEU A C 1
ATOM 5669 O O . LEU A 1 364 ? 17.826 1.028 -28.840 1.00 8.18 374 LEU A O 1
ATOM 5685 N N . PHE A 1 365 ? 19.248 0.733 -30.560 1.00 11.71 375 PHE A N 1
ATOM 5686 C CA . PHE A 1 365 ? 18.233 0.200 -31.463 1.00 9.93 375 PHE A CA 1
ATOM 5687 C C . PHE A 1 365 ? 18.819 -0.857 -32.389 1.00 9.14 375 PHE A C 1
ATOM 5688 O O . PHE A 1 365 ? 20.002 -0.811 -32.729 1.00 9.20 375 PHE A O 1
ATOM 5705 N N . LEU A 1 366 ? 17.977 -1.809 -32.782 1.00 9.65 376 LEU A N 1
ATOM 5706 C CA . LEU A 1 366 ? 18.328 -2.815 -33.776 1.00 10.29 376 LEU A CA 1
ATOM 5707 C C . LEU A 1 366 ? 17.211 -2.922 -34.808 1.00 11.27 376 LEU A C 1
ATOM 5708 O O . LEU A 1 366 ? 16.031 -2.978 -34.450 1.00 12.02 376 LEU A O 1
ATOM 5724 N N . ALA A 1 367 ? 17.585 -2.945 -36.084 1.00 9.50 377 ALA A N 1
ATOM 5725 C CA . ALA A 1 367 ? 16.615 -3.094 -37.160 1.00 9.46 377 ALA A CA 1
ATOM 5726 C C . ALA A 1 367 ? 16.945 -4.273 -38.063 1.00 9.84 377 ALA A C 1
ATOM 5727 O O . ALA A 1 367 ? 18.113 -4.584 -38.296 1.00 10.11 377 ALA A O 1
ATOM 5734 N N . ARG A 1 368 ? 15.902 -4.933 -38.552 1.00 12.20 378 ARG A N 1
ATOM 5735 C CA . ARG A 1 368 ? 16.008 -5.740 -39.760 1.00 14.26 378 ARG A CA 1
ATOM 5736 C C . ARG A 1 368 ? 15.068 -5.133 -40.782 1.00 12.72 378 ARG A C 1
ATOM 5737 O O . ARG A 1 368 ? 13.851 -5.160 -40.612 1.00 12.53 378 ARG A O 1
ATOM 5758 N N . VAL A 1 369 ? 15.645 -4.584 -41.842 1.00 9.93 379 VAL A N 1
ATOM 5759 C CA . VAL A 1 369 ? 14.882 -3.847 -42.839 1.00 10.61 379 VAL A CA 1
ATOM 5760 C C . VAL A 1 369 ? 14.593 -4.738 -44.035 1.00 11.80 379 VAL A C 1
ATOM 5761 O O . VAL A 1 369 ? 15.481 -4.998 -44.839 1.00 11.47 379 VAL A O 1
ATOM 5774 N N . MET A 1 370 ? 13.354 -5.216 -44.132 1.00 15.73 380 MET A N 1
ATOM 5775 C CA . MET A 1 370 ? 12.910 -6.003 -45.279 1.00 17.23 380 MET A CA 1
ATOM 5776 C C . MET A 1 370 ? 12.402 -5.078 -46.381 1.00 16.95 380 MET A C 1
ATOM 5777 O O . MET A 1 370 ? 12.528 -5.377 -47.571 1.00 17.33 380 MET A O 1
ATOM 5791 N N . ASN A 1 371 ? 11.816 -3.960 -45.962 1.00 16.10 381 ASN A N 1
ATOM 5792 C CA . ASN A 1 371 ? 11.301 -2.949 -46.874 1.00 17.39 381 ASN A CA 1
ATOM 5793 C C . ASN A 1 371 ? 11.403 -1.579 -46.206 1.00 17.84 381 ASN A C 1
ATOM 5794 O O . ASN A 1 371 ? 10.718 -1.320 -45.215 1.00 17.98 381 ASN A O 1
ATOM 5805 N N . PRO A 1 372 ? 12.257 -0.693 -46.741 1.00 19.50 382 PRO A N 1
ATOM 5806 C CA . PRO A 1 372 ? 12.521 0.562 -46.029 1.00 21.05 382 PRO A CA 1
ATOM 5807 C C . PRO A 1 372 ? 11.380 1.579 -46.109 1.00 19.69 382 PRO A C 1
ATOM 5808 O O . PRO A 1 372 ? 11.375 2.543 -45.340 1.00 18.72 382 PRO A O 1
ATOM 5819 N N . VAL A 1 373 ? 10.438 1.372 -47.023 1.00 19.49 383 VAL A N 1
ATOM 5820 C CA . VAL A 1 373 ? 9.284 2.254 -47.147 1.00 29.11 383 VAL A CA 1
ATOM 5821 C C . VAL A 1 373 ? 8.217 1.892 -46.117 1.00 35.99 383 VAL A C 1
ATOM 5822 O O . VAL A 1 373 ? 7.491 2.759 -45.628 1.00 40.18 383 VAL A O 1
#

Sequence (367 aa):
RGLASANVDFAFSLYKHLVALSPKKNIFISPVSISMALAMLSLGTCCGHTRAQLLQGLGFNLTERSETEIHQGFQHLHQLFAKSSDTCLEMTMGNALLFLDGSLELLESSFSSADIKHYYESEVLAMMNFQDWATASSRQINSYVKNKTQGKKIVDLFSGLDSPAILVLVVNYIFFKGTWTQPFDLASTREENFYVDETTVVKVPMMLQSSTISSYLHDSELPCQLVQMNYCCGNGTVFFILPDKGKMNTVIAALSRDTINRWSAGLTSSQVDLYIPKKKVTISGVYDLGDVLEEMGIADLFTNQANFSRITQDAQLKSSKVVHKAVVLQLNEEGVDTAGSTGVTLNLRPIILRFNQPFIIMIFDHFTWSSSLFLARVMNPV

Nearest PDB structures (foldseek):
  4c41-assembly1_A  TM=1.003E+00  e=7.367E-84  Homo sapiens
  4c49-assembly3_C  TM=9.866E-01  e=5.050E-74  Homo sapiens
  4c49-assembly1_A  TM=9.891E-01  e=1.573E-72  Homo sapiens
  5ei0-assembly2_E  TM=9.628E-01  e=2.277E-46  Homo sapiens
  1iz2-assembly1_A  TM=9.223E-01  e=6.120E-48  Homo sapiens